Protein AF-A0A4P6FRJ5-F1 (afdb_monomer_lite)

Foldseek 3Di:
DFDDFDDPPPAFDAAQLCLCVVVPPDDDGDDALVVVLVSSLVLLVLQLVVLLVLLQVLLVVLLVLQVLLVVLLPDPDADDLVLLVVLLVQCLPVPPLVPDPDQRDDSVCVRQPPVDLSSNLSSLLNNCCVVVVLFDDPDCPSGHPRSQSSCVVSPHLQSSLSNNFDDLSLLLSLLSQLCQQQLDAPQQSLFFWLPQFDDDQDPQFTWGWGLDDVPPDPDGDTDGRPSDDDHPDDDPVDDGAHSVSSLVSNSVRCVSVLVVLVVVVVVVVVVVVVVVVVPPPDDDDDDDDDDDPVPVVVVVVVSPPDRQSGGSAKAQDDPSSNHDIHRDDPVSSFVSVVVSLVVCLVPPSNHPGPDGSNNSSLSVLSSVCVVLQNDLVVSCVSHVHPDSVVSCVRRVVGSSNVSSVVVVVVLLVLLLLLLQDQPLPCSCVVVVHDNVVSVVSPVLSVQQQSVLNNPQDPPDLDPPCPDPFPDSLGRCDLDLDLSNLLSLLLQQVLCVVCVVVCCVPPSPNCVRHPVSVNVVSVVSLVVCCPDPNNVSSVVSNVVSVVCCVVVVHDHDDPD

Sequence (559 aa):
MKFKLGRIERGTTPSLGELSLPAGRTDRHSESGEGVFARTVARNRDRLDRLRSICEDELLASYERFRRGQRLLSRSHGPTAAELMQAERDMADATVLEGRRSPLPGLAGHCFPLEDREFSLASLLQHVVVNHAGRIGASKSWATQGVRNLVTWLGGPQFVTELIEASDRALVAAYGLVSIDSAFNVQACDDLAADPFVGVPDRGRIELRVLQSTKNRPVPRAVRSIFGDGFVYLSAKNQRISGKGAIDIWLEMSAPIRERAVEESHQRIMTRCDATFVADDDVESQSPAEGVSGRHAARSERLGGARVQDWLWILPTGQSNCGEIRKASSGNFRDWWKDMLAQHVEDPVIGGLEIRRKHIRPTILQLRAAGRNGDAELAAQIANHETSATTFQNYLNRPYMRLQLTEQIRSFQSLLQVAVVRDAAAGPAKLGLSEPVFSLLREQALAAGLAFYSELDLDSPSELEVASCGVDSGPIAYSDTVPAMRSAALLRCSMDAAAHEFAVKAPERWAKVWLPLHALSIAVWDALMSGSRRRTFQEVVGATKAELEAGVILPFKPW

pLDDT: mean 76.37, std 19.53, range [25.62, 97.5]

Radius of gyration: 34.04 Å; chains: 1; bounding box: 103×46×100 Å

Secondary structure (DSSP, 8-state):
---------TTPPPPTGGGGTTTT----SS--HHHHHHHHHHHHHHHHHHHHHHHHHHHHHHHHHHHHHHHHHT-SSS--HHHHHHHHHHTTS-GGGTT--PPPPTTHHHHS-TT-HHHHHHHHHHHHHHHHTT---SSTTSS-HHHHHHHHHHT-HHHHHHHHS--HHHHHHHHHHHHHHH---HHHHHTEEEEEEEEEEETTEEEEEES--TTT-SS--EE-----SS-----TTS----HHHHHHHHHHHHHHHHHHHHHHHHHHHHHHHHHHHSTTS-----PPPP-STHHHHHHHHTTTT--GGGBSSEEE-SGGG-S-EEEPPHHHHHHHHHHHHHTTTT-TTTTT----GGGHHHHHHHHHHHTTTT-HHHHHHHTT-S-HHHHIIIII--HHHHHHHHHHHHHHHHHHHHHH---TTTHHHHHT--HHHHHHHHHHHIIIIIHHHHT--SS-------TT-----------SSHHHHHHHHHHHHHHHHHHHHHHHH-HHHIIIIIHHHHHHHHHHHHHHHHSTTHHHHHHHHHHHHHHHHTTSSPPP---

Structure (mmCIF, N/CA/C/O backbone):
data_AF-A0A4P6FRJ5-F1
#
_entry.id   AF-A0A4P6FRJ5-F1
#
loop_
_atom_site.group_PDB
_atom_site.id
_atom_site.type_symbol
_atom_site.label_atom_id
_atom_site.label_alt_id
_atom_site.label_comp_id
_atom_site.label_asym_id
_atom_site.label_entity_id
_atom_site.label_seq_id
_atom_site.pdbx_PDB_ins_code
_atom_site.Cartn_x
_atom_site.Cartn_y
_atom_site.Cartn_z
_atom_site.occupancy
_atom_site.B_iso_or_equiv
_atom_site.auth_seq_id
_atom_site.auth_comp_id
_atom_site.auth_asym_id
_atom_site.auth_atom_id
_atom_site.pdbx_PDB_model_num
ATOM 1 N N . MET A 1 1 ? 25.350 22.122 -1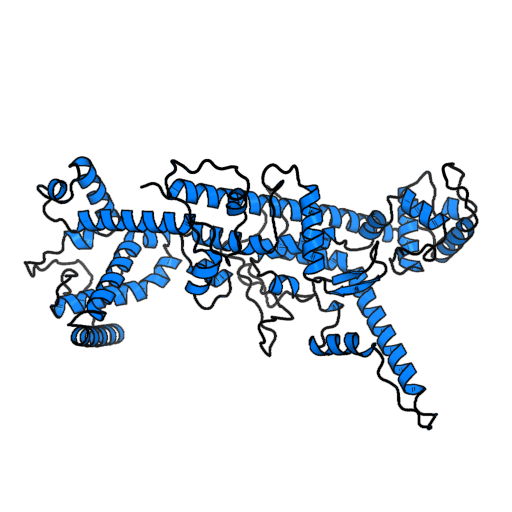8.442 1.00 29.45 1 MET A N 1
ATOM 2 C CA . MET A 1 1 ? 23.958 22.558 -18.718 1.00 29.45 1 MET A CA 1
ATOM 3 C C . MET A 1 1 ? 23.201 22.581 -17.388 1.00 29.45 1 MET A C 1
ATOM 5 O O . MET A 1 1 ? 23.109 21.537 -16.758 1.00 29.45 1 MET A O 1
ATOM 9 N N . LYS A 1 2 ? 22.753 23.746 -16.889 1.00 25.62 2 LYS A N 1
ATOM 10 C CA . LYS A 1 2 ? 22.021 23.840 -15.607 1.00 25.62 2 LYS A CA 1
ATOM 11 C C . LYS A 1 2 ? 20.583 23.345 -15.813 1.00 25.62 2 LYS A C 1
ATOM 13 O O . LYS A 1 2 ? 19.771 24.066 -16.387 1.00 25.62 2 LYS A O 1
ATOM 18 N N . PHE A 1 3 ? 20.264 22.129 -15.374 1.00 32.34 3 PHE A N 1
ATOM 19 C CA . PHE A 1 3 ? 18.897 21.608 -15.437 1.00 32.34 3 PHE A CA 1
ATOM 20 C C . PHE A 1 3 ? 18.065 22.191 -14.290 1.00 32.34 3 PHE A C 1
ATOM 22 O O . PHE A 1 3 ? 18.197 21.790 -13.136 1.00 32.34 3 PHE A O 1
ATOM 29 N N . LYS A 1 4 ? 17.177 23.143 -14.597 1.00 32.78 4 LYS A N 1
ATOM 30 C CA . LYS A 1 4 ? 16.058 23.453 -13.702 1.00 32.78 4 LYS A CA 1
ATOM 31 C C . LYS A 1 4 ? 15.063 22.301 -13.817 1.00 32.78 4 LYS A C 1
ATOM 33 O O . LYS A 1 4 ? 14.445 22.132 -14.865 1.00 32.78 4 LYS A O 1
ATOM 38 N N . LEU A 1 5 ? 14.919 21.507 -12.756 1.00 42.03 5 LEU A N 1
ATOM 39 C CA . LEU A 1 5 ? 13.808 20.565 -12.631 1.00 42.03 5 LEU A CA 1
ATOM 40 C C . LEU A 1 5 ? 12.504 21.353 -12.788 1.00 42.03 5 LEU A C 1
ATOM 42 O O . LEU A 1 5 ? 12.182 22.197 -11.951 1.00 42.03 5 LEU A O 1
ATOM 46 N N . GLY A 1 6 ? 11.800 21.119 -13.896 1.00 38.44 6 GLY A N 1
ATOM 47 C CA . GLY A 1 6 ? 10.508 21.739 -14.159 1.00 38.44 6 GLY A CA 1
ATOM 48 C C . GLY A 1 6 ? 9.545 21.504 -12.996 1.00 38.44 6 GLY A C 1
ATOM 49 O O . GLY A 1 6 ? 9.621 20.483 -12.305 1.00 38.44 6 GLY A O 1
ATOM 50 N N . ARG A 1 7 ? 8.643 22.468 -12.775 1.00 41.44 7 ARG A N 1
ATOM 51 C CA . ARG A 1 7 ? 7.473 22.300 -11.901 1.00 41.44 7 ARG A CA 1
ATOM 52 C C . ARG A 1 7 ? 6.829 20.947 -12.217 1.00 41.44 7 ARG A C 1
ATOM 54 O O . ARG A 1 7 ? 6.630 20.649 -13.391 1.00 41.44 7 ARG A O 1
ATOM 61 N N . ILE A 1 8 ? 6.498 20.163 -11.186 1.00 48.03 8 ILE A N 1
ATOM 62 C CA . ILE A 1 8 ? 5.652 18.970 -11.333 1.00 48.03 8 ILE A CA 1
ATOM 63 C C . ILE A 1 8 ? 4.428 19.401 -12.149 1.00 48.03 8 ILE A C 1
ATOM 65 O O . ILE A 1 8 ? 3.696 20.301 -11.727 1.00 48.03 8 ILE A O 1
ATOM 69 N N . GLU A 1 9 ? 4.268 18.837 -13.348 1.00 44.88 9 GLU A N 1
ATOM 70 C CA . GLU A 1 9 ? 3.158 19.168 -14.239 1.00 44.88 9 GLU A CA 1
ATOM 71 C C . GLU A 1 9 ? 1.839 18.938 -13.488 1.00 44.88 9 GLU A C 1
ATOM 73 O O . GLU A 1 9 ? 1.649 17.910 -12.827 1.00 44.88 9 GLU A O 1
ATOM 78 N N . ARG A 1 10 ? 0.942 19.934 -13.531 1.00 37.81 10 ARG A N 1
ATOM 79 C CA . ARG A 1 10 ? -0.370 19.872 -12.875 1.00 37.81 10 ARG A CA 1
ATOM 80 C C . ARG A 1 10 ? -1.112 18.632 -13.389 1.00 37.81 10 ARG A C 1
ATOM 82 O O . ARG A 1 10 ? -1.540 18.619 -14.533 1.00 37.81 10 ARG A O 1
ATOM 89 N N . GLY A 1 11 ? -1.260 17.608 -12.547 1.00 52.50 11 GLY A N 1
ATOM 90 C CA . GLY A 1 11 ? -2.046 16.408 -12.863 1.00 52.50 11 GLY A CA 1
ATOM 91 C C . GLY A 1 11 ? -1.458 15.081 -12.376 1.00 52.50 11 GLY A C 1
ATOM 92 O O . GLY A 1 11 ? -2.213 14.137 -12.158 1.00 52.50 11 GLY A O 1
ATOM 93 N N . THR A 1 12 ? -0.147 14.989 -12.123 1.00 71.75 12 THR A N 1
ATOM 94 C CA . THR A 1 12 ? 0.485 13.712 -11.736 1.00 71.75 12 THR A CA 1
ATOM 95 C C . THR A 1 12 ? 0.715 13.623 -10.224 1.00 71.75 12 THR A C 1
ATOM 97 O O . THR A 1 12 ? 1.398 14.442 -9.614 1.00 71.75 12 THR A O 1
ATOM 100 N N . THR A 1 13 ? 0.135 12.608 -9.581 1.00 84.75 13 THR A N 1
ATOM 101 C CA . THR A 1 13 ? 0.244 12.399 -8.124 1.00 84.75 13 THR A CA 1
ATOM 102 C C . THR A 1 13 ? 1.659 11.935 -7.756 1.00 84.75 13 THR A C 1
ATOM 104 O O . THR A 1 13 ? 2.024 10.863 -8.227 1.00 84.75 13 THR A O 1
ATOM 107 N N . PRO A 1 14 ? 2.459 12.679 -6.969 1.00 89.75 14 PRO A N 1
ATOM 108 C CA . PRO A 1 14 ? 3.863 12.337 -6.700 1.00 89.75 14 PRO A CA 1
ATOM 109 C C . PRO A 1 14 ? 4.012 11.012 -5.936 1.00 89.75 14 PRO A C 1
ATOM 111 O O . PRO A 1 14 ? 3.092 10.591 -5.228 1.00 89.75 14 PRO A O 1
ATOM 114 N N . SER A 1 15 ? 5.168 10.362 -6.060 1.00 92.12 15 SER A N 1
ATOM 115 C CA . SER A 1 15 ? 5.563 9.271 -5.163 1.00 92.12 15 SER A CA 1
ATOM 116 C C . SER A 1 15 ? 6.081 9.786 -3.821 1.00 92.12 15 SER A C 1
ATOM 118 O O . SER A 1 15 ? 6.327 10.979 -3.642 1.00 92.12 15 SER A O 1
ATOM 120 N N . LEU A 1 16 ? 6.264 8.878 -2.862 1.00 93.56 16 LEU A N 1
ATOM 121 C CA . LEU A 1 16 ? 6.745 9.193 -1.518 1.00 93.56 16 LEU A CA 1
ATOM 122 C C . LEU A 1 16 ? 8.134 9.844 -1.542 1.00 93.56 16 LEU A C 1
ATOM 124 O O . LEU A 1 16 ? 8.378 10.797 -0.806 1.00 93.56 16 LEU A O 1
ATOM 128 N N . GLY A 1 17 ? 9.037 9.384 -2.404 1.00 90.38 17 GLY A N 1
ATOM 129 C CA . GLY A 1 17 ? 10.387 9.923 -2.583 1.00 90.38 17 GLY A CA 1
ATOM 130 C C . GLY A 1 17 ? 10.393 11.351 -3.134 1.00 90.38 17 GLY A C 1
ATOM 131 O O . GLY A 1 17 ? 11.275 12.145 -2.795 1.00 90.38 17 GLY A O 1
ATOM 132 N N . GLU A 1 18 ? 9.359 11.718 -3.896 1.00 88.75 18 GLU A N 1
ATOM 133 C CA . GLU A 1 18 ? 9.161 13.057 -4.462 1.00 88.75 18 GLU A CA 1
ATOM 134 C C . GLU A 1 18 ? 8.572 14.064 -3.452 1.00 88.75 18 GLU A C 1
ATOM 136 O O . GLU A 1 18 ? 8.675 15.274 -3.658 1.00 88.75 18 GLU A O 1
ATOM 141 N N . LEU A 1 19 ? 8.019 13.612 -2.318 1.00 87.44 19 LEU A N 1
ATOM 142 C CA . LEU A 1 19 ? 7.428 14.496 -1.296 1.00 87.44 19 LEU A CA 1
ATOM 143 C C . LEU A 1 19 ? 8.452 15.352 -0.537 1.00 87.44 19 LEU A C 1
ATOM 145 O O . LEU A 1 19 ? 8.072 16.264 0.187 1.00 87.44 19 LEU A O 1
ATOM 149 N N . SER A 1 20 ? 9.752 15.108 -0.709 1.00 70.75 20 SER A N 1
ATOM 150 C CA . SER A 1 20 ? 10.796 15.976 -0.139 1.00 70.75 20 SER A CA 1
ATOM 151 C C . SER A 1 20 ? 11.021 17.264 -0.916 1.00 70.75 20 SER A C 1
ATOM 153 O O . SER A 1 20 ? 11.689 18.163 -0.416 1.00 70.75 20 SER A O 1
ATOM 155 N N . LEU A 1 21 ? 10.512 17.341 -2.144 1.00 56.69 21 LEU A N 1
ATOM 156 C CA . LEU A 1 21 ? 10.807 18.432 -3.070 1.00 56.69 21 LEU A CA 1
ATOM 157 C C . LEU A 1 21 ? 10.071 19.740 -2.751 1.00 56.69 21 LEU A C 1
ATOM 159 O O . LEU A 1 21 ? 10.659 20.795 -2.977 1.00 56.69 21 LEU A O 1
ATOM 163 N N . PRO A 1 22 ? 8.855 19.717 -2.177 1.00 48.12 22 PRO A N 1
ATOM 164 C CA . PRO A 1 22 ? 8.215 20.913 -1.629 1.00 48.12 22 PRO A CA 1
ATOM 165 C C . PRO A 1 22 ? 8.774 21.363 -0.267 1.00 48.12 22 PRO A C 1
ATOM 167 O O . PRO A 1 22 ? 8.507 22.485 0.142 1.00 48.12 22 PRO A O 1
ATOM 170 N N . ALA A 1 23 ? 9.537 20.519 0.440 1.00 40.53 23 ALA A N 1
ATOM 171 C CA . ALA A 1 23 ? 9.911 20.729 1.847 1.00 40.53 23 ALA A CA 1
ATOM 172 C C . ALA A 1 23 ? 11.289 21.393 2.068 1.00 40.53 23 ALA A C 1
ATOM 174 O O . ALA A 1 23 ? 11.813 21.355 3.176 1.00 40.53 23 ALA A O 1
ATOM 175 N N . GLY A 1 24 ? 11.919 21.959 1.031 1.00 40.03 24 GLY A N 1
ATOM 176 C CA . GLY A 1 24 ? 13.186 22.698 1.173 1.00 40.03 24 GLY A CA 1
ATOM 177 C C . GLY A 1 24 ? 14.419 21.858 1.554 1.00 40.03 24 GLY A C 1
ATOM 178 O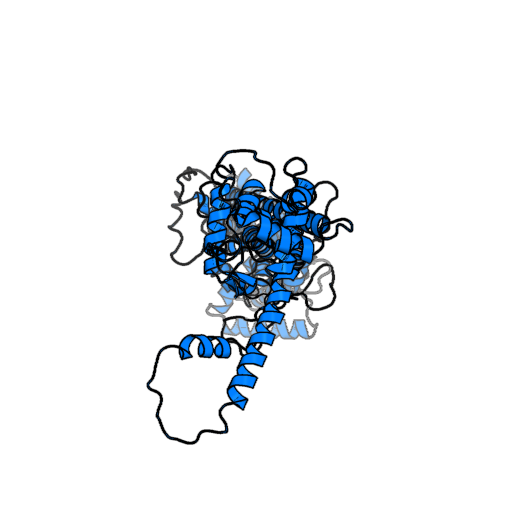 O . GLY A 1 24 ? 15.446 22.425 1.898 1.00 40.03 24 GLY A O 1
ATOM 179 N N . ARG A 1 25 ? 14.355 20.517 1.486 1.00 45.56 25 ARG A N 1
ATOM 180 C CA . ARG A 1 25 ? 15.406 19.607 2.002 1.00 45.56 25 ARG A CA 1
ATOM 181 C C . ARG A 1 25 ? 16.372 19.020 0.958 1.00 45.56 25 ARG A C 1
ATOM 183 O O . ARG A 1 25 ? 16.975 17.982 1.216 1.00 45.56 25 ARG A O 1
ATOM 190 N N . THR A 1 26 ? 16.535 19.610 -0.225 1.00 47.38 26 THR A N 1
ATOM 191 C CA . THR A 1 26 ? 17.591 19.154 -1.157 1.00 47.38 26 THR A CA 1
ATOM 192 C C . THR A 1 26 ? 18.182 20.294 -1.966 1.00 47.38 26 THR A C 1
ATOM 194 O O . THR A 1 26 ? 17.501 20.828 -2.845 1.00 47.38 26 THR A O 1
ATOM 197 N N . ASP A 1 27 ? 19.459 20.584 -1.715 1.00 45.69 27 ASP A N 1
ATOM 198 C CA . ASP A 1 27 ? 20.340 21.310 -2.626 1.00 45.69 27 ASP A CA 1
ATOM 199 C C . ASP A 1 27 ? 20.446 20.533 -3.942 1.00 45.69 27 ASP A C 1
ATOM 201 O O . ASP A 1 27 ? 20.808 19.361 -3.962 1.00 45.69 27 ASP A O 1
ATOM 205 N N . ARG A 1 28 ? 20.044 21.157 -5.051 1.00 51.03 28 ARG A N 1
ATOM 206 C CA . ARG A 1 28 ? 19.858 20.492 -6.358 1.00 51.03 28 ARG A CA 1
ATOM 207 C C . ARG A 1 28 ? 20.775 21.033 -7.452 1.00 51.03 28 ARG A C 1
ATOM 209 O O . ARG A 1 28 ? 20.485 20.869 -8.635 1.00 51.03 28 ARG A O 1
ATOM 216 N N . HIS A 1 29 ? 21.851 21.724 -7.090 1.00 48.22 29 HIS A N 1
ATOM 217 C CA . HIS A 1 29 ? 22.587 22.546 -8.051 1.00 48.22 29 HIS A CA 1
ATOM 218 C C . HIS A 1 29 ? 23.845 21.916 -8.672 1.00 48.22 29 HIS A C 1
ATOM 220 O O . HIS A 1 29 ? 24.441 22.559 -9.534 1.00 48.22 29 HIS A O 1
ATOM 226 N N . SER A 1 30 ? 24.198 20.664 -8.358 1.00 48.69 30 SER A N 1
ATOM 227 C CA . SER A 1 30 ? 25.442 20.051 -8.869 1.00 48.69 30 SER A CA 1
ATOM 228 C C . SER A 1 30 ? 25.406 18.544 -9.169 1.00 48.69 30 SER A C 1
ATOM 230 O O . SER A 1 30 ? 26.426 17.994 -9.571 1.00 48.69 30 SER A O 1
ATOM 232 N N . GLU A 1 31 ? 24.277 17.855 -9.002 1.00 59.22 31 GLU A N 1
ATOM 233 C CA . GLU A 1 31 ? 24.258 16.384 -9.040 1.00 59.22 31 GLU A CA 1
ATOM 234 C C . GLU A 1 31 ? 23.916 15.819 -10.430 1.00 59.22 31 GLU A C 1
ATOM 236 O O . GLU A 1 31 ? 23.048 16.353 -11.127 1.00 59.22 31 GLU A O 1
ATOM 241 N N . SER A 1 32 ? 24.583 14.722 -10.819 1.00 65.94 32 SER A N 1
ATOM 242 C CA . SER A 1 32 ? 24.266 13.949 -12.029 1.00 65.94 32 SER A CA 1
ATOM 243 C C . SER A 1 32 ? 22.860 13.347 -11.957 1.00 65.94 32 SER A C 1
ATOM 245 O O . SER A 1 32 ? 22.292 13.160 -10.873 1.00 65.94 32 SER A O 1
ATOM 247 N N . GLY A 1 33 ? 22.280 13.036 -13.115 1.00 68.31 33 GLY A N 1
ATOM 248 C CA . GLY A 1 33 ? 20.957 12.437 -13.211 1.00 68.31 33 GLY A CA 1
ATOM 249 C C . GLY A 1 33 ? 20.836 11.094 -12.528 1.00 68.31 33 GLY A C 1
ATOM 250 O O . GLY A 1 33 ? 19.887 10.889 -11.770 1.00 68.31 33 GLY A O 1
ATOM 251 N N . GLU A 1 34 ? 21.847 10.254 -12.701 1.00 68.75 34 GLU A N 1
ATOM 252 C CA . GLU A 1 34 ? 22.010 8.984 -12.008 1.00 68.75 34 GLU A CA 1
ATOM 253 C C . GLU A 1 34 ? 21.944 9.141 -10.482 1.00 68.75 34 GLU A C 1
ATOM 255 O O . GLU A 1 34 ? 21.211 8.413 -9.806 1.00 68.75 34 GLU A O 1
ATOM 260 N N . GLY A 1 35 ? 22.599 10.166 -9.923 1.00 79.69 35 GLY A N 1
ATOM 261 C CA . GLY A 1 35 ? 22.524 10.460 -8.491 1.00 79.69 35 GLY A CA 1
ATOM 262 C C . GLY A 1 35 ? 21.111 10.849 -8.044 1.00 79.69 35 GLY A C 1
ATOM 263 O O . GLY A 1 35 ? 20.618 10.375 -7.016 1.00 79.69 35 GLY A O 1
ATOM 264 N N . VAL A 1 36 ? 20.420 11.693 -8.823 1.00 81.88 36 VAL A N 1
ATOM 265 C CA . VAL A 1 36 ? 19.036 12.114 -8.526 1.00 81.88 36 VAL A CA 1
ATOM 266 C C . VAL A 1 36 ? 18.066 10.934 -8.615 1.00 81.88 36 VAL A C 1
ATOM 268 O O . VAL A 1 36 ? 17.173 10.809 -7.768 1.00 81.88 36 VAL A O 1
ATOM 271 N N . PHE A 1 37 ? 18.243 10.059 -9.606 1.00 85.12 37 PHE A N 1
ATOM 272 C CA . PHE A 1 37 ? 17.460 8.841 -9.773 1.00 85.12 37 PHE A CA 1
ATOM 273 C C . PHE A 1 37 ? 17.670 7.885 -8.596 1.00 85.12 37 PHE A C 1
ATOM 275 O O . PHE A 1 37 ? 16.702 7.569 -7.899 1.00 85.12 37 PHE A O 1
ATOM 282 N N . ALA A 1 38 ? 18.920 7.514 -8.304 1.00 86.38 38 ALA A N 1
ATOM 283 C CA . ALA A 1 38 ? 19.264 6.581 -7.234 1.00 86.38 38 ALA A CA 1
ATOM 284 C C . ALA A 1 38 ? 18.746 7.052 -5.867 1.00 86.38 38 ALA A C 1
ATOM 286 O O . ALA A 1 38 ? 18.100 6.286 -5.150 1.00 86.38 38 ALA A O 1
ATOM 287 N N . ARG A 1 39 ? 18.921 8.338 -5.527 1.00 87.81 39 ARG A N 1
ATOM 288 C CA . ARG A 1 39 ? 18.392 8.899 -4.271 1.00 87.81 39 ARG A CA 1
ATOM 289 C C . ARG A 1 39 ? 16.869 8.900 -4.208 1.00 87.81 39 ARG A C 1
ATOM 291 O O . ARG A 1 39 ? 16.307 8.664 -3.141 1.00 87.81 39 ARG A O 1
ATOM 298 N N . THR A 1 40 ? 16.185 9.189 -5.316 1.00 89.62 40 THR A N 1
ATOM 299 C CA . THR A 1 40 ? 14.712 9.192 -5.334 1.00 89.62 40 THR A CA 1
ATOM 300 C C . THR A 1 40 ? 14.167 7.774 -5.168 1.00 89.62 40 THR A C 1
ATOM 302 O O . THR A 1 40 ? 13.227 7.567 -4.403 1.00 89.62 40 THR A O 1
ATOM 305 N N . VAL A 1 41 ? 14.793 6.790 -5.821 1.00 90.19 41 VAL A N 1
ATOM 306 C CA . VAL A 1 41 ? 14.466 5.363 -5.685 1.00 90.19 41 VAL A CA 1
ATOM 307 C C . VAL A 1 41 ? 14.735 4.868 -4.262 1.00 90.19 41 VAL A C 1
ATOM 309 O O . VAL A 1 41 ? 13.863 4.224 -3.683 1.00 90.19 41 VAL A O 1
ATOM 312 N N . ALA A 1 42 ? 15.877 5.223 -3.667 1.00 91.50 42 ALA A N 1
ATOM 313 C CA . ALA A 1 42 ? 16.194 4.892 -2.277 1.00 91.50 42 ALA A CA 1
ATOM 314 C C . ALA A 1 42 ? 15.153 5.474 -1.308 1.00 91.50 42 ALA A C 1
ATOM 316 O O . ALA A 1 42 ? 14.532 4.735 -0.556 1.00 91.50 42 ALA A O 1
ATOM 317 N N . ARG A 1 43 ? 14.830 6.770 -1.425 1.00 93.38 43 ARG A N 1
ATOM 318 C CA . ARG A 1 43 ? 13.786 7.404 -0.598 1.00 93.38 43 ARG A CA 1
ATOM 319 C C . ARG A 1 43 ? 12.410 6.775 -0.781 1.00 93.38 43 ARG A C 1
ATOM 321 O O . ARG A 1 43 ? 11.650 6.700 0.178 1.00 93.38 43 ARG A O 1
ATOM 328 N N . ASN A 1 44 ? 12.061 6.377 -2.005 1.00 94.50 44 ASN A N 1
ATOM 329 C CA . ASN A 1 44 ? 10.822 5.652 -2.275 1.00 94.50 44 ASN A CA 1
ATOM 330 C C . ASN A 1 44 ? 10.781 4.330 -1.503 1.00 94.50 44 ASN A C 1
ATOM 332 O O . ASN A 1 44 ? 9.755 4.029 -0.900 1.00 94.50 44 ASN A O 1
ATOM 336 N N . ARG A 1 45 ? 11.887 3.576 -1.507 1.00 94.62 45 ARG A N 1
ATOM 337 C CA . ARG A 1 45 ? 12.021 2.309 -0.784 1.00 94.62 45 ARG A CA 1
ATOM 338 C C . ARG A 1 45 ? 11.911 2.533 0.721 1.00 94.62 45 ARG A C 1
ATOM 340 O O . ARG A 1 45 ? 10.966 2.037 1.321 1.00 94.62 45 ARG A O 1
ATOM 347 N N . ASP A 1 46 ? 12.765 3.384 1.283 1.00 94.56 46 ASP A N 1
ATOM 348 C CA . ASP A 1 46 ? 12.829 3.636 2.728 1.00 94.56 46 ASP A CA 1
ATOM 349 C C . ASP A 1 46 ? 11.483 4.118 3.287 1.00 94.56 46 ASP A C 1
ATOM 351 O O . ASP A 1 46 ? 11.007 3.640 4.316 1.00 94.56 46 ASP A O 1
ATOM 355 N N . ARG A 1 47 ? 10.821 5.047 2.584 1.00 95.88 47 ARG A N 1
ATOM 356 C CA . ARG A 1 47 ? 9.519 5.579 3.010 1.00 95.88 47 ARG A CA 1
ATOM 357 C C . ARG A 1 47 ? 8.399 4.572 2.890 1.00 95.88 47 ARG A C 1
ATOM 359 O O . ARG A 1 47 ? 7.529 4.556 3.755 1.00 95.88 47 ARG A O 1
ATOM 366 N N . LEU A 1 48 ? 8.378 3.783 1.817 1.00 95.50 48 LEU A N 1
ATOM 367 C CA . LEU A 1 48 ? 7.361 2.753 1.646 1.00 95.50 48 LEU A CA 1
ATOM 368 C C . LEU A 1 48 ? 7.531 1.665 2.711 1.00 95.50 48 LEU A C 1
ATOM 370 O O . LEU A 1 48 ? 6.550 1.290 3.345 1.00 95.50 48 LEU A O 1
ATOM 374 N N . ASP A 1 49 ? 8.768 1.234 2.962 1.00 93.88 49 ASP A N 1
ATOM 375 C CA . ASP A 1 49 ? 9.097 0.230 3.974 1.00 93.88 49 ASP A CA 1
ATOM 376 C C . ASP A 1 49 ? 8.754 0.707 5.386 1.00 93.88 49 ASP A C 1
ATOM 378 O O . ASP A 1 49 ? 8.185 -0.063 6.170 1.00 93.88 49 ASP A O 1
ATOM 382 N N . ARG A 1 50 ? 9.039 1.979 5.701 1.00 95.25 50 ARG A N 1
ATOM 383 C CA . ARG A 1 50 ? 8.695 2.568 6.998 1.00 95.25 50 ARG A CA 1
ATOM 384 C C . ARG A 1 50 ? 7.194 2.762 7.172 1.00 95.25 50 ARG A C 1
ATOM 386 O O . ARG A 1 50 ? 6.657 2.392 8.211 1.00 95.25 50 ARG A O 1
ATOM 393 N N . LEU A 1 51 ? 6.507 3.284 6.155 1.00 96.06 51 LEU A N 1
ATOM 394 C CA . LEU A 1 51 ? 5.049 3.417 6.168 1.00 96.06 51 LEU A CA 1
ATOM 395 C C . LEU A 1 51 ? 4.374 2.054 6.366 1.00 96.06 51 LEU A C 1
ATOM 397 O O . LEU A 1 51 ? 3.417 1.944 7.129 1.00 96.06 51 LEU A O 1
ATOM 401 N N . ARG A 1 52 ? 4.899 1.013 5.710 1.00 94.50 52 ARG A N 1
ATOM 402 C CA . ARG A 1 52 ? 4.432 -0.362 5.882 1.00 94.50 52 ARG A CA 1
ATOM 403 C C . ARG A 1 52 ? 4.635 -0.854 7.314 1.00 94.50 52 ARG A C 1
ATOM 405 O O . ARG A 1 52 ? 3.699 -1.407 7.871 1.00 94.50 52 ARG A O 1
ATOM 412 N N . SER A 1 53 ? 5.818 -0.631 7.897 1.00 93.50 53 SER A N 1
ATOM 413 C CA . SER A 1 53 ? 6.119 -0.982 9.298 1.00 93.50 53 SER A CA 1
ATOM 414 C C . SER A 1 53 ? 5.129 -0.342 10.264 1.00 93.50 53 SER A C 1
ATOM 416 O O . SER A 1 53 ? 4.603 -1.025 11.120 1.00 93.50 53 SER A O 1
ATOM 418 N N . ILE A 1 54 ? 4.812 0.941 10.084 1.00 95.44 54 ILE A N 1
ATOM 419 C CA . ILE A 1 54 ? 3.842 1.638 10.938 1.00 95.44 54 ILE A CA 1
ATOM 420 C C . ILE A 1 54 ? 2.450 1.008 10.834 1.00 95.44 54 ILE A C 1
ATOM 422 O O . ILE A 1 54 ? 1.808 0.760 11.848 1.00 95.44 54 ILE A O 1
ATOM 426 N N . CYS A 1 55 ? 1.990 0.702 9.617 1.00 96.12 55 CYS A N 1
ATOM 427 C CA . CYS A 1 55 ? 0.704 0.024 9.436 1.00 96.12 55 CYS A CA 1
ATOM 428 C C . CYS A 1 55 ? 0.708 -1.381 10.069 1.00 96.12 55 CYS A C 1
ATOM 430 O O . CYS A 1 55 ? -0.299 -1.845 10.583 1.00 96.12 55 CYS A O 1
ATOM 432 N N . GLU A 1 56 ? 1.836 -2.075 10.018 1.00 93.94 56 GLU A N 1
ATOM 433 C CA . GLU A 1 56 ? 2.023 -3.392 10.623 1.00 93.94 56 GLU A CA 1
ATOM 434 C C . GLU A 1 56 ? 1.991 -3.333 12.155 1.00 93.94 56 GLU A C 1
ATOM 436 O O . GLU A 1 56 ? 1.206 -4.058 12.766 1.00 93.94 56 GLU A O 1
ATOM 441 N N . ASP A 1 57 ? 2.748 -2.414 12.753 1.00 93.69 57 ASP A N 1
ATOM 442 C CA . ASP A 1 57 ? 2.802 -2.197 14.199 1.00 93.69 57 ASP A CA 1
ATOM 443 C C . ASP A 1 57 ? 1.414 -1.817 14.756 1.00 93.69 57 ASP A C 1
ATOM 445 O O . ASP A 1 57 ? 0.956 -2.395 15.743 1.00 93.69 57 ASP A O 1
ATOM 449 N N . GLU A 1 58 ? 0.697 -0.901 14.092 1.00 95.25 58 GLU A N 1
ATOM 450 C CA . GLU A 1 58 ? -0.651 -0.469 14.498 1.00 95.25 58 GLU A CA 1
ATOM 451 C C . GLU A 1 58 ? -1.691 -1.594 14.401 1.00 95.25 58 GLU A C 1
ATOM 453 O O . GLU A 1 58 ? -2.535 -1.752 15.295 1.00 95.25 58 GLU A O 1
ATOM 458 N N . LEU A 1 59 ? -1.639 -2.402 13.334 1.00 96.06 59 LEU A N 1
ATOM 459 C CA . LEU A 1 59 ? -2.568 -3.518 13.168 1.00 96.06 59 LEU A CA 1
ATOM 460 C C . LEU A 1 59 ? -2.314 -4.605 14.214 1.00 96.06 59 LEU A C 1
ATOM 462 O O . LEU A 1 59 ? -3.263 -5.073 14.840 1.00 96.06 59 LEU A O 1
ATOM 466 N N . LEU A 1 60 ? -1.051 -4.984 14.430 1.00 94.62 60 LEU A N 1
ATOM 467 C CA . LEU A 1 60 ? -0.686 -6.004 15.411 1.00 94.62 60 LEU A CA 1
ATOM 468 C C . LEU A 1 60 ? -1.009 -5.555 16.838 1.00 94.62 60 LEU A C 1
ATOM 470 O O . LEU A 1 60 ? -1.626 -6.318 17.578 1.00 94.62 60 LEU A O 1
ATOM 474 N N . ALA A 1 61 ? -0.708 -4.306 17.202 1.00 94.56 61 ALA A N 1
ATOM 475 C CA . ALA A 1 61 ? -1.064 -3.765 18.513 1.00 94.56 61 ALA A CA 1
ATOM 476 C C . ALA A 1 61 ? -2.585 -3.770 18.748 1.00 94.56 61 ALA A C 1
ATOM 478 O O . ALA A 1 61 ? -3.052 -4.094 19.843 1.00 94.56 61 ALA A O 1
ATOM 479 N N . SER A 1 62 ? -3.374 -3.441 17.721 1.00 95.69 62 SER A N 1
ATOM 480 C CA . SER A 1 62 ? -4.838 -3.495 17.800 1.00 95.69 62 SER A CA 1
ATOM 481 C C . SER A 1 62 ? -5.346 -4.939 17.899 1.00 95.69 62 SER A C 1
ATOM 483 O O . SER A 1 62 ? -6.245 -5.232 18.688 1.00 95.69 62 SER A O 1
ATOM 485 N N . TYR A 1 63 ? -4.741 -5.862 17.150 1.00 96.69 63 TYR A N 1
ATOM 486 C CA . TYR A 1 63 ? -5.095 -7.279 17.177 1.00 96.69 63 TYR A CA 1
ATOM 487 C C . TYR A 1 63 ? -4.766 -7.934 18.523 1.00 96.69 63 TYR A C 1
ATOM 489 O O . TYR A 1 63 ? -5.566 -8.706 19.046 1.00 96.69 63 TYR A O 1
ATOM 497 N N . GLU A 1 64 ? -3.640 -7.590 19.147 1.00 96.00 64 GLU A N 1
ATOM 498 C CA . GLU A 1 64 ? -3.287 -8.069 20.486 1.00 96.00 64 GLU A CA 1
ATOM 499 C C . GLU A 1 64 ? -4.307 -7.641 21.548 1.00 96.00 64 GLU A C 1
ATOM 501 O O . GLU A 1 64 ? -4.683 -8.455 22.402 1.00 96.00 64 GLU A O 1
ATOM 506 N N . ARG A 1 65 ? -4.796 -6.393 21.482 1.00 96.44 65 ARG A N 1
ATOM 507 C CA . ARG A 1 65 ? -5.876 -5.900 22.355 1.00 96.44 65 ARG A CA 1
ATOM 508 C C . ARG A 1 65 ? -7.158 -6.688 22.123 1.00 96.44 65 ARG A C 1
ATOM 510 O O . ARG A 1 65 ? -7.694 -7.245 23.080 1.00 96.44 65 ARG A O 1
ATOM 517 N N . PHE A 1 66 ? -7.581 -6.833 20.873 1.00 97.50 66 PHE A N 1
ATOM 518 C CA . PHE A 1 66 ? -8.751 -7.636 20.528 1.00 97.50 66 PHE A CA 1
ATOM 519 C C . PHE A 1 66 ? -8.630 -9.070 21.065 1.00 97.50 66 PHE A C 1
ATOM 521 O O . PHE A 1 66 ? -9.480 -9.531 21.823 1.00 97.50 66 PHE A O 1
ATOM 528 N N . ARG A 1 67 ? -7.516 -9.762 20.791 1.00 97.31 67 ARG A N 1
ATOM 529 C CA . ARG A 1 67 ? -7.256 -11.129 21.277 1.00 97.31 67 ARG A CA 1
ATOM 530 C C . ARG A 1 67 ? -7.257 -11.215 22.801 1.00 97.31 67 ARG A C 1
ATOM 532 O O . ARG A 1 67 ? -7.685 -12.229 23.352 1.00 97.31 67 ARG A O 1
ATOM 539 N N . ARG A 1 68 ? -6.773 -10.184 23.502 1.00 97.12 68 ARG A N 1
ATOM 540 C CA . ARG A 1 68 ? -6.881 -10.095 24.965 1.00 97.12 68 ARG A CA 1
ATOM 541 C C . ARG A 1 68 ? -8.342 -10.029 25.397 1.00 97.12 68 ARG A C 1
ATOM 543 O O . ARG A 1 68 ? -8.714 -10.779 26.292 1.00 97.12 68 ARG A O 1
ATOM 550 N N . GLY A 1 69 ? -9.155 -9.186 24.771 1.00 96.94 69 GLY A N 1
ATOM 551 C CA . GLY A 1 69 ? -10.581 -9.098 25.071 1.00 96.94 69 GLY A CA 1
ATOM 552 C C . GLY A 1 69 ? -11.328 -10.404 24.810 1.00 96.94 69 GLY A C 1
ATOM 553 O O . GLY A 1 69 ? -12.063 -10.854 25.683 1.00 96.94 69 GLY A O 1
ATOM 554 N N . GLN A 1 70 ? -11.034 -11.091 23.702 1.00 96.75 70 GLN A N 1
ATOM 555 C CA . GLN A 1 70 ? -11.599 -12.417 23.417 1.00 96.75 70 GLN A CA 1
ATOM 556 C C . GLN A 1 70 ? -11.243 -13.448 24.500 1.00 96.75 70 GLN A C 1
ATOM 558 O O . GLN A 1 70 ? -12.106 -14.201 24.947 1.00 96.75 70 GLN A O 1
ATOM 563 N N . ARG A 1 71 ? -9.997 -13.447 25.004 1.00 96.62 71 ARG A N 1
ATOM 564 C CA . ARG A 1 71 ? -9.612 -14.303 26.143 1.00 96.62 71 ARG A CA 1
ATOM 565 C C . ARG A 1 71 ? -10.410 -13.975 27.404 1.00 96.62 71 ARG A C 1
ATOM 567 O O . ARG A 1 71 ? -10.837 -14.894 28.097 1.00 96.62 71 ARG A O 1
ATOM 574 N N . LEU A 1 72 ? -10.627 -12.692 27.693 1.00 96.00 72 LEU A N 1
ATOM 575 C CA . LEU A 1 72 ? -11.415 -12.259 28.851 1.00 96.00 72 LEU A CA 1
ATOM 576 C C . LEU A 1 72 ? -12.890 -12.667 28.730 1.00 96.00 72 LEU A C 1
ATOM 578 O O . LEU A 1 72 ? -13.448 -13.156 29.706 1.00 96.00 72 LEU A O 1
ATOM 582 N N . LEU A 1 73 ? -13.483 -12.535 27.541 1.00 93.94 73 LEU A N 1
ATOM 583 C CA . LEU A 1 73 ? -14.861 -12.952 27.253 1.00 93.94 73 LEU A CA 1
ATOM 584 C C . LEU A 1 73 ? -15.050 -14.474 27.322 1.00 93.94 73 LEU A C 1
ATOM 586 O O . LEU A 1 73 ? -16.130 -14.942 27.659 1.00 93.94 73 LEU A O 1
ATOM 590 N N . SER A 1 74 ? -14.002 -15.252 27.037 1.00 92.81 74 SER A N 1
ATOM 591 C CA . SER A 1 74 ? -14.044 -16.721 27.082 1.00 92.81 74 SER A CA 1
ATOM 592 C C . SER A 1 74 ? -13.898 -17.336 28.484 1.00 92.81 74 SER A C 1
ATOM 594 O O . SER A 1 74 ? -13.863 -18.560 28.613 1.00 92.81 74 SER A O 1
ATOM 596 N N . ARG A 1 75 ? -13.768 -16.525 29.546 1.00 89.56 75 ARG A N 1
ATOM 597 C CA . ARG A 1 75 ? -13.595 -17.034 30.917 1.00 89.56 75 ARG A CA 1
ATOM 598 C C . ARG A 1 75 ? -14.849 -17.795 31.369 1.00 89.56 75 ARG A C 1
ATOM 600 O O . ARG A 1 75 ? -15.954 -17.274 31.315 1.00 89.56 75 ARG A O 1
ATOM 607 N N . SER A 1 76 ? -14.658 -19.013 31.878 1.00 77.56 76 SER A N 1
ATOM 608 C CA . SER A 1 76 ? -15.733 -19.883 32.386 1.00 77.56 76 SER A CA 1
ATOM 609 C C . SER A 1 76 ? -16.287 -19.461 33.749 1.00 77.56 76 SER A C 1
ATOM 611 O O . SER A 1 76 ? -17.382 -19.873 34.124 1.00 77.56 76 SER A O 1
ATOM 613 N N . HIS A 1 77 ? -15.522 -18.676 34.508 1.00 81.88 77 HIS A N 1
ATOM 614 C CA . HIS A 1 77 ? -15.874 -18.222 35.849 1.00 81.88 77 HIS A CA 1
ATOM 615 C C . HIS A 1 77 ? -16.018 -16.702 35.827 1.00 81.88 77 HIS A C 1
ATOM 617 O O . HIS A 1 77 ? -15.023 -15.978 35.858 1.00 81.88 77 HIS A O 1
ATOM 623 N N . GLY A 1 78 ? -17.259 -16.240 35.730 1.00 86.19 78 GLY A N 1
ATOM 624 C CA . GLY A 1 78 ? -17.622 -14.830 35.735 1.00 86.19 78 GLY A CA 1
ATOM 625 C C . GLY A 1 78 ? -19.079 -14.652 36.159 1.00 86.19 78 GLY A C 1
ATOM 626 O O . GLY A 1 78 ? -19.812 -15.646 36.229 1.00 86.19 78 GLY A O 1
ATOM 627 N N . PRO A 1 79 ? -19.500 -13.415 36.461 1.00 91.88 79 PRO A N 1
ATOM 628 C CA . PRO A 1 79 ? -20.875 -13.137 36.840 1.00 91.88 79 PRO A CA 1
ATOM 629 C C . PRO A 1 79 ? -21.847 -13.497 35.710 1.00 91.88 79 PRO A C 1
ATOM 631 O O . PRO A 1 79 ? -21.572 -13.314 34.522 1.00 91.88 79 PRO A O 1
ATOM 634 N N . THR A 1 80 ? -23.015 -14.003 36.076 1.00 92.25 80 THR A N 1
ATOM 635 C CA . THR A 1 80 ? -24.112 -14.274 35.149 1.00 92.25 80 THR A CA 1
ATOM 636 C C . THR A 1 80 ? -24.700 -12.974 34.595 1.00 92.25 80 THR A C 1
ATOM 638 O O . THR A 1 80 ? -24.586 -11.903 35.191 1.00 92.25 80 THR A O 1
ATOM 641 N N . ALA A 1 81 ? -25.409 -13.054 33.465 1.00 89.50 81 ALA A N 1
ATOM 642 C CA . ALA A 1 81 ? -26.085 -11.892 32.879 1.00 89.50 81 ALA A CA 1
ATOM 643 C C . ALA A 1 81 ? -27.054 -11.208 33.867 1.00 89.50 81 ALA A C 1
ATOM 645 O O . ALA A 1 81 ? -27.132 -9.981 33.914 1.00 89.50 81 ALA A O 1
ATOM 646 N N . ALA A 1 82 ? -27.754 -12.000 34.687 1.00 92.19 82 ALA A N 1
ATOM 647 C CA . ALA A 1 82 ? -28.656 -11.495 35.718 1.00 92.19 82 ALA A CA 1
ATOM 648 C C . ALA A 1 82 ? -27.906 -10.736 36.823 1.00 92.19 82 ALA A C 1
ATOM 650 O O . ALA A 1 82 ? -28.342 -9.657 37.226 1.00 92.19 82 ALA A O 1
ATOM 651 N N . GLU A 1 83 ? -26.759 -11.256 37.267 1.00 93.69 83 GLU A N 1
ATOM 652 C CA . GLU A 1 83 ? -25.907 -10.586 38.253 1.00 93.69 83 GLU A CA 1
ATOM 653 C C . GLU A 1 83 ? -25.334 -9.277 37.702 1.00 93.69 83 GLU A C 1
ATOM 655 O O . GLU A 1 83 ? -25.353 -8.266 38.394 1.00 93.69 83 GLU A O 1
ATOM 660 N N . LEU A 1 84 ? -24.913 -9.247 36.433 1.00 92.19 84 LEU A N 1
ATOM 661 C CA . LEU A 1 84 ? -24.417 -8.027 35.787 1.00 92.19 84 LEU A CA 1
ATOM 662 C C . LEU A 1 84 ? -25.507 -6.956 35.642 1.00 92.19 84 LEU A C 1
ATOM 664 O O . LEU A 1 84 ? -25.229 -5.776 35.852 1.00 92.19 84 LEU A O 1
ATOM 668 N N . MET A 1 85 ? -26.743 -7.344 35.307 1.00 89.88 85 MET A N 1
ATOM 669 C CA . MET A 1 85 ? -27.878 -6.412 35.270 1.00 89.88 85 MET A CA 1
ATOM 670 C C . MET A 1 85 ? -28.205 -5.868 36.661 1.00 89.88 85 MET A C 1
ATOM 672 O O . MET A 1 85 ? -28.485 -4.679 36.813 1.00 89.88 85 MET A O 1
ATOM 676 N N . GLN A 1 86 ? -28.168 -6.720 37.688 1.00 90.75 86 GLN A N 1
ATOM 677 C CA . GLN A 1 86 ? -28.412 -6.272 39.054 1.00 90.75 86 GLN A CA 1
ATOM 678 C C . GLN A 1 86 ? -27.278 -5.369 39.560 1.00 90.75 86 GLN A C 1
ATOM 680 O O . GLN A 1 86 ? -27.554 -4.327 40.144 1.00 90.75 86 GLN A O 1
ATOM 685 N N . ALA A 1 87 ? -26.021 -5.689 39.253 1.00 89.88 87 ALA A N 1
ATOM 686 C CA . ALA A 1 87 ? -24.873 -4.846 39.566 1.00 89.88 87 ALA A CA 1
ATOM 687 C C . ALA A 1 87 ? -24.956 -3.462 38.895 1.00 89.88 87 ALA A C 1
ATOM 689 O O . ALA A 1 87 ? -24.613 -2.460 39.518 1.00 89.88 87 ALA A O 1
ATOM 690 N N . GLU A 1 88 ? -25.439 -3.366 37.650 1.00 89.19 88 GLU A N 1
ATOM 691 C CA . GLU A 1 88 ? -25.692 -2.067 37.014 1.00 89.19 88 GLU A CA 1
ATOM 692 C C . GLU A 1 88 ? -26.744 -1.248 37.777 1.00 89.19 88 GLU A C 1
ATOM 694 O O . GLU A 1 88 ? -26.551 -0.044 37.968 1.00 89.19 88 GLU A O 1
ATOM 699 N N . ARG A 1 89 ? -27.828 -1.886 38.238 1.00 87.94 89 ARG A N 1
ATOM 700 C CA . ARG A 1 89 ? -28.863 -1.225 39.051 1.00 87.94 89 ARG A CA 1
ATOM 701 C C . ARG A 1 89 ? -28.311 -0.760 40.393 1.00 87.94 89 ARG A C 1
ATOM 703 O O . ARG A 1 89 ? -28.548 0.384 40.760 1.00 87.94 89 ARG A O 1
ATOM 710 N N . ASP A 1 90 ? -27.520 -1.590 41.069 1.00 86.44 90 ASP A N 1
ATOM 711 C CA . ASP A 1 90 ? -26.852 -1.229 42.328 1.00 86.44 90 ASP A CA 1
ATOM 712 C C . ASP A 1 90 ? -25.924 -0.011 42.138 1.00 86.44 90 ASP A C 1
ATOM 714 O O . ASP A 1 90 ? -25.755 0.814 43.036 1.00 86.44 90 ASP A O 1
ATOM 718 N N . MET A 1 91 ? -25.345 0.141 40.942 1.00 83.44 91 MET A N 1
ATOM 719 C CA . MET A 1 91 ? -24.526 1.294 40.562 1.00 83.44 91 MET A CA 1
ATOM 720 C C . MET A 1 91 ? -25.324 2.518 40.082 1.00 83.44 91 MET A C 1
ATOM 722 O O . MET A 1 91 ? -24.732 3.591 39.937 1.00 83.44 91 MET A O 1
ATOM 726 N N . ALA A 1 92 ? -26.633 2.404 39.828 1.00 78.00 92 ALA A N 1
ATOM 727 C CA . ALA A 1 92 ? -27.462 3.518 39.356 1.00 78.00 92 ALA A CA 1
ATOM 728 C C . ALA A 1 92 ? -27.536 4.654 40.389 1.00 78.00 92 ALA A C 1
ATOM 730 O O . ALA A 1 92 ? -27.449 5.827 40.021 1.00 78.00 92 ALA A O 1
ATOM 731 N N . ASP A 1 93 ? -27.583 4.291 41.672 1.00 64.38 93 ASP A N 1
ATOM 732 C CA . ASP A 1 93 ? -27.641 5.223 42.804 1.00 64.38 93 ASP A CA 1
ATOM 733 C C . ASP A 1 93 ? -26.243 5.662 43.288 1.00 64.38 93 ASP A C 1
ATOM 735 O O . ASP A 1 93 ? -26.103 6.567 44.114 1.00 64.38 93 ASP A O 1
ATOM 739 N N . ALA A 1 94 ? -25.175 5.069 42.744 1.00 60.44 94 ALA A N 1
ATOM 740 C CA . ALA A 1 94 ? -23.789 5.281 43.160 1.00 60.44 94 ALA A CA 1
ATOM 741 C C . ALA A 1 94 ? -23.140 6.507 42.484 1.00 60.44 94 ALA A C 1
ATOM 743 O O . ALA A 1 94 ? -22.049 6.432 41.911 1.00 60.44 94 ALA A O 1
ATOM 744 N N . THR A 1 95 ? -23.776 7.678 42.593 1.00 51.91 95 THR A N 1
ATOM 745 C CA . THR A 1 95 ? -23.244 8.983 42.134 1.00 51.91 95 THR A CA 1
ATOM 746 C C . THR A 1 95 ? -21.901 9.385 42.782 1.00 51.91 95 THR A C 1
ATOM 748 O O . THR A 1 95 ? -21.275 10.350 42.359 1.00 51.91 95 THR A O 1
ATOM 751 N N . VAL A 1 96 ? -21.403 8.619 43.758 1.00 49.59 96 VAL A N 1
ATOM 752 C CA . VAL A 1 96 ? -20.254 8.932 44.634 1.00 49.59 96 VAL A CA 1
ATOM 753 C C . VAL A 1 96 ? -18.872 8.592 44.032 1.00 49.59 96 VAL A C 1
ATOM 755 O O . VAL A 1 96 ? -17.844 8.911 44.624 1.00 49.59 96 VAL A O 1
ATOM 758 N N . LEU A 1 97 ? -18.796 7.992 42.838 1.00 53.22 97 LEU A N 1
ATOM 759 C CA . LEU A 1 97 ? -17.513 7.619 42.209 1.00 53.22 97 LEU A CA 1
ATOM 760 C C . LEU A 1 97 ? -16.674 8.809 41.684 1.00 53.22 97 LEU A C 1
ATOM 762 O O . LEU A 1 97 ? -15.571 8.597 41.175 1.00 53.22 97 LEU A O 1
ATOM 766 N N . GLU A 1 98 ? -17.134 10.056 41.836 1.00 48.16 98 GLU A N 1
ATOM 767 C CA . GLU A 1 98 ? -16.318 11.259 41.614 1.00 48.16 98 GLU A CA 1
ATOM 768 C C . GLU A 1 98 ? -15.253 11.411 42.721 1.00 48.16 98 GLU A C 1
ATOM 770 O O . GLU A 1 98 ? -15.368 12.195 43.660 1.00 48.16 98 GLU A O 1
ATOM 775 N N . GLY A 1 99 ? -14.177 10.627 42.616 1.00 50.31 99 GLY A N 1
ATOM 776 C CA . GLY A 1 99 ? -12.914 10.897 43.309 1.00 50.31 99 GLY A CA 1
ATOM 777 C C . GLY A 1 99 ? -12.701 10.229 44.671 1.00 50.31 99 GLY A C 1
ATOM 778 O O . GLY A 1 99 ? -11.638 10.426 45.260 1.00 50.31 99 GLY A O 1
ATOM 779 N N . ARG A 1 100 ? -13.626 9.396 45.172 1.00 49.31 100 ARG A N 1
ATOM 780 C CA . ARG A 1 100 ? -13.389 8.551 46.361 1.00 49.31 100 ARG A CA 1
ATOM 781 C C . ARG A 1 100 ? -13.454 7.063 46.018 1.00 49.31 100 ARG A C 1
ATOM 783 O O . ARG A 1 100 ? -14.400 6.604 45.390 1.00 49.31 100 ARG A O 1
ATOM 790 N N . ARG A 1 101 ? -12.450 6.305 46.486 1.00 53.00 101 ARG A N 1
ATOM 791 C CA . ARG A 1 101 ? -12.410 4.829 46.499 1.00 53.00 101 ARG A CA 1
ATOM 792 C C . ARG A 1 101 ? -13.423 4.273 47.512 1.00 53.00 101 ARG A C 1
ATOM 794 O O . ARG A 1 101 ? -13.035 3.600 48.462 1.00 53.00 101 ARG A O 1
ATOM 801 N N . SER A 1 102 ? -14.701 4.610 47.380 1.00 58.66 102 SER A N 1
ATOM 802 C CA . SER A 1 102 ? -15.729 3.891 48.128 1.00 58.66 102 SER A CA 1
ATOM 803 C C . SER A 1 102 ? -15.937 2.524 47.468 1.00 58.66 102 SER A C 1
ATOM 805 O O . SER A 1 102 ? -15.969 2.461 46.236 1.00 58.66 102 SER A O 1
ATOM 807 N N . PRO A 1 103 ? -16.038 1.433 48.248 1.00 67.81 103 PRO A N 1
ATOM 808 C CA . PRO A 1 103 ? -16.352 0.121 47.696 1.00 67.81 103 PRO A CA 1
ATOM 809 C C . PRO A 1 103 ? -17.682 0.189 46.939 1.00 67.81 103 PRO A C 1
ATOM 811 O O . PRO A 1 103 ? -18.607 0.886 47.366 1.00 67.81 103 PRO A O 1
ATOM 814 N N . LEU A 1 104 ? -17.761 -0.499 45.796 1.00 75.75 104 LEU A N 1
ATOM 815 C CA . LEU A 1 104 ? -18.997 -0.550 45.020 1.00 75.75 104 LEU A CA 1
ATOM 816 C C . LEU A 1 104 ? -20.093 -1.244 45.848 1.00 75.75 104 LEU A C 1
ATOM 818 O O . LEU A 1 104 ? -19.808 -2.251 46.504 1.00 75.75 104 LEU A O 1
ATOM 822 N N . PRO A 1 105 ? -21.326 -0.712 45.849 1.00 77.06 105 PRO A N 1
ATOM 823 C CA . PRO A 1 105 ? -22.403 -1.241 46.673 1.00 77.06 105 PRO A CA 1
ATOM 824 C C . PRO A 1 105 ? -22.888 -2.604 46.170 1.00 77.06 105 PRO A C 1
ATOM 826 O O . PRO A 1 105 ? -22.801 -2.913 44.982 1.00 77.06 105 PRO A O 1
ATOM 829 N N . GLY A 1 106 ? -23.442 -3.399 47.088 1.00 84.69 106 GLY A N 1
ATOM 830 C CA . GLY A 1 106 ? -24.176 -4.620 46.759 1.00 84.69 106 GLY A CA 1
ATOM 831 C C . GLY A 1 106 ? -23.388 -5.598 45.889 1.00 84.69 106 GLY A C 1
ATOM 832 O O . GLY A 1 106 ? -22.224 -5.909 46.151 1.00 84.69 106 GLY A O 1
ATOM 833 N N . LEU A 1 107 ? -24.043 -6.082 44.838 1.00 88.31 107 LEU A N 1
ATOM 834 C CA . LEU A 1 107 ? -23.487 -7.057 43.911 1.00 88.31 107 LEU A CA 1
ATOM 835 C C . LEU A 1 107 ? -22.434 -6.440 42.979 1.00 88.31 107 LEU A C 1
ATOM 837 O O . LEU A 1 107 ? -21.593 -7.160 42.437 1.00 88.31 107 LEU A O 1
ATOM 841 N N . ALA A 1 108 ? -22.417 -5.110 42.833 1.00 86.25 108 ALA A N 1
ATOM 842 C CA . ALA A 1 108 ? -21.431 -4.418 42.010 1.00 86.25 108 ALA A CA 1
ATOM 843 C C . ALA A 1 108 ? -20.003 -4.565 42.550 1.00 86.25 108 ALA A C 1
ATOM 845 O O . ALA A 1 108 ? -19.076 -4.692 41.756 1.00 86.25 108 ALA A O 1
ATOM 846 N N . GLY A 1 109 ? -19.814 -4.638 43.873 1.00 86.38 109 GLY A N 1
ATOM 847 C CA . GLY A 1 109 ? -18.505 -4.929 44.473 1.00 86.38 109 GLY A CA 1
ATOM 848 C C . GLY A 1 109 ? -17.977 -6.325 44.146 1.00 86.38 109 GLY A C 1
ATOM 849 O O . GLY A 1 109 ? -16.767 -6.504 44.027 1.00 86.38 109 GLY A O 1
ATOM 850 N N . HIS A 1 110 ? -18.874 -7.295 43.949 1.00 90.12 110 HIS A N 1
ATOM 851 C CA . HIS A 1 110 ? -18.512 -8.656 43.557 1.00 90.12 110 HIS A CA 1
ATOM 852 C C . HIS A 1 110 ? -18.298 -8.790 42.044 1.00 90.12 110 HIS A C 1
ATOM 854 O O . HIS A 1 110 ? -17.369 -9.462 41.609 1.00 90.12 110 HIS A O 1
ATOM 860 N N . CYS A 1 111 ? -19.129 -8.124 41.237 1.00 90.69 111 CYS A N 1
ATOM 861 C CA . CYS A 1 111 ? -19.020 -8.166 39.778 1.00 90.69 111 CYS A CA 1
ATOM 862 C C . CYS A 1 111 ? -17.848 -7.327 39.251 1.00 90.69 111 CYS A C 1
ATOM 864 O O . CYS A 1 111 ? -17.227 -7.700 38.256 1.00 90.69 111 CYS A O 1
ATOM 866 N N . PHE A 1 112 ? -17.535 -6.211 39.915 1.00 91.81 112 PHE A N 1
ATOM 867 C CA . PHE A 1 112 ? -16.512 -5.246 39.504 1.00 91.81 112 PHE A CA 1
ATOM 868 C C . PHE A 1 112 ? -15.553 -4.894 40.665 1.00 91.81 112 PHE A C 1
ATOM 870 O O . PHE A 1 112 ? -15.446 -3.732 41.066 1.00 91.81 112 PHE A O 1
ATOM 877 N N . PRO A 1 113 ? -14.847 -5.884 41.240 1.00 90.81 113 PRO A N 1
ATOM 878 C CA . PRO A 1 113 ? -13.923 -5.672 42.348 1.00 90.81 113 PRO A CA 1
ATOM 879 C C . PRO A 1 113 ? -12.804 -4.692 41.967 1.00 90.81 113 PRO A C 1
ATOM 881 O O . PRO A 1 113 ? -11.976 -4.964 41.099 1.00 90.81 113 PRO A O 1
ATOM 884 N N . LEU A 1 114 ? -12.725 -3.559 42.672 1.00 85.50 114 LEU A N 1
ATOM 885 C CA . LEU A 1 114 ? -11.735 -2.505 42.396 1.00 85.50 114 LEU A CA 1
ATOM 886 C C . LEU A 1 114 ? -10.277 -2.961 42.605 1.00 85.50 114 LEU A C 1
ATOM 888 O O . LEU A 1 114 ? -9.358 -2.348 42.061 1.00 85.50 114 LEU A O 1
ATOM 892 N N . GLU A 1 115 ? -10.071 -4.016 43.395 1.00 88.88 115 GLU A N 1
ATOM 893 C CA . GLU A 1 115 ? -8.765 -4.628 43.674 1.00 88.88 115 GLU A CA 1
ATOM 894 C C . GLU A 1 115 ? -8.309 -5.569 42.549 1.00 88.88 115 GLU A C 1
ATOM 896 O O . GLU A 1 115 ? -7.111 -5.682 42.293 1.00 88.88 115 GLU A O 1
ATOM 901 N N . ASP A 1 116 ? -9.256 -6.178 41.824 1.00 92.00 116 ASP A N 1
ATOM 902 C CA . ASP A 1 116 ? -8.993 -7.021 40.658 1.00 92.00 116 ASP A CA 1
ATOM 903 C C . ASP A 1 116 ? -9.519 -6.343 39.390 1.00 92.00 116 ASP A C 1
ATOM 905 O O . ASP A 1 116 ? -10.643 -6.541 38.907 1.00 92.00 116 ASP A O 1
ATOM 909 N N . ARG A 1 117 ? -8.647 -5.504 38.830 1.00 92.44 117 ARG A N 1
ATOM 910 C CA . ARG A 1 117 ? -8.928 -4.758 37.605 1.00 92.44 117 ARG A CA 1
ATOM 911 C C . ARG A 1 117 ? -9.172 -5.675 36.405 1.00 92.44 117 ARG A C 1
ATOM 913 O O . ARG A 1 117 ? -9.913 -5.289 35.505 1.00 92.44 117 ARG A O 1
ATOM 920 N N . GLU A 1 118 ? -8.542 -6.848 36.349 1.00 94.25 118 GLU A N 1
ATOM 921 C CA . GLU A 1 118 ? -8.676 -7.748 35.203 1.00 94.25 118 GLU A CA 1
ATOM 922 C C . GLU A 1 118 ? -10.008 -8.497 35.237 1.00 94.25 118 GLU A C 1
ATOM 924 O O . GLU A 1 118 ? -10.681 -8.581 34.208 1.00 94.25 118 GLU A O 1
ATOM 929 N N . PHE A 1 119 ? -10.421 -8.966 36.416 1.00 94.75 119 PHE A N 1
ATOM 930 C CA . PHE A 1 119 ? -11.750 -9.534 36.615 1.00 94.75 119 PHE A CA 1
ATOM 931 C C . PHE A 1 119 ? -12.837 -8.494 36.332 1.00 94.75 119 PHE A C 1
ATOM 933 O O . PHE A 1 119 ? -13.736 -8.752 35.537 1.00 94.75 119 PHE A O 1
ATOM 940 N N . SER A 1 120 ? -12.700 -7.277 36.873 1.00 94.00 120 SER A N 1
ATOM 941 C CA . SER A 1 120 ? -13.624 -6.171 36.583 1.00 94.00 120 SER A CA 1
ATOM 942 C C . SER A 1 120 ? -13.728 -5.863 35.090 1.00 94.00 120 SER A C 1
ATOM 944 O O . SER A 1 120 ? -14.817 -5.590 34.585 1.00 94.00 120 SER A O 1
ATOM 946 N N . LEU A 1 121 ? -12.604 -5.913 34.368 1.00 95.62 121 LEU A N 1
ATOM 947 C CA . LEU A 1 121 ? -12.590 -5.730 32.922 1.00 95.62 121 LEU A CA 1
ATOM 948 C C . LEU A 1 121 ? -13.322 -6.864 32.201 1.00 95.62 121 LEU A C 1
ATOM 950 O O . LEU A 1 121 ? -14.114 -6.579 31.310 1.00 95.62 121 LEU A O 1
ATOM 954 N N . ALA A 1 122 ? -13.099 -8.124 32.584 1.00 96.38 122 ALA A N 1
ATOM 955 C CA . ALA A 1 122 ? -13.813 -9.263 32.008 1.00 96.38 122 ALA A CA 1
ATOM 956 C C . ALA A 1 122 ? -15.332 -9.149 32.221 1.00 96.38 122 ALA A C 1
ATOM 958 O O . ALA A 1 122 ? -16.090 -9.238 31.255 1.00 96.38 122 ALA A O 1
ATOM 959 N N . SER A 1 123 ? -15.762 -8.848 33.450 1.00 95.56 123 SER A N 1
ATOM 960 C CA . SER A 1 123 ? -17.171 -8.622 33.790 1.00 95.56 123 SER A CA 1
ATOM 961 C C . SER A 1 123 ? -17.774 -7.458 33.005 1.00 95.56 123 SER A C 1
ATOM 963 O O . SER A 1 123 ? -18.899 -7.561 32.518 1.00 95.56 123 SER A O 1
ATOM 965 N N . LEU A 1 124 ? -17.036 -6.350 32.838 1.00 94.81 124 LEU A N 1
ATOM 966 C CA . LEU A 1 124 ? -17.508 -5.209 32.049 1.00 94.81 124 LEU A CA 1
ATOM 967 C C . LEU A 1 124 ? -17.674 -5.592 30.576 1.00 94.81 124 LEU A C 1
ATOM 969 O O . LEU A 1 124 ? -18.687 -5.249 29.974 1.00 94.81 124 LEU A O 1
ATOM 973 N N . LEU A 1 125 ? -16.705 -6.299 29.991 1.00 95.50 125 LEU A N 1
ATOM 974 C CA . LEU A 1 125 ? -16.795 -6.747 28.600 1.00 95.50 125 LEU A CA 1
ATOM 975 C C . LEU A 1 125 ? -18.012 -7.652 28.397 1.00 95.50 125 LEU A C 1
ATOM 977 O O . LEU A 1 125 ? -18.773 -7.442 27.455 1.00 95.50 125 LEU A O 1
ATOM 981 N N . GLN A 1 126 ? -18.239 -8.602 29.306 1.00 94.44 126 GLN A N 1
ATOM 982 C CA . GLN A 1 126 ? -19.407 -9.479 29.263 1.00 94.44 126 GLN A CA 1
ATOM 983 C C . GLN A 1 126 ? -20.711 -8.683 29.389 1.00 94.44 126 GLN A C 1
ATOM 985 O O . GLN A 1 126 ? -21.640 -8.907 28.618 1.00 94.44 126 GLN A O 1
ATOM 990 N N . HIS A 1 127 ? -20.764 -7.704 30.295 1.00 92.75 127 HIS A N 1
ATOM 991 C CA . HIS A 1 127 ? -21.914 -6.817 30.454 1.00 92.75 127 HIS A CA 1
ATOM 992 C C . HIS A 1 127 ? -22.210 -6.028 29.169 1.00 92.75 127 HIS A C 1
ATOM 994 O O . HIS A 1 127 ? -23.356 -5.988 28.728 1.00 92.75 127 HIS A O 1
ATOM 1000 N N . VAL A 1 128 ? -21.185 -5.456 28.528 1.00 92.06 128 VAL A N 1
ATOM 1001 C CA . VAL A 1 128 ? -21.331 -4.693 27.278 1.00 92.06 128 VAL A CA 1
ATOM 1002 C C . VAL A 1 128 ? -21.762 -5.592 26.115 1.00 92.06 128 VAL A C 1
ATOM 1004 O O . VAL A 1 128 ? -22.653 -5.220 25.353 1.00 92.06 128 VAL A O 1
ATOM 1007 N N . VAL A 1 129 ? -21.180 -6.785 25.974 1.00 91.38 129 VAL A N 1
ATOM 1008 C CA . VAL A 1 129 ? -21.550 -7.732 24.909 1.00 91.38 129 VAL A CA 1
ATOM 1009 C C . VAL A 1 129 ? -22.983 -8.237 25.089 1.00 91.38 129 VAL A C 1
ATOM 1011 O O . VAL A 1 129 ? -23.754 -8.191 24.136 1.00 91.38 129 VAL A O 1
ATOM 1014 N N . VAL A 1 130 ? -23.358 -8.662 26.298 1.00 88.44 130 VAL A N 1
ATOM 1015 C CA . VAL A 1 130 ? -24.665 -9.283 26.565 1.00 88.44 130 VAL A CA 1
ATOM 1016 C C . VAL A 1 130 ? -25.801 -8.260 26.592 1.00 88.44 130 VAL A C 1
ATOM 1018 O O . VAL A 1 130 ? -26.832 -8.488 25.970 1.00 88.44 130 VAL A O 1
ATOM 1021 N N . ASN A 1 131 ? -25.630 -7.133 27.290 1.00 85.75 131 ASN A N 1
ATOM 1022 C CA . ASN A 1 131 ? -26.731 -6.186 27.518 1.00 85.75 131 ASN A CA 1
ATOM 1023 C C . ASN A 1 131 ? -26.794 -5.067 26.474 1.00 85.75 131 ASN A C 1
ATOM 1025 O O . ASN A 1 131 ? -27.845 -4.457 26.286 1.00 85.75 131 ASN A O 1
ATOM 1029 N N . HIS A 1 132 ? -25.685 -4.798 25.782 1.00 85.25 132 HIS A N 1
ATOM 1030 C CA . HIS A 1 132 ? -25.589 -3.693 24.828 1.00 85.25 132 HIS A CA 1
ATOM 1031 C C . HIS A 1 132 ? -25.118 -4.135 23.439 1.00 85.25 132 HIS A C 1
ATOM 1033 O O . HIS A 1 132 ? -24.741 -3.289 22.628 1.00 85.25 132 HIS A O 1
ATOM 1039 N N . ALA A 1 133 ? -25.124 -5.442 23.148 1.00 84.88 133 ALA A N 1
ATOM 1040 C CA . ALA A 1 133 ? -24.655 -6.002 21.880 1.00 84.88 133 ALA A CA 1
ATOM 1041 C C . ALA A 1 133 ? -23.256 -5.480 21.490 1.00 84.88 133 ALA A C 1
ATOM 1043 O O . ALA A 1 133 ? -22.999 -5.140 20.337 1.00 84.88 133 ALA A O 1
ATOM 1044 N N . GLY A 1 134 ? -22.358 -5.314 22.463 1.00 85.00 134 GLY A N 1
ATOM 1045 C CA . GLY A 1 134 ? -20.999 -4.820 22.227 1.00 85.00 134 GLY A CA 1
ATOM 1046 C C . GLY A 1 134 ? -20.883 -3.301 22.041 1.00 85.00 134 GLY A C 1
ATOM 1047 O O . GLY A 1 134 ? -19.794 -2.821 21.739 1.00 85.00 134 GLY A O 1
ATOM 1048 N N . ARG A 1 135 ? -21.968 -2.530 22.203 1.00 83.94 135 ARG A N 1
ATOM 1049 C CA . ARG A 1 135 ? -21.985 -1.079 21.952 1.00 83.94 135 ARG A CA 1
ATOM 1050 C C . ARG A 1 135 ? -21.740 -0.281 23.220 1.00 83.94 135 ARG A C 1
ATOM 1052 O O . ARG A 1 135 ? -22.411 -0.467 24.229 1.00 83.94 135 ARG A O 1
ATOM 1059 N N . ILE A 1 136 ? -20.859 0.708 23.114 1.00 85.38 136 ILE A N 1
ATOM 1060 C CA . ILE A 1 136 ? -20.662 1.725 24.147 1.00 85.38 136 ILE A CA 1
ATOM 1061 C C . ILE A 1 136 ? -21.199 3.039 23.593 1.00 85.38 136 ILE A C 1
ATOM 1063 O O . ILE A 1 136 ? -20.582 3.668 22.739 1.00 85.38 136 ILE A O 1
ATOM 1067 N N . GLY A 1 137 ? -22.396 3.430 24.030 1.00 74.94 137 GLY A N 1
ATOM 1068 C CA . GLY A 1 137 ? -23.071 4.609 23.495 1.00 74.94 137 GLY A CA 1
ATOM 1069 C C . GLY A 1 137 ? -22.355 5.928 23.811 1.00 74.94 137 GLY A C 1
ATOM 1070 O O . GLY A 1 137 ? -21.682 6.083 24.826 1.00 74.94 137 GLY A O 1
ATOM 1071 N N . ALA A 1 138 ? -22.569 6.938 22.969 1.00 70.44 138 ALA A N 1
ATOM 1072 C CA . ALA A 1 138 ? -22.166 8.314 23.283 1.00 70.44 138 ALA A CA 1
ATOM 1073 C C . ALA A 1 138 ? -23.177 9.031 24.208 1.00 70.44 138 ALA A C 1
ATOM 1075 O O . ALA A 1 138 ? -22.833 9.981 24.910 1.00 70.44 138 ALA A O 1
ATOM 1076 N N . SER A 1 139 ? -24.441 8.588 24.212 1.00 71.44 139 SER A N 1
ATOM 1077 C CA . SER A 1 139 ? -25.516 9.191 25.013 1.00 71.44 139 SER A CA 1
ATOM 1078 C C . SER A 1 139 ? -25.386 8.844 26.493 1.00 71.44 139 SER A C 1
ATOM 1080 O O . SER A 1 139 ? -25.183 7.691 26.840 1.00 71.44 139 SER A O 1
ATOM 1082 N N . LYS A 1 140 ? -25.661 9.782 27.404 1.00 70.50 140 LYS A N 1
ATOM 1083 C CA . LYS A 1 140 ? -25.724 9.473 28.847 1.00 70.50 140 LYS A CA 1
ATOM 1084 C C . LYS A 1 140 ? -26.752 8.386 29.212 1.00 70.50 140 LYS A C 1
ATOM 1086 O O . LYS A 1 140 ? -26.703 7.886 30.329 1.00 70.50 140 LYS A O 1
ATOM 1091 N N . SER A 1 141 ? -27.658 8.040 28.294 1.00 76.50 141 SER A N 1
ATOM 1092 C CA . SER A 1 141 ? -28.706 7.034 28.473 1.00 76.50 141 SER A CA 1
ATOM 1093 C C . SER A 1 141 ? -28.302 5.601 28.118 1.00 76.50 141 SER A C 1
ATOM 1095 O O . SER A 1 141 ? -29.114 4.711 28.329 1.00 76.50 141 SER A O 1
ATOM 1097 N N . TRP A 1 142 ? -27.120 5.357 27.532 1.00 79.62 142 TRP A N 1
ATOM 1098 C CA . TRP A 1 142 ? -26.772 3.995 27.092 1.00 79.62 142 TRP A CA 1
ATOM 1099 C C . TRP A 1 142 ? -26.521 3.039 28.263 1.00 79.62 142 TRP A C 1
ATOM 1101 O O . TRP A 1 142 ? -26.777 1.852 28.121 1.00 79.62 142 TRP A O 1
ATOM 1111 N N . ALA A 1 143 ? -26.044 3.571 29.391 1.00 83.31 143 ALA A N 1
ATOM 1112 C CA . ALA A 1 143 ? -25.845 2.860 30.647 1.00 83.31 143 ALA A CA 1
ATOM 1113 C C . ALA A 1 143 ? -25.898 3.836 31.830 1.00 83.31 143 ALA A C 1
ATOM 1115 O O . ALA A 1 143 ? -25.798 5.066 31.664 1.00 83.31 143 ALA A O 1
ATOM 1116 N N . THR A 1 144 ? -26.009 3.291 33.041 1.00 85.38 144 THR A N 1
ATOM 1117 C CA . THR A 1 144 ? -25.985 4.091 34.275 1.00 85.38 144 THR A CA 1
ATOM 1118 C C . THR A 1 144 ? -24.691 4.905 34.416 1.00 85.38 144 THR A C 1
ATOM 1120 O O . THR A 1 144 ? -23.652 4.615 33.812 1.00 85.38 144 THR A O 1
ATOM 1123 N N . GLN A 1 145 ? -24.729 5.975 35.222 1.00 83.50 145 GLN A N 1
ATOM 1124 C CA . GLN A 1 145 ? -23.537 6.796 35.473 1.00 83.50 145 GLN A CA 1
ATOM 1125 C C . GLN A 1 145 ? -22.394 5.964 36.081 1.00 83.50 145 GLN A C 1
ATOM 1127 O O . GLN A 1 145 ? -21.237 6.191 35.731 1.00 83.50 145 GLN A O 1
ATOM 1132 N N . GLY A 1 146 ? -22.708 4.974 36.923 1.00 84.25 146 GLY A N 1
ATOM 1133 C CA . GLY A 1 146 ? -21.717 4.070 37.503 1.00 84.25 146 GLY A CA 1
ATOM 1134 C C . GLY A 1 146 ? -20.999 3.208 36.461 1.00 84.25 146 GLY A C 1
ATOM 1135 O O . GLY A 1 146 ? -19.769 3.185 36.452 1.00 84.25 146 GLY A O 1
ATOM 1136 N N . VAL A 1 147 ? -21.723 2.605 35.509 1.00 87.31 147 VAL A N 1
ATOM 1137 C CA . VAL A 1 147 ? -21.103 1.859 34.393 1.00 87.31 147 VAL A CA 1
ATOM 1138 C C . VAL A 1 147 ? -20.226 2.777 33.538 1.00 87.31 147 VAL A C 1
ATOM 1140 O O . VAL A 1 147 ? -19.102 2.420 33.188 1.00 87.31 147 VAL A O 1
ATOM 1143 N N . ARG A 1 148 ? -20.675 4.005 33.249 1.00 87.12 148 ARG A N 1
ATOM 1144 C CA . ARG A 1 148 ? -19.872 4.988 32.494 1.00 87.12 148 ARG A CA 1
ATOM 1145 C C . ARG A 1 148 ? -18.585 5.385 33.231 1.00 87.12 148 ARG A C 1
ATOM 1147 O O . ARG A 1 148 ? -17.525 5.517 32.607 1.00 87.12 148 ARG A O 1
ATOM 1154 N N . ASN A 1 149 ? -18.648 5.522 34.552 1.00 85.75 149 ASN A N 1
ATOM 1155 C CA . ASN A 1 149 ? -17.472 5.759 35.388 1.00 85.75 149 ASN A CA 1
ATOM 1156 C C . ASN A 1 149 ? -16.535 4.540 35.392 1.00 85.75 149 ASN A C 1
ATOM 1158 O O . ASN A 1 149 ? -15.321 4.711 35.289 1.00 85.75 149 ASN A O 1
ATOM 1162 N N . LEU A 1 150 ? -17.083 3.321 35.425 1.00 88.44 150 LEU A N 1
ATOM 1163 C CA . LEU A 1 150 ? -16.313 2.079 35.359 1.00 88.44 150 LEU A CA 1
ATOM 1164 C C . LEU A 1 150 ? -15.571 1.934 34.021 1.00 88.44 150 LEU A C 1
ATOM 1166 O O . LEU A 1 150 ? -14.375 1.645 34.012 1.00 88.44 150 LEU A O 1
ATOM 1170 N N . VAL A 1 151 ? -16.240 2.217 32.896 1.00 90.94 151 VAL A N 1
ATOM 1171 C CA . VAL A 1 151 ? -15.614 2.270 31.561 1.00 90.94 151 VAL A CA 1
ATOM 1172 C C . VAL A 1 151 ? -14.440 3.249 31.564 1.00 90.94 151 VAL A C 1
ATOM 1174 O O . VAL A 1 151 ? -13.354 2.918 31.091 1.00 90.94 151 VAL A O 1
ATOM 1177 N N . THR A 1 152 ? -14.629 4.439 32.138 1.00 89.38 152 THR A N 1
ATOM 1178 C CA . THR A 1 152 ? -13.580 5.466 32.235 1.00 89.38 152 THR A CA 1
ATOM 1179 C C . THR A 1 152 ? -12.403 4.990 33.091 1.00 89.38 152 THR A C 1
ATOM 1181 O O . THR A 1 152 ? -11.255 5.098 32.662 1.00 89.38 152 THR A O 1
ATOM 1184 N N . TRP A 1 153 ? -12.672 4.396 34.257 1.00 88.50 153 TRP A N 1
ATOM 1185 C CA . TRP A 1 153 ? -11.651 3.845 35.155 1.00 88.50 153 TRP A CA 1
ATOM 1186 C C . TRP A 1 153 ? -10.826 2.728 34.497 1.00 88.50 153 TRP A C 1
ATOM 1188 O O . TRP A 1 153 ? -9.603 2.665 34.665 1.00 88.50 153 TRP A O 1
ATOM 1198 N N . LEU A 1 154 ? -11.469 1.874 33.695 1.00 90.88 154 LEU A N 1
ATOM 1199 C CA . LEU A 1 154 ? -10.817 0.734 33.051 1.00 90.88 154 LEU A CA 1
ATOM 1200 C C . LEU A 1 154 ? -9.966 1.092 31.831 1.00 90.88 154 LEU A C 1
ATOM 1202 O O . LEU A 1 154 ? -9.113 0.284 31.460 1.00 90.88 154 LEU A O 1
ATOM 1206 N N . GLY A 1 155 ? -10.092 2.301 31.284 1.00 90.94 155 GLY A N 1
ATOM 1207 C CA . GLY A 1 155 ? -9.278 2.776 30.157 1.00 90.94 155 GLY A CA 1
ATOM 1208 C C . GLY A 1 155 ? -10.041 3.624 29.140 1.00 90.94 155 GLY A C 1
ATOM 1209 O O . GLY A 1 155 ? -9.449 4.116 28.184 1.00 90.94 155 GLY A O 1
ATOM 1210 N N . GLY A 1 156 ? -11.342 3.814 29.348 1.00 92.00 156 GLY A N 1
ATOM 1211 C CA . GLY A 1 156 ? -12.208 4.628 28.511 1.00 92.00 156 GLY A CA 1
ATOM 1212 C C . GLY A 1 156 ? -12.925 3.846 27.403 1.00 92.00 156 GLY A C 1
ATOM 1213 O O . GLY A 1 156 ? -12.578 2.699 27.107 1.00 92.00 156 GLY A O 1
ATOM 1214 N N . PRO A 1 157 ? -13.928 4.474 26.762 1.00 91.12 157 PRO A N 1
ATOM 1215 C CA . PRO A 1 157 ? -14.790 3.828 25.769 1.00 91.12 157 PRO A CA 1
ATOM 1216 C C . PRO A 1 157 ? -14.032 3.194 24.597 1.00 91.12 157 PRO A C 1
ATOM 1218 O O . PRO A 1 157 ? -14.309 2.058 24.217 1.00 91.12 157 PRO A O 1
ATOM 1221 N N . GLN A 1 158 ? -13.035 3.899 24.053 1.00 89.88 158 GLN A N 1
ATOM 1222 C CA . GLN A 1 158 ? -12.238 3.417 22.922 1.00 89.88 158 GLN A CA 1
ATOM 1223 C C . GLN A 1 158 ? -11.432 2.162 23.280 1.00 89.88 158 GLN A C 1
ATOM 1225 O O . GLN A 1 158 ? -11.438 1.194 22.526 1.00 89.88 158 GLN A O 1
ATOM 1230 N N . PHE A 1 159 ? -10.790 2.158 24.452 1.00 93.19 159 PHE A N 1
ATOM 1231 C CA . PHE A 1 159 ? -10.014 1.014 24.927 1.00 93.19 159 PHE A CA 1
ATOM 1232 C C . PHE A 1 159 ? -10.892 -0.228 25.087 1.00 93.19 159 PHE A C 1
ATOM 1234 O O . PHE A 1 159 ? -10.518 -1.298 24.622 1.00 93.19 159 PHE A O 1
ATOM 1241 N N . VAL A 1 160 ? -12.070 -0.089 25.705 1.00 94.56 160 VAL A N 1
ATOM 1242 C CA . VAL A 1 160 ? -12.995 -1.218 25.890 1.00 94.56 160 VAL A CA 1
ATOM 1243 C C . VAL A 1 160 ? -13.536 -1.711 24.543 1.00 94.56 160 VAL A C 1
ATOM 1245 O O . VAL A 1 160 ? -13.600 -2.916 24.324 1.00 94.56 160 VAL A O 1
ATOM 1248 N N . THR A 1 161 ? -13.849 -0.802 23.614 1.00 93.25 161 THR A N 1
ATOM 1249 C CA . THR A 1 161 ? -14.311 -1.162 22.260 1.00 93.25 161 THR A CA 1
ATOM 1250 C C . THR A 1 161 ? -13.265 -1.998 21.512 1.00 93.25 161 THR A C 1
ATOM 1252 O O . THR A 1 161 ? -13.607 -3.030 20.946 1.00 93.25 161 THR A O 1
ATOM 1255 N N . GLU A 1 162 ? -11.983 -1.620 21.582 1.00 94.50 162 GLU A N 1
ATOM 1256 C CA . GLU A 1 162 ? -10.865 -2.346 20.948 1.00 94.50 162 GLU A CA 1
ATOM 1257 C C . GLU A 1 162 ? -10.635 -3.763 21.497 1.00 94.50 162 GLU A C 1
ATOM 1259 O O . GLU A 1 162 ? -9.984 -4.583 20.849 1.00 94.50 162 GLU A O 1
ATOM 1264 N N . LEU A 1 163 ? -11.145 -4.069 22.692 1.00 96.88 163 LEU A N 1
ATOM 1265 C CA . LEU A 1 163 ? -11.121 -5.423 23.248 1.00 96.88 163 LEU A CA 1
ATOM 1266 C C . LEU A 1 163 ? -12.260 -6.288 22.683 1.00 96.88 163 LEU A C 1
ATOM 1268 O O . LEU A 1 163 ? -12.133 -7.509 22.628 1.00 96.88 163 LEU A O 1
ATOM 1272 N N . ILE A 1 164 ? -13.367 -5.671 22.270 1.00 95.56 164 ILE A N 1
ATOM 1273 C CA . ILE A 1 164 ? -14.554 -6.372 21.769 1.00 95.56 164 ILE A CA 1
ATOM 1274 C C . ILE A 1 164 ? -14.451 -6.586 20.260 1.00 95.56 164 ILE A C 1
ATOM 1276 O O . ILE A 1 164 ? -14.776 -7.667 19.779 1.00 95.56 164 ILE A O 1
ATOM 1280 N N . GLU A 1 165 ? -13.997 -5.578 19.513 1.00 94.94 165 GLU A N 1
ATOM 1281 C CA . GLU A 1 165 ? -14.059 -5.568 18.051 1.00 94.94 165 GLU A CA 1
ATOM 1282 C C . GLU A 1 165 ? -13.059 -4.609 17.393 1.00 94.94 165 GLU A C 1
ATOM 1284 O O . GLU A 1 165 ? -12.289 -3.907 18.049 1.00 94.94 165 GLU A O 1
ATOM 1289 N N . ALA A 1 166 ? -13.070 -4.586 16.060 1.00 94.50 166 ALA A N 1
ATOM 1290 C CA . ALA A 1 166 ? -12.176 -3.767 15.261 1.00 94.50 166 ALA A CA 1
ATOM 1291 C C . ALA A 1 166 ? -12.346 -2.248 15.464 1.00 94.50 166 ALA A C 1
ATOM 1293 O O . ALA A 1 166 ? -13.459 -1.716 15.489 1.00 94.50 166 ALA A O 1
ATOM 1294 N N . SER A 1 167 ? -11.214 -1.538 15.506 1.00 92.25 167 SER A N 1
ATOM 1295 C CA . SER A 1 167 ? -11.145 -0.073 15.532 1.00 92.25 167 SER A CA 1
ATOM 1296 C C . SER A 1 167 ? -10.886 0.539 14.155 1.00 92.25 167 SER A C 1
ATOM 1298 O O . SER A 1 167 ? -10.459 -0.124 13.207 1.00 92.25 167 SER A O 1
ATOM 1300 N N . ASP A 1 168 ? -11.092 1.851 14.061 1.00 92.06 168 ASP A N 1
ATOM 1301 C CA . ASP A 1 168 ? -10.692 2.676 12.921 1.00 92.06 168 ASP A CA 1
ATOM 1302 C C . ASP A 1 168 ? -9.176 2.633 12.654 1.00 92.06 168 ASP A C 1
ATOM 1304 O O . ASP A 1 168 ? -8.752 2.604 11.495 1.00 92.06 168 ASP A O 1
ATOM 1308 N N . ARG A 1 169 ? -8.360 2.548 13.713 1.00 92.50 169 ARG A N 1
ATOM 1309 C CA . ARG A 1 169 ? -6.906 2.341 13.617 1.00 92.50 169 ARG A CA 1
ATOM 1310 C C . ARG A 1 169 ? -6.559 1.008 12.964 1.00 92.50 169 ARG A C 1
ATOM 1312 O O . ARG A 1 169 ? -5.797 0.988 12.000 1.00 92.50 169 ARG A O 1
ATOM 1319 N N . ALA A 1 170 ? -7.167 -0.089 13.422 1.00 95.44 170 ALA A N 1
ATOM 1320 C CA . ALA A 1 170 ? -6.972 -1.403 12.809 1.00 95.44 170 ALA A CA 1
ATOM 1321 C C . ALA A 1 170 ? -7.406 -1.396 11.333 1.00 95.44 170 ALA A C 1
ATOM 1323 O O . ALA A 1 170 ? -6.708 -1.933 10.472 1.00 95.44 170 ALA A O 1
ATOM 1324 N N . LEU A 1 171 ? -8.519 -0.722 11.026 1.00 95.94 171 LEU A N 1
ATOM 1325 C CA . LEU A 1 171 ? -9.050 -0.591 9.670 1.00 95.94 171 LEU A CA 1
ATOM 1326 C C . LEU A 1 171 ? -8.053 0.113 8.744 1.00 95.94 171 LEU A C 1
ATOM 1328 O O . LEU A 1 171 ? -7.733 -0.400 7.669 1.00 95.94 171 LEU A O 1
ATOM 1332 N N . VAL A 1 172 ? -7.567 1.298 9.129 1.00 95.88 172 VAL A N 1
ATOM 1333 C CA . VAL A 1 172 ? -6.679 2.097 8.271 1.00 95.88 172 VAL A CA 1
ATOM 1334 C C . VAL A 1 172 ? -5.301 1.450 8.111 1.00 95.88 172 VAL A C 1
ATOM 1336 O O . VAL A 1 172 ? -4.725 1.506 7.022 1.00 95.88 172 VAL A O 1
ATOM 1339 N N . ALA A 1 173 ? -4.818 0.776 9.154 1.00 96.56 173 ALA A N 1
ATOM 1340 C CA . ALA A 1 173 ? -3.589 -0.002 9.151 1.00 96.56 173 ALA A CA 1
ATOM 1341 C C . ALA A 1 173 ? -3.676 -1.209 8.196 1.00 96.56 173 ALA A C 1
ATOM 1343 O O . ALA A 1 173 ? -2.854 -1.341 7.283 1.00 96.56 173 ALA A O 1
ATOM 1344 N N . ALA A 1 174 ? -4.730 -2.027 8.313 1.00 96.12 174 ALA A N 1
ATOM 1345 C CA . ALA A 1 174 ? -4.984 -3.146 7.404 1.00 96.12 174 ALA A CA 1
ATOM 1346 C C . ALA A 1 174 ? -5.136 -2.675 5.949 1.00 96.12 174 ALA A C 1
ATOM 1348 O O . ALA A 1 174 ? -4.500 -3.217 5.042 1.00 96.12 174 ALA A O 1
ATOM 1349 N N . TYR A 1 175 ? -5.903 -1.605 5.723 1.00 95.81 175 TYR A N 1
ATOM 1350 C CA . TYR A 1 175 ? -6.044 -0.985 4.406 1.00 95.81 175 TYR A CA 1
ATOM 1351 C C . TYR A 1 175 ? -4.695 -0.513 3.838 1.00 95.81 175 TYR A C 1
ATOM 1353 O O . TYR A 1 175 ? -4.431 -0.665 2.640 1.00 95.81 175 TYR A O 1
ATOM 1361 N N . GLY A 1 176 ? -3.835 0.073 4.676 1.00 94.88 176 GLY A N 1
ATOM 1362 C CA . GLY A 1 176 ? -2.496 0.522 4.304 1.00 94.88 176 GLY A CA 1
ATOM 1363 C C . GLY A 1 176 ? -1.625 -0.626 3.806 1.00 94.88 176 GLY A C 1
ATOM 1364 O O . GLY A 1 176 ? -1.070 -0.535 2.710 1.00 94.88 176 GLY A O 1
ATOM 1365 N N . LEU A 1 177 ? -1.583 -1.732 4.552 1.00 93.38 177 LEU A N 1
ATOM 1366 C CA . LEU A 1 177 ? -0.847 -2.944 4.179 1.00 93.38 177 LEU A CA 1
ATOM 1367 C C . LEU A 1 177 ? -1.355 -3.539 2.869 1.00 93.38 177 LEU A C 1
ATOM 1369 O O . LEU A 1 177 ? -0.563 -3.789 1.963 1.00 93.38 177 LEU A O 1
ATOM 1373 N N . VAL A 1 178 ? -2.675 -3.686 2.721 1.00 91.56 178 VAL A N 1
ATOM 1374 C CA . VAL A 1 178 ? -3.279 -4.187 1.478 1.00 91.56 178 VAL A CA 1
ATOM 1375 C C . VAL A 1 178 ? -2.954 -3.262 0.306 1.00 91.56 178 VAL A C 1
ATOM 1377 O O . VAL A 1 178 ? -2.595 -3.737 -0.769 1.00 91.56 178 VAL A O 1
ATOM 1380 N N . SER A 1 179 ? -3.012 -1.943 0.494 1.00 91.19 179 SER A N 1
ATOM 1381 C CA . SER A 1 179 ? -2.681 -0.967 -0.554 1.00 91.19 179 SER A CA 1
ATOM 1382 C C . SER A 1 179 ? -1.212 -1.031 -0.979 1.00 91.19 179 SER A C 1
ATOM 1384 O O . SER A 1 179 ? -0.910 -0.879 -2.165 1.00 91.19 179 SER A O 1
ATOM 1386 N N . ILE A 1 180 ? -0.302 -1.239 -0.023 1.00 91.44 180 ILE A N 1
ATOM 1387 C CA . ILE A 1 180 ? 1.139 -1.351 -0.269 1.00 91.44 180 ILE A CA 1
ATOM 1388 C C . ILE A 1 180 ? 1.462 -2.666 -0.982 1.00 91.44 180 ILE A C 1
ATOM 1390 O O . ILE A 1 180 ? 2.146 -2.654 -2.004 1.00 91.44 180 ILE A O 1
ATOM 1394 N N . ASP A 1 181 ? 0.931 -3.783 -0.494 1.00 86.81 181 ASP A N 1
ATOM 1395 C CA . ASP A 1 181 ? 1.269 -5.108 -1.013 1.00 86.81 181 ASP A CA 1
ATOM 1396 C C . ASP A 1 181 ? 0.600 -5.387 -2.377 1.00 86.81 181 ASP A C 1
ATOM 1398 O O . ASP A 1 181 ? 1.177 -6.081 -3.213 1.00 86.81 181 ASP A O 1
ATOM 1402 N N . SER A 1 182 ? -0.581 -4.811 -2.647 1.00 81.81 182 SER A N 1
ATOM 1403 C CA . SER A 1 182 ? -1.326 -5.014 -3.909 1.00 81.81 182 SER A CA 1
ATOM 1404 C C . SER A 1 182 ? -1.038 -3.980 -5.001 1.00 81.81 182 SER A C 1
ATOM 1406 O O . SER A 1 182 ? -1.415 -4.181 -6.159 1.00 81.81 182 SER A O 1
ATOM 1408 N N . ALA A 1 183 ? -0.455 -2.832 -4.639 1.00 84.31 183 ALA A N 1
ATOM 1409 C CA . ALA A 1 183 ? -0.343 -1.649 -5.494 1.00 84.31 183 ALA A CA 1
ATOM 1410 C C . ALA A 1 183 ? -1.677 -1.166 -6.101 1.00 84.31 183 ALA A C 1
ATOM 1412 O O . ALA A 1 183 ? -1.676 -0.476 -7.130 1.00 84.31 183 ALA A O 1
ATOM 1413 N N . PHE A 1 184 ? -2.822 -1.514 -5.505 1.00 82.62 184 PHE A N 1
ATOM 1414 C CA . PHE A 1 184 ? -4.135 -1.124 -6.010 1.00 82.62 184 PHE A CA 1
ATOM 1415 C C . PHE A 1 184 ? -4.293 0.393 -6.106 1.00 82.62 184 PHE A C 1
ATOM 1417 O O . PHE A 1 184 ? -3.674 1.182 -5.387 1.00 82.62 184 PHE A O 1
ATOM 1424 N N . ASN A 1 185 ? -5.129 0.826 -7.052 1.00 84.25 185 ASN A N 1
ATOM 1425 C CA . ASN A 1 185 ? -5.620 2.193 -6.978 1.00 84.25 185 ASN A CA 1
ATOM 1426 C C . ASN A 1 185 ? -6.545 2.313 -5.753 1.00 84.25 185 ASN A C 1
ATOM 1428 O O . ASN A 1 185 ? -7.095 1.323 -5.274 1.00 84.25 185 ASN A O 1
ATOM 1432 N N . VAL A 1 186 ? -6.704 3.537 -5.247 1.00 86.56 186 VAL A N 1
ATOM 1433 C CA . VAL A 1 186 ? -7.482 3.789 -4.023 1.00 86.56 186 VAL A CA 1
ATOM 1434 C C . VAL A 1 186 ? -8.891 3.202 -4.129 1.00 86.56 186 VAL A C 1
ATOM 1436 O O . VAL A 1 186 ? -9.335 2.523 -3.219 1.00 86.56 186 VAL A O 1
ATOM 1439 N N . GLN A 1 187 ? -9.548 3.380 -5.276 1.00 83.81 187 GLN A N 1
ATOM 1440 C CA . GLN A 1 187 ? -10.918 2.915 -5.472 1.00 83.81 187 GLN A CA 1
ATOM 1441 C C . GLN A 1 187 ? -11.055 1.385 -5.421 1.00 83.81 187 GLN A C 1
ATOM 1443 O O . GLN A 1 187 ? -11.917 0.881 -4.719 1.00 83.81 187 GLN A O 1
ATOM 1448 N N . ALA A 1 188 ? -10.204 0.633 -6.127 1.00 83.44 188 ALA A N 1
ATOM 1449 C CA . ALA A 1 188 ? -10.272 -0.829 -6.119 1.00 83.44 188 ALA A CA 1
ATOM 1450 C C . ALA A 1 188 ? -9.963 -1.405 -4.733 1.00 83.44 188 ALA A C 1
ATOM 1452 O O . ALA A 1 188 ? -10.514 -2.438 -4.371 1.00 83.44 188 ALA A O 1
ATOM 1453 N N . CYS A 1 189 ? -9.106 -0.731 -3.960 1.00 85.81 189 CYS A N 1
ATOM 1454 C CA . CYS A 1 189 ? -8.855 -1.095 -2.571 1.00 85.81 189 CYS A CA 1
ATOM 1455 C C . CYS A 1 189 ? -10.069 -0.779 -1.681 1.00 85.81 189 CYS A C 1
ATOM 1457 O O . CYS A 1 189 ? -10.491 -1.646 -0.924 1.00 85.81 189 CYS A O 1
ATOM 1459 N N . ASP A 1 190 ? -10.678 0.408 -1.821 1.00 89.06 190 ASP A N 1
ATOM 1460 C CA . ASP A 1 190 ? -11.904 0.814 -1.107 1.00 89.06 190 ASP A CA 1
ATOM 1461 C C . ASP A 1 190 ? -13.088 -0.151 -1.397 1.00 89.06 190 ASP A C 1
ATOM 1463 O O . ASP A 1 190 ? -13.988 -0.297 -0.567 1.00 89.06 190 ASP A O 1
ATOM 1467 N N . ASP A 1 191 ? -13.087 -0.824 -2.558 1.00 86.25 191 ASP A N 1
ATOM 1468 C CA . ASP A 1 191 ? -14.205 -1.625 -3.080 1.00 86.25 191 ASP A CA 1
ATOM 1469 C C . ASP A 1 191 ? -14.041 -3.160 -2.952 1.00 86.25 191 ASP A C 1
ATOM 1471 O O . ASP A 1 191 ? -14.740 -3.919 -3.629 1.00 86.25 191 ASP A O 1
ATOM 1475 N N . LEU A 1 192 ? -13.130 -3.642 -2.103 1.00 87.06 192 LEU A N 1
ATOM 1476 C CA . LEU A 1 192 ? -12.919 -5.079 -1.873 1.00 87.06 192 LEU A CA 1
ATOM 1477 C C . LEU A 1 192 ? -14.151 -5.780 -1.262 1.00 87.06 192 LEU A C 1
ATOM 1479 O O . LEU A 1 192 ? -14.827 -5.233 -0.386 1.00 87.06 192 LEU A O 1
ATOM 1483 N N . ALA A 1 193 ? -14.413 -7.013 -1.711 1.00 85.69 193 ALA A N 1
ATOM 1484 C CA . ALA A 1 193 ? -15.441 -7.893 -1.140 1.00 85.69 193 ALA A CA 1
ATOM 1485 C C . ALA A 1 193 ? -15.012 -8.463 0.225 1.00 85.69 193 ALA A C 1
ATOM 1487 O O . ALA A 1 193 ? -13.820 -8.616 0.468 1.00 85.69 193 ALA A O 1
ATOM 1488 N N . ALA A 1 194 ? -15.969 -8.815 1.087 1.00 85.81 194 ALA A N 1
ATOM 1489 C CA . ALA A 1 194 ? -15.730 -9.351 2.430 1.00 85.81 194 ALA A CA 1
ATOM 1490 C C . ALA A 1 194 ? -14.919 -10.646 2.423 1.00 85.81 194 ALA A C 1
ATOM 1492 O O . ALA A 1 194 ? -13.975 -10.770 3.191 1.00 85.81 194 ALA A O 1
ATOM 1493 N N . ASP A 1 195 ? -15.238 -11.559 1.508 1.00 84.19 195 ASP A N 1
ATOM 1494 C CA . ASP A 1 195 ? -14.315 -12.608 1.090 1.00 84.19 195 ASP A CA 1
ATOM 1495 C C . ASP A 1 195 ? -13.741 -12.207 -0.274 1.00 84.19 195 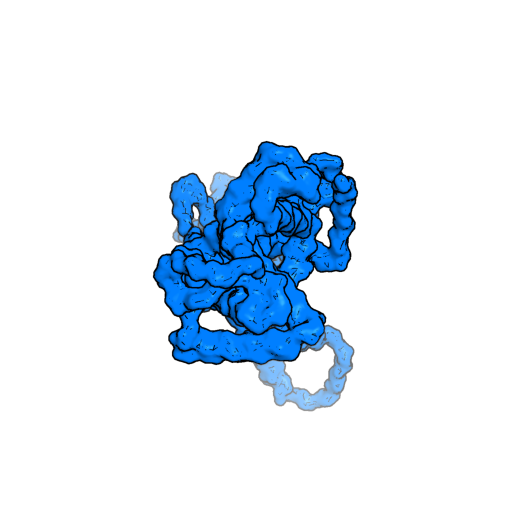ASP A C 1
ATOM 1497 O O . ASP A 1 195 ? -14.391 -12.409 -1.317 1.00 84.19 195 ASP A O 1
ATOM 1501 N N . PRO A 1 196 ? -12.589 -11.513 -0.290 1.00 81.25 196 PRO A N 1
ATOM 1502 C CA . PRO A 1 196 ? -12.023 -11.020 -1.524 1.00 81.25 196 PRO A CA 1
ATOM 1503 C C . PRO A 1 196 ? -11.264 -12.118 -2.263 1.00 81.25 196 PRO A C 1
ATOM 1505 O O . PRO A 1 196 ? -10.912 -11.889 -3.407 1.00 81.25 196 PRO A O 1
ATOM 1508 N N . PHE A 1 197 ? -10.983 -13.280 -1.680 1.00 83.06 197 PHE A N 1
ATOM 1509 C CA . PHE A 1 197 ? -10.094 -14.252 -2.306 1.00 83.06 197 PHE A CA 1
ATOM 1510 C C . PHE A 1 197 ? -10.810 -15.044 -3.409 1.00 83.06 197 PHE A C 1
ATOM 1512 O O . PHE A 1 197 ? -11.916 -15.544 -3.221 1.00 83.06 197 PHE A O 1
ATOM 1519 N N . VAL A 1 198 ? -10.189 -15.150 -4.587 1.00 72.75 198 VAL A N 1
ATOM 1520 C CA . VAL A 1 198 ? -10.729 -15.890 -5.737 1.00 72.75 198 VAL A CA 1
ATOM 1521 C C . VAL A 1 198 ? -9.739 -16.950 -6.197 1.00 72.75 198 VAL A C 1
ATOM 1523 O O . VAL A 1 198 ? -8.556 -16.669 -6.396 1.00 72.75 198 VAL A O 1
ATOM 1526 N N . GLY A 1 199 ? -10.260 -18.158 -6.429 1.00 66.00 199 GLY A N 1
ATOM 1527 C CA . GLY A 1 199 ? -9.507 -19.282 -6.978 1.00 66.00 199 GLY A CA 1
ATOM 1528 C C . GLY A 1 199 ? -8.614 -19.990 -5.959 1.00 66.00 199 GLY A C 1
ATOM 1529 O O . GLY A 1 199 ? -8.589 -19.665 -4.773 1.00 66.00 199 GLY A O 1
ATOM 1530 N N . VAL A 1 200 ? -7.887 -20.998 -6.440 1.00 65.00 200 VAL A N 1
ATOM 1531 C CA . VAL A 1 200 ? -6.854 -21.687 -5.659 1.00 65.00 200 VAL A CA 1
ATOM 1532 C C . VAL A 1 200 ? -5.557 -20.883 -5.770 1.00 65.00 200 VAL A C 1
ATOM 1534 O O . VAL A 1 200 ? -5.245 -20.424 -6.872 1.00 65.00 200 VAL A O 1
ATOM 1537 N N . PRO A 1 201 ? -4.789 -20.703 -4.678 1.00 66.25 201 PRO A N 1
ATOM 1538 C CA . PRO A 1 201 ? -3.478 -20.074 -4.756 1.00 66.25 201 PRO A CA 1
ATOM 1539 C C . PRO A 1 201 ? -2.596 -20.779 -5.797 1.00 66.25 201 PRO A C 1
ATOM 1541 O O . PRO A 1 201 ? -2.292 -21.961 -5.647 1.00 66.25 201 PRO A O 1
ATOM 1544 N N . ASP A 1 202 ? -2.169 -20.062 -6.838 1.00 48.94 202 ASP A N 1
ATOM 1545 C CA . ASP A 1 202 ? -1.274 -20.590 -7.876 1.00 48.94 202 ASP A CA 1
ATOM 1546 C C . ASP A 1 202 ? 0.077 -19.883 -7.793 1.00 48.94 202 ASP A C 1
ATOM 1548 O O . ASP A 1 202 ? 0.158 -18.654 -7.851 1.00 48.94 202 ASP A O 1
ATOM 1552 N N . ARG A 1 203 ? 1.153 -20.659 -7.608 1.00 56.78 203 ARG A N 1
ATOM 1553 C CA . ARG A 1 203 ? 2.537 -20.158 -7.473 1.00 56.78 203 ARG A CA 1
ATOM 1554 C C . ARG A 1 203 ? 2.676 -18.993 -6.475 1.00 56.78 203 ARG A C 1
ATOM 1556 O O . ARG A 1 203 ? 3.437 -18.057 -6.705 1.00 56.78 203 ARG A O 1
ATOM 1563 N N . GLY A 1 204 ? 1.926 -19.037 -5.371 1.00 54.12 204 GLY A N 1
ATOM 1564 C CA . GLY A 1 204 ? 1.950 -17.998 -4.333 1.00 54.12 204 GLY A CA 1
ATOM 1565 C C . GLY A 1 204 ? 1.193 -16.710 -4.685 1.00 54.12 204 GLY A C 1
ATOM 1566 O O . GLY A 1 204 ? 1.334 -15.716 -3.977 1.00 54.12 204 GLY A O 1
ATOM 1567 N N . ARG A 1 205 ? 0.388 -16.712 -5.754 1.00 62.00 205 ARG A N 1
ATOM 1568 C CA . ARG A 1 205 ? -0.514 -15.618 -6.133 1.00 62.00 205 ARG A CA 1
ATOM 1569 C C . ARG A 1 205 ? -1.940 -15.957 -5.709 1.00 62.00 205 ARG A C 1
ATOM 1571 O O . ARG A 1 205 ? -2.368 -17.101 -5.837 1.00 62.00 205 ARG A O 1
ATOM 1578 N N . ILE A 1 206 ? -2.678 -14.954 -5.238 1.00 66.31 206 ILE A N 1
ATOM 1579 C CA . ILE A 1 206 ? -4.110 -15.062 -4.947 1.00 66.31 206 ILE A CA 1
ATOM 1580 C C . ILE A 1 206 ? -4.846 -13.924 -5.650 1.00 66.31 206 ILE A C 1
ATOM 1582 O O . ILE A 1 206 ? -4.420 -12.768 -5.589 1.00 66.31 206 ILE A O 1
ATOM 1586 N N . GLU A 1 207 ? -5.911 -14.244 -6.380 1.00 70.12 207 GLU A N 1
ATOM 1587 C CA . GLU A 1 207 ? -6.712 -13.224 -7.052 1.00 70.12 207 GLU A CA 1
ATOM 1588 C C . GLU A 1 207 ? -7.667 -12.565 -6.048 1.00 70.12 207 GLU A C 1
ATOM 1590 O O . GLU A 1 207 ? -8.154 -13.221 -5.126 1.00 70.12 207 GLU A O 1
ATOM 1595 N N . LEU A 1 208 ? -7.917 -11.258 -6.217 1.00 75.00 208 LEU A N 1
ATOM 1596 C CA . LEU A 1 208 ? -8.824 -10.499 -5.356 1.00 75.00 208 LEU A CA 1
ATOM 1597 C C . LEU A 1 208 ? -10.077 -10.036 -6.120 1.00 75.00 208 LEU A C 1
ATOM 1599 O O . LEU A 1 208 ? -10.007 -9.504 -7.234 1.00 75.00 208 LEU A O 1
ATOM 1603 N N . ARG A 1 209 ? -11.243 -10.199 -5.495 1.00 73.88 209 ARG A N 1
ATOM 1604 C CA . ARG A 1 209 ? -12.555 -9.765 -5.971 1.00 73.88 209 ARG A CA 1
ATOM 1605 C C . ARG A 1 209 ? -12.861 -8.354 -5.483 1.00 73.88 209 ARG A C 1
ATOM 1607 O O . ARG A 1 209 ? -12.845 -8.071 -4.286 1.00 73.88 209 ARG A O 1
ATOM 1614 N N . VAL A 1 210 ? -13.213 -7.492 -6.432 1.00 74.00 210 VAL A N 1
ATOM 1615 C CA . VAL A 1 210 ? -13.658 -6.115 -6.196 1.00 74.00 210 VAL A CA 1
ATOM 1616 C C . VAL A 1 210 ? -15.144 -6.032 -6.547 1.00 74.00 210 VAL A C 1
ATOM 1618 O O . VAL A 1 210 ? -15.538 -6.452 -7.636 1.00 74.00 210 VAL A O 1
ATOM 1621 N N . LEU A 1 211 ? -15.973 -5.517 -5.636 1.00 63.28 211 LEU A N 1
ATOM 1622 C CA . LEU A 1 211 ? -17.433 -5.474 -5.797 1.00 63.28 211 LEU A CA 1
ATOM 1623 C C . LEU A 1 211 ? -17.891 -4.401 -6.782 1.00 63.28 211 LEU A C 1
ATOM 1625 O O . LEU A 1 211 ? -18.837 -4.609 -7.538 1.00 63.28 211 LEU A O 1
ATOM 1629 N N . GLN A 1 212 ? -17.219 -3.252 -6.791 1.00 61.78 212 GLN A N 1
ATOM 1630 C CA . GLN A 1 212 ? -17.524 -2.154 -7.698 1.00 61.78 212 GLN A CA 1
ATOM 1631 C C . GLN A 1 212 ? -16.238 -1.643 -8.338 1.00 61.78 212 GLN A C 1
ATOM 1633 O O . GLN A 1 212 ? -15.266 -1.329 -7.669 1.00 61.78 212 GLN A O 1
ATOM 1638 N N . SER A 1 213 ? -16.223 -1.534 -9.663 1.00 50.16 213 SER A N 1
ATOM 1639 C CA . SER A 1 213 ? -15.284 -0.646 -10.338 1.00 50.16 213 SER A CA 1
ATOM 1640 C C . SER A 1 213 ? -16.117 0.482 -10.918 1.00 50.16 213 SER A C 1
ATOM 1642 O O . SER A 1 213 ? -16.818 0.293 -11.904 1.00 50.16 213 SER A O 1
ATOM 1644 N N . THR A 1 214 ? -16.059 1.668 -10.315 1.00 41.25 214 THR A N 1
ATOM 1645 C CA . THR A 1 214 ? -16.770 2.876 -10.785 1.00 41.25 214 THR A CA 1
ATOM 1646 C C . THR A 1 214 ? -16.340 3.358 -12.176 1.00 41.25 214 THR A C 1
ATOM 1648 O O . THR A 1 214 ? -16.874 4.341 -12.685 1.00 41.25 214 THR A O 1
ATOM 1651 N N . LYS A 1 215 ? -15.441 2.649 -12.869 1.00 42.84 215 LYS A N 1
ATOM 1652 C CA . LYS A 1 215 ? -15.403 2.716 -14.331 1.00 42.84 215 LYS A CA 1
ATOM 1653 C C . LYS A 1 215 ? -16.649 2.002 -14.854 1.00 42.84 215 LYS A C 1
ATOM 1655 O O . LYS A 1 215 ? -16.532 0.813 -15.100 1.00 42.84 215 LYS A O 1
ATOM 1660 N N . ASN A 1 216 ? -17.782 2.708 -14.990 1.00 36.53 216 ASN A N 1
ATOM 1661 C CA . ASN A 1 216 ? -19.048 2.293 -15.631 1.00 36.53 216 ASN A CA 1
ATOM 1662 C C . ASN A 1 216 ? -18.916 1.036 -16.513 1.00 36.53 216 ASN A C 1
ATOM 1664 O O . ASN A 1 216 ? -18.783 1.125 -17.734 1.00 36.53 216 ASN A O 1
ATOM 1668 N N . ARG A 1 217 ? -18.909 -0.142 -15.896 1.00 38.94 217 ARG A N 1
ATOM 1669 C CA . ARG A 1 217 ? -18.797 -1.428 -16.576 1.00 38.94 217 ARG A CA 1
ATOM 1670 C C . ARG A 1 217 ? -19.892 -2.300 -15.973 1.00 38.94 217 ARG A C 1
ATOM 1672 O O . ARG A 1 217 ? -19.937 -2.419 -14.752 1.00 38.94 217 ARG A O 1
ATOM 1679 N N . PRO A 1 218 ? -20.777 -2.879 -16.794 1.00 34.97 218 PRO A N 1
ATOM 1680 C CA . PRO A 1 218 ? -21.987 -3.558 -16.327 1.00 34.97 218 PRO A CA 1
ATOM 1681 C C . PRO A 1 218 ? -21.734 -4.865 -15.553 1.00 34.97 218 PRO A C 1
ATOM 1683 O O . PRO A 1 218 ? -22.691 -5.494 -15.120 1.00 34.97 218 PRO A O 1
ATOM 1686 N N . VAL A 1 219 ? -20.476 -5.286 -15.363 1.00 48.72 219 VAL A N 1
ATOM 1687 C CA . VAL A 1 219 ? -20.121 -6.567 -14.735 1.00 48.72 219 VAL A CA 1
ATOM 1688 C C . VAL A 1 219 ? -18.978 -6.369 -13.725 1.00 48.72 219 VAL A C 1
ATOM 1690 O O . VAL A 1 219 ? -17.960 -5.764 -14.090 1.00 48.72 219 VAL A O 1
ATOM 1693 N N . PRO A 1 220 ? -19.097 -6.884 -12.482 1.00 49.59 220 PRO A N 1
ATOM 1694 C CA . PRO A 1 220 ? -17.985 -6.966 -11.537 1.00 49.59 220 PRO A CA 1
ATOM 1695 C C . PRO A 1 220 ? -16.809 -7.708 -12.180 1.00 49.59 220 PRO A C 1
ATOM 1697 O O . PRO A 1 220 ? -16.966 -8.813 -12.696 1.00 49.59 220 PRO A O 1
ATOM 1700 N N . ARG A 1 221 ? -15.619 -7.102 -12.181 1.00 53.81 221 ARG A N 1
ATOM 1701 C CA . ARG A 1 221 ? -14.417 -7.695 -12.783 1.00 53.81 221 ARG A CA 1
ATOM 1702 C C . ARG A 1 221 ? -13.476 -8.141 -11.672 1.00 53.81 221 ARG A C 1
ATOM 1704 O O . ARG A 1 221 ? -13.107 -7.322 -10.835 1.00 53.81 221 ARG A O 1
ATOM 1711 N N . ALA A 1 222 ? -13.035 -9.399 -11.702 1.00 53.84 222 ALA A N 1
ATOM 1712 C CA . ALA A 1 222 ? -11.890 -9.825 -10.903 1.00 53.84 222 ALA A CA 1
ATOM 1713 C C . ALA A 1 222 ? -10.678 -8.959 -11.283 1.00 53.84 222 ALA A C 1
ATOM 1715 O O . ALA A 1 222 ? -10.321 -8.847 -12.462 1.00 53.84 222 ALA A O 1
ATOM 1716 N N . VAL A 1 223 ? -10.082 -8.288 -10.300 1.00 54.47 223 VAL A N 1
ATOM 1717 C CA . VAL A 1 223 ? -8.861 -7.516 -10.521 1.00 54.47 223 VAL A CA 1
ATOM 1718 C C . VAL A 1 223 ? -7.711 -8.424 -10.136 1.00 54.47 223 VAL A C 1
ATOM 1720 O O . VAL A 1 223 ? -7.513 -8.732 -8.964 1.00 54.47 223 VAL A O 1
ATOM 1723 N N . ARG A 1 224 ? -6.933 -8.845 -11.135 1.00 52.22 224 ARG A N 1
ATOM 1724 C CA . ARG A 1 224 ? -5.690 -9.569 -10.881 1.00 52.22 224 ARG A CA 1
ATOM 1725 C C . ARG A 1 224 ? -4.742 -8.664 -10.104 1.00 52.22 224 ARG A C 1
ATOM 1727 O O . ARG A 1 224 ? -4.224 -7.690 -10.646 1.00 52.22 224 ARG A O 1
ATOM 1734 N N . SER A 1 225 ? -4.544 -8.976 -8.828 1.00 51.38 225 SER A N 1
ATOM 1735 C CA . SER A 1 225 ? -3.450 -8.416 -8.048 1.00 51.38 225 SER A CA 1
ATOM 1736 C C . SER A 1 225 ? -2.187 -9.194 -8.399 1.00 51.38 225 SER A C 1
ATOM 1738 O O . SER A 1 225 ? -2.124 -10.408 -8.212 1.00 51.38 225 SER A O 1
ATOM 1740 N N . ILE A 1 226 ? -1.196 -8.510 -8.973 1.00 47.28 226 ILE A N 1
ATOM 1741 C CA . ILE A 1 226 ? 0.107 -9.111 -9.255 1.00 47.28 226 ILE A CA 1
ATOM 1742 C C . ILE A 1 226 ? 0.932 -9.017 -7.973 1.00 47.28 226 ILE A C 1
ATOM 1744 O O . ILE A 1 226 ? 1.713 -8.084 -7.786 1.00 47.28 226 ILE A O 1
ATOM 1748 N N . PHE A 1 227 ? 0.764 -9.997 -7.089 1.00 47.94 227 PHE A N 1
ATOM 1749 C CA . PHE A 1 227 ? 1.809 -10.340 -6.130 1.00 47.94 227 PHE A CA 1
ATOM 1750 C C . PHE A 1 227 ? 2.999 -10.852 -6.967 1.00 47.94 227 PHE A C 1
ATOM 1752 O O . PHE A 1 227 ? 2.960 -11.949 -7.526 1.00 47.94 227 PHE A O 1
ATOM 1759 N N . GLY A 1 228 ? 3.957 -9.955 -7.229 1.00 35.88 228 GLY A N 1
ATOM 1760 C CA . GLY A 1 228 ? 5.036 -10.128 -8.208 1.00 35.88 228 GLY A CA 1
ATOM 1761 C C . GLY A 1 228 ? 6.016 -11.261 -7.895 1.00 35.88 228 GLY A C 1
ATOM 1762 O O . GLY A 1 228 ? 5.986 -11.843 -6.819 1.00 35.88 228 GLY A O 1
ATOM 1763 N N . ASP A 1 229 ? 6.879 -11.553 -8.872 1.00 30.05 229 ASP A N 1
ATOM 1764 C CA . ASP A 1 229 ? 7.916 -12.590 -8.822 1.00 30.05 229 ASP A CA 1
ATOM 1765 C C . ASP A 1 229 ? 8.728 -12.540 -7.515 1.00 30.05 229 ASP A C 1
ATOM 1767 O O . ASP A 1 229 ? 9.392 -11.544 -7.217 1.00 30.05 229 ASP A O 1
ATOM 1771 N N . GLY A 1 230 ? 8.658 -13.632 -6.750 1.00 29.48 230 GLY A N 1
ATOM 1772 C CA . GLY A 1 230 ? 9.286 -13.788 -5.440 1.00 29.48 230 GLY A CA 1
ATOM 1773 C C . GLY A 1 230 ? 8.249 -13.868 -4.323 1.00 29.48 230 GLY A C 1
ATOM 1774 O O . GLY A 1 230 ? 7.602 -12.883 -3.987 1.00 29.48 230 GLY A O 1
ATOM 1775 N N . PHE A 1 231 ? 8.103 -15.062 -3.753 1.00 31.00 231 PHE A N 1
ATOM 1776 C CA . PHE A 1 231 ? 7.313 -15.359 -2.560 1.00 31.00 231 PHE A CA 1
ATOM 1777 C C . PHE A 1 231 ? 7.333 -14.241 -1.500 1.00 31.00 231 PHE A C 1
ATOM 1779 O O . PHE A 1 231 ? 8.377 -13.651 -1.229 1.00 31.00 231 PHE A O 1
ATOM 1786 N N . VAL A 1 232 ? 6.220 -14.078 -0.781 1.00 32.69 232 VAL A N 1
ATOM 1787 C CA . VAL A 1 232 ? 6.251 -13.619 0.615 1.00 32.69 232 VAL A CA 1
ATOM 1788 C C . VAL A 1 232 ? 5.859 -14.806 1.490 1.00 32.69 232 VAL A C 1
ATOM 1790 O O . VAL A 1 232 ? 4.698 -14.990 1.836 1.00 32.69 232 VAL A O 1
ATOM 1793 N N . TYR A 1 233 ? 6.853 -15.627 1.826 1.00 31.77 233 TYR A N 1
ATOM 1794 C CA . TYR A 1 233 ? 6.880 -16.339 3.098 1.00 31.77 233 TYR A CA 1
ATOM 1795 C C . TYR A 1 233 ? 8.021 -15.762 3.918 1.00 31.77 233 TYR A C 1
ATOM 1797 O O . TYR A 1 233 ? 9.072 -15.392 3.392 1.00 31.77 233 TYR A O 1
ATOM 1805 N N . LEU A 1 234 ? 7.761 -15.638 5.210 1.00 36.78 234 LEU A N 1
ATOM 1806 C CA . LEU A 1 234 ? 8.633 -14.976 6.153 1.00 36.78 234 LEU A CA 1
ATOM 1807 C C . LEU A 1 234 ? 10.028 -15.590 6.208 1.00 36.78 234 LEU A C 1
ATOM 1809 O O . LEU A 1 234 ? 10.187 -16.783 6.450 1.00 36.78 234 LEU A O 1
ATOM 1813 N N . SER A 1 235 ? 11.043 -14.731 6.115 1.00 30.20 235 SER A N 1
ATOM 1814 C CA . SER A 1 235 ? 12.317 -15.024 6.757 1.00 30.20 235 SER A CA 1
ATOM 1815 C C . SER A 1 235 ? 12.075 -15.012 8.265 1.00 30.20 235 SER A C 1
ATOM 1817 O O . SER A 1 235 ? 11.753 -13.969 8.836 1.00 30.20 235 SER A O 1
ATOM 1819 N N . ALA A 1 236 ? 12.275 -16.157 8.918 1.00 36.47 236 ALA A N 1
ATOM 1820 C CA . ALA A 1 236 ? 12.232 -16.319 10.375 1.00 36.47 236 ALA A CA 1
ATOM 1821 C C . ALA A 1 236 ? 13.283 -15.471 11.126 1.00 36.47 236 ALA A C 1
ATOM 1823 O O . ALA A 1 236 ? 13.425 -15.592 12.339 1.00 36.47 236 ALA A O 1
ATOM 1824 N N . LYS A 1 237 ? 14.017 -14.603 10.416 1.00 37.59 237 LYS A N 1
ATOM 1825 C CA . LYS A 1 237 ? 14.885 -13.593 11.009 1.00 37.59 237 LYS A CA 1
ATOM 1826 C C . LYS A 1 237 ? 14.192 -12.246 11.267 1.00 37.59 237 LYS A C 1
ATOM 1828 O O . LYS A 1 237 ? 14.732 -11.539 12.097 1.00 37.59 237 LYS A O 1
ATOM 1833 N N . ASN A 1 238 ? 13.043 -11.904 10.643 1.00 47.75 238 ASN A N 1
ATOM 1834 C CA . ASN A 1 238 ? 12.305 -10.631 10.863 1.00 47.75 238 ASN A CA 1
ATOM 1835 C C . ASN A 1 238 ? 10.782 -10.728 10.540 1.00 47.75 238 ASN A C 1
ATOM 1837 O O . ASN A 1 238 ? 10.366 -10.536 9.400 1.00 47.75 238 ASN A O 1
ATOM 1841 N N . GLN A 1 239 ? 9.947 -11.000 11.546 1.00 55.12 239 GLN A N 1
ATOM 1842 C CA . GLN A 1 239 ? 8.494 -11.274 11.498 1.00 55.12 239 GLN A CA 1
ATOM 1843 C C . GLN A 1 239 ? 7.614 -10.142 10.887 1.00 55.12 239 GLN A C 1
ATOM 1845 O O . GLN A 1 239 ? 7.268 -9.202 11.588 1.00 55.12 239 GLN A O 1
ATOM 1850 N N . ARG A 1 240 ? 7.198 -10.237 9.613 1.00 75.12 240 ARG A N 1
ATOM 1851 C CA . ARG A 1 240 ? 6.243 -9.324 8.940 1.00 75.12 240 ARG A CA 1
ATOM 1852 C C . ARG A 1 240 ? 4.934 -9.995 8.467 1.00 75.12 240 ARG A C 1
ATOM 1854 O O . ARG A 1 240 ? 4.960 -11.052 7.840 1.00 75.12 240 ARG A O 1
ATOM 1861 N N . ILE A 1 241 ? 3.781 -9.370 8.683 1.00 81.50 241 ILE A N 1
ATOM 1862 C CA . ILE A 1 241 ? 2.465 -9.813 8.194 1.00 81.50 241 ILE A CA 1
ATOM 1863 C C . ILE A 1 241 ? 2.286 -9.511 6.703 1.00 81.50 241 ILE A C 1
ATOM 1865 O O . ILE A 1 241 ? 2.753 -8.485 6.218 1.00 81.50 241 ILE A O 1
ATOM 1869 N N . SER A 1 242 ? 1.608 -10.384 5.954 1.00 82.56 242 SER A N 1
ATOM 1870 C CA . SER A 1 242 ? 1.282 -10.161 4.534 1.00 82.56 242 SER A CA 1
ATOM 1871 C C . SER A 1 242 ? -0.032 -9.393 4.365 1.00 82.56 242 SER A C 1
ATOM 1873 O O . SER A 1 242 ? -0.860 -9.381 5.272 1.00 82.56 242 SER A O 1
ATOM 1875 N N . GLY A 1 243 ? -0.287 -8.825 3.181 1.00 84.88 243 GLY A N 1
ATOM 1876 C CA . GLY A 1 243 ? -1.591 -8.244 2.842 1.00 84.88 243 GLY A CA 1
ATOM 1877 C C . GLY A 1 243 ? -2.766 -9.219 3.019 1.00 84.88 243 GLY A C 1
ATOM 1878 O O . GLY A 1 243 ? -3.823 -8.808 3.487 1.00 84.88 243 GLY A O 1
ATOM 1879 N N . LYS A 1 244 ? -2.577 -10.521 2.740 1.00 85.38 244 LYS A N 1
ATOM 1880 C CA . LYS A 1 244 ? -3.571 -11.557 3.081 1.00 85.38 244 LYS A CA 1
ATOM 1881 C C . LYS A 1 244 ? -3.751 -11.665 4.596 1.00 85.38 244 LYS A C 1
ATOM 1883 O O . LYS A 1 244 ? -4.880 -11.630 5.062 1.00 85.38 244 LYS A O 1
ATOM 1888 N N . GLY A 1 245 ? -2.657 -11.762 5.352 1.00 86.44 245 GLY A N 1
ATOM 1889 C CA . GLY A 1 245 ? -2.714 -11.829 6.814 1.00 86.44 245 GLY A CA 1
ATOM 1890 C C . GLY A 1 245 ? -3.389 -10.601 7.429 1.00 86.44 245 GLY A C 1
ATOM 1891 O O . GLY A 1 245 ? -4.156 -10.737 8.371 1.00 86.44 245 GLY A O 1
ATOM 1892 N N . ALA A 1 246 ? -3.186 -9.415 6.850 1.00 91.69 246 ALA A N 1
ATOM 1893 C CA . ALA A 1 246 ? -3.879 -8.198 7.258 1.00 91.69 246 ALA A CA 1
ATOM 1894 C C . ALA A 1 246 ? -5.397 -8.277 7.010 1.00 91.69 246 ALA A C 1
ATOM 1896 O O . ALA A 1 246 ? -6.172 -7.839 7.856 1.00 91.69 246 ALA A O 1
ATOM 1897 N N . ILE A 1 247 ? -5.823 -8.858 5.879 1.00 92.06 247 ILE A N 1
ATOM 1898 C CA . ILE A 1 247 ? -7.241 -9.133 5.590 1.00 92.06 247 ILE A CA 1
ATOM 1899 C C . ILE A 1 247 ? -7.803 -10.150 6.588 1.00 92.06 247 ILE A C 1
ATOM 1901 O O . ILE A 1 247 ? -8.866 -9.905 7.144 1.00 92.06 247 ILE A O 1
ATOM 1905 N N . ASP A 1 248 ? -7.092 -11.250 6.845 1.00 91.31 248 ASP A N 1
ATOM 1906 C CA . ASP A 1 248 ? -7.530 -12.292 7.780 1.00 91.31 248 ASP A CA 1
ATOM 1907 C C . ASP A 1 248 ? -7.700 -11.722 9.205 1.00 91.31 248 ASP A C 1
ATOM 1909 O O . ASP A 1 248 ? -8.750 -11.905 9.819 1.00 91.31 248 ASP A O 1
ATOM 1913 N N . ILE A 1 249 ? -6.713 -10.957 9.698 1.00 94.69 249 ILE A N 1
ATOM 1914 C CA . ILE A 1 249 ? -6.774 -10.261 10.997 1.00 94.69 249 ILE A CA 1
ATOM 1915 C C . ILE A 1 249 ? -7.974 -9.312 11.041 1.00 94.69 249 ILE A C 1
ATOM 1917 O O . ILE A 1 249 ? -8.745 -9.319 11.999 1.00 94.69 249 ILE A O 1
ATOM 1921 N N . TRP A 1 250 ? -8.156 -8.499 9.997 1.00 96.81 250 TRP A N 1
ATOM 1922 C CA . TRP A 1 250 ? -9.285 -7.578 9.917 1.00 96.81 250 TRP A CA 1
ATOM 1923 C C . TRP A 1 250 ? -10.632 -8.312 9.930 1.00 96.81 250 TRP A C 1
ATOM 1925 O O . TRP A 1 250 ? -11.569 -7.872 10.596 1.00 96.81 250 TRP A O 1
ATOM 1935 N N . LEU A 1 251 ? -10.754 -9.429 9.210 1.00 95.56 251 LEU A N 1
ATOM 1936 C CA . LEU A 1 251 ? -11.971 -10.237 9.184 1.00 95.56 251 LEU A CA 1
ATOM 1937 C C . LEU A 1 251 ? -12.284 -10.843 10.553 1.00 95.56 251 LEU A C 1
ATOM 1939 O O . LEU A 1 251 ? -13.437 -10.772 10.968 1.00 95.56 251 LEU A O 1
ATOM 1943 N N . GLU A 1 252 ? -11.278 -11.340 11.278 1.00 96.06 252 GLU A N 1
ATOM 1944 C CA . GLU A 1 252 ? -11.450 -11.832 12.653 1.00 96.06 252 GLU A CA 1
ATOM 1945 C C . GLU A 1 252 ? -11.922 -10.706 13.586 1.00 96.06 252 GLU A C 1
ATOM 1947 O O . GLU A 1 252 ? -12.943 -10.841 14.257 1.00 96.06 252 GLU A O 1
ATOM 1952 N N . MET A 1 253 ? -11.238 -9.557 13.581 1.00 97.00 253 MET A N 1
ATOM 1953 C CA . MET A 1 253 ? -11.582 -8.425 14.451 1.00 97.00 253 MET A CA 1
ATOM 1954 C C . MET A 1 253 ? -12.940 -7.794 14.108 1.00 97.00 253 MET A C 1
ATOM 1956 O O . MET A 1 253 ? -13.604 -7.230 14.978 1.00 97.00 253 MET A O 1
ATOM 1960 N N . SER A 1 254 ? -13.349 -7.843 12.836 1.00 96.12 254 SER A N 1
ATOM 1961 C CA . SER A 1 254 ? -14.621 -7.280 12.364 1.00 96.12 254 SER A CA 1
ATOM 1962 C C . SER A 1 254 ? -15.792 -8.261 12.427 1.00 96.12 254 SER A C 1
ATOM 1964 O O . SER A 1 254 ? -16.915 -7.851 12.133 1.00 96.12 254 SER A O 1
ATOM 1966 N N . ALA A 1 255 ? -15.582 -9.521 12.827 1.00 95.06 255 ALA A N 1
ATOM 1967 C CA . ALA A 1 255 ? -16.650 -10.516 12.925 1.00 95.06 255 ALA A CA 1
ATOM 1968 C C . ALA A 1 255 ? -17.828 -10.061 13.817 1.00 95.06 255 ALA A C 1
ATOM 1970 O O . ALA A 1 255 ? -18.956 -10.094 13.318 1.00 95.06 255 ALA A O 1
ATOM 1971 N N . PRO A 1 256 ? -17.616 -9.493 15.027 1.00 93.38 256 PRO A N 1
ATOM 1972 C CA . PRO A 1 256 ? -18.723 -8.999 15.854 1.00 93.38 256 PRO A CA 1
ATOM 1973 C C . PRO A 1 256 ? -19.532 -7.885 15.172 1.00 93.38 256 PRO A C 1
ATOM 1975 O O . PRO A 1 256 ? -20.757 -7.830 15.270 1.00 93.38 256 PRO A O 1
ATOM 1978 N N . ILE A 1 257 ? -18.861 -7.009 14.416 1.00 93.31 257 ILE A N 1
ATOM 1979 C CA . ILE A 1 257 ? -19.514 -5.945 13.641 1.00 93.31 257 ILE A CA 1
ATOM 1980 C C . ILE A 1 257 ? -20.362 -6.569 12.520 1.00 93.31 257 ILE A C 1
ATOM 1982 O O . ILE A 1 257 ? -21.493 -6.148 12.285 1.00 93.31 257 ILE A O 1
ATOM 1986 N N . ARG A 1 258 ? -19.845 -7.586 11.822 1.00 92.62 258 ARG A N 1
ATOM 1987 C CA . ARG A 1 258 ? -20.564 -8.267 10.731 1.00 92.62 258 ARG A CA 1
ATOM 1988 C C . ARG A 1 258 ? -21.807 -8.989 11.224 1.00 92.62 258 ARG A C 1
ATOM 1990 O O . ARG A 1 258 ? -22.850 -8.866 10.588 1.00 92.62 258 ARG A O 1
ATOM 1997 N N . GLU A 1 259 ? -21.707 -9.699 12.342 1.00 91.44 259 GLU A N 1
ATOM 1998 C CA . GLU A 1 259 ? -22.834 -10.396 12.968 1.00 91.44 259 GLU A CA 1
ATOM 1999 C C . GLU A 1 259 ? -23.972 -9.418 13.279 1.00 91.44 259 GLU A C 1
ATOM 2001 O O . GLU A 1 259 ? -25.110 -9.632 12.856 1.00 91.44 259 GLU A O 1
ATOM 2006 N N . ARG A 1 260 ? -23.647 -8.266 13.880 1.00 89.12 260 ARG A N 1
ATOM 2007 C CA . ARG A 1 260 ? -24.634 -7.205 14.126 1.00 89.12 260 ARG A CA 1
ATOM 2008 C C . ARG A 1 260 ? -25.232 -6.631 12.853 1.00 89.12 260 ARG A C 1
ATOM 2010 O O . ARG A 1 260 ? -26.426 -6.362 12.816 1.00 89.12 260 ARG A O 1
ATOM 2017 N N . ALA A 1 261 ? -24.438 -6.442 11.801 1.00 88.00 261 ALA A N 1
ATOM 2018 C CA . ALA A 1 261 ? -24.952 -5.931 10.531 1.00 88.00 261 ALA A CA 1
ATOM 2019 C C . ALA A 1 261 ? -25.987 -6.883 9.902 1.00 88.00 261 ALA A C 1
ATOM 2021 O O . ALA A 1 261 ? -26.959 -6.430 9.290 1.00 88.00 261 ALA A O 1
ATOM 2022 N N . VAL A 1 262 ? -25.801 -8.198 10.064 1.00 87.56 262 VAL A N 1
ATOM 2023 C CA . VAL A 1 262 ? -26.773 -9.215 9.633 1.00 87.56 262 VAL A CA 1
ATOM 2024 C C . VAL A 1 262 ? -28.052 -9.118 10.462 1.00 87.56 262 VAL A C 1
ATOM 2026 O O . VAL A 1 262 ? -29.141 -9.077 9.889 1.00 87.56 262 VAL A O 1
ATOM 2029 N N . GLU A 1 263 ? -27.929 -9.017 11.785 1.00 85.06 263 GLU A N 1
ATOM 2030 C CA . GLU A 1 263 ? -29.072 -8.898 12.695 1.00 85.06 263 GLU A CA 1
ATOM 2031 C C . GLU A 1 263 ? -29.895 -7.623 12.443 1.00 85.06 263 GLU A C 1
ATOM 2033 O O . GLU A 1 263 ? -31.110 -7.701 12.254 1.00 85.06 263 GLU A O 1
ATOM 2038 N N . GLU A 1 264 ? -29.244 -6.460 12.331 1.00 82.50 264 GLU A N 1
ATOM 2039 C CA . GLU A 1 264 ? -29.902 -5.186 12.003 1.00 82.50 264 GLU A CA 1
ATOM 2040 C C . GLU A 1 264 ? -30.616 -5.245 10.646 1.00 82.50 264 GLU A C 1
ATOM 2042 O O . GLU A 1 264 ? -31.704 -4.688 10.476 1.00 82.50 264 GLU A O 1
ATOM 2047 N N . SER A 1 265 ? -30.022 -5.940 9.671 1.00 80.56 265 SER A N 1
ATOM 2048 C CA . SER A 1 265 ? -30.641 -6.140 8.359 1.00 80.56 265 SER A CA 1
ATOM 2049 C C . SER A 1 265 ? -31.899 -7.005 8.458 1.00 80.56 265 SER A C 1
ATOM 2051 O O . SER A 1 265 ? -32.906 -6.679 7.830 1.00 80.56 265 SER A O 1
ATOM 2053 N N . HIS A 1 266 ? -31.873 -8.080 9.253 1.00 80.00 266 HIS A N 1
ATOM 2054 C CA . HIS A 1 266 ? -33.041 -8.935 9.478 1.00 80.00 266 HIS A CA 1
ATOM 2055 C C . HIS A 1 266 ? -34.164 -8.191 10.206 1.00 80.00 266 HIS A C 1
ATOM 2057 O O . HIS A 1 266 ? -35.311 -8.257 9.765 1.00 80.00 266 HIS A O 1
ATOM 2063 N N . GLN A 1 267 ? -33.843 -7.425 11.254 1.00 77.12 267 GLN A N 1
ATOM 2064 C CA . GLN A 1 267 ? -34.828 -6.619 11.982 1.00 77.12 267 GLN A CA 1
ATOM 2065 C C . GLN A 1 267 ? -35.515 -5.603 11.060 1.00 77.12 267 GLN A C 1
ATOM 2067 O O . GLN A 1 267 ? -36.740 -5.541 11.029 1.00 77.12 267 GLN A O 1
ATOM 2072 N N . ARG A 1 268 ? -34.753 -4.873 10.229 1.00 76.31 268 ARG A N 1
ATOM 2073 C CA . ARG A 1 268 ? -35.321 -3.914 9.259 1.00 76.31 268 ARG A CA 1
ATOM 2074 C C . ARG A 1 268 ? -36.259 -4.568 8.244 1.00 76.31 268 ARG A C 1
ATOM 2076 O O . ARG A 1 268 ? -37.241 -3.943 7.848 1.00 76.31 268 ARG A O 1
ATOM 2083 N N . ILE A 1 269 ? -35.952 -5.788 7.799 1.00 74.56 269 ILE A N 1
ATOM 2084 C CA . ILE A 1 269 ? -36.818 -6.537 6.876 1.00 74.56 269 ILE A CA 1
ATOM 2085 C C . ILE A 1 269 ? -38.127 -6.909 7.578 1.00 74.56 269 ILE A C 1
ATOM 2087 O O . ILE A 1 269 ? -39.189 -6.629 7.031 1.00 74.56 269 ILE A O 1
ATOM 2091 N N . MET A 1 270 ? -38.058 -7.448 8.800 1.00 67.94 270 MET A N 1
ATOM 2092 C CA . MET A 1 270 ? -39.243 -7.831 9.577 1.00 67.94 270 MET A CA 1
ATOM 2093 C C . MET A 1 270 ? -40.153 -6.631 9.868 1.00 67.94 270 MET A C 1
ATOM 2095 O O . MET A 1 270 ? -41.330 -6.670 9.530 1.00 67.94 270 MET A O 1
ATOM 2099 N N . THR A 1 271 ? -39.606 -5.508 10.355 1.00 70.94 271 THR A N 1
ATOM 2100 C CA . THR A 1 271 ? -40.403 -4.293 10.620 1.00 70.94 271 THR A CA 1
ATOM 2101 C C . THR A 1 271 ? -41.071 -3.742 9.355 1.00 70.94 271 THR A C 1
ATOM 2103 O O . THR A 1 271 ? -42.155 -3.167 9.420 1.00 70.94 271 THR A O 1
ATOM 2106 N N . ARG A 1 272 ? -40.446 -3.911 8.180 1.00 64.62 272 ARG A N 1
ATOM 2107 C CA . ARG A 1 272 ? -41.023 -3.479 6.899 1.00 64.62 272 ARG A CA 1
ATOM 2108 C C . ARG A 1 272 ? -42.138 -4.413 6.419 1.00 64.62 272 ARG A C 1
ATOM 2110 O O . ARG A 1 272 ? -43.106 -3.917 5.847 1.00 64.62 272 ARG A O 1
ATOM 2117 N N . CYS A 1 273 ? -42.011 -5.721 6.648 1.00 55.94 273 CYS A N 1
ATOM 2118 C CA . CYS A 1 273 ? -43.056 -6.709 6.365 1.00 55.94 273 CYS A CA 1
ATOM 2119 C C . CYS A 1 273 ? -44.280 -6.519 7.274 1.00 55.94 273 CYS A C 1
ATOM 2121 O O . CYS A 1 273 ? -45.402 -6.531 6.779 1.00 55.94 273 CYS A O 1
ATOM 2123 N N . ASP A 1 274 ? -44.077 -6.221 8.558 1.00 52.66 274 ASP A N 1
ATOM 2124 C CA . ASP A 1 274 ? -45.179 -5.934 9.486 1.00 52.66 274 ASP A CA 1
ATOM 2125 C C . ASP A 1 274 ? -45.909 -4.631 9.117 1.00 52.66 274 ASP A C 1
ATOM 2127 O O . ASP A 1 274 ? -47.136 -4.573 9.120 1.00 52.66 274 ASP A O 1
ATOM 2131 N N . ALA A 1 275 ? -45.175 -3.596 8.696 1.00 52.12 275 ALA A N 1
ATOM 2132 C CA . ALA A 1 275 ? -45.771 -2.337 8.241 1.00 52.12 275 ALA A CA 1
ATOM 2133 C C . ALA A 1 275 ? -46.533 -2.455 6.906 1.00 52.12 275 ALA A C 1
ATOM 2135 O O . ALA A 1 275 ? -47.395 -1.626 6.628 1.00 52.12 275 ALA A O 1
ATOM 2136 N N . THR A 1 276 ? -46.229 -3.461 6.075 1.00 49.88 276 THR A N 1
ATOM 2137 C CA . THR A 1 276 ? -46.988 -3.731 4.839 1.00 49.88 276 THR A CA 1
ATOM 2138 C C . THR A 1 276 ? -48.222 -4.597 5.083 1.00 49.88 276 THR A C 1
ATOM 2140 O O . THR A 1 276 ? -49.154 -4.515 4.297 1.00 49.88 276 THR A O 1
ATOM 2143 N N . PHE A 1 277 ? -48.275 -5.355 6.183 1.00 43.50 277 PHE A N 1
ATOM 2144 C CA . PHE A 1 277 ? -49.441 -6.168 6.550 1.00 43.50 277 PHE A CA 1
ATOM 2145 C C . PHE A 1 277 ? -50.540 -5.376 7.281 1.00 43.50 277 PHE A C 1
ATOM 2147 O O . PHE A 1 277 ? -51.692 -5.787 7.288 1.00 43.50 277 PHE A O 1
ATOM 2154 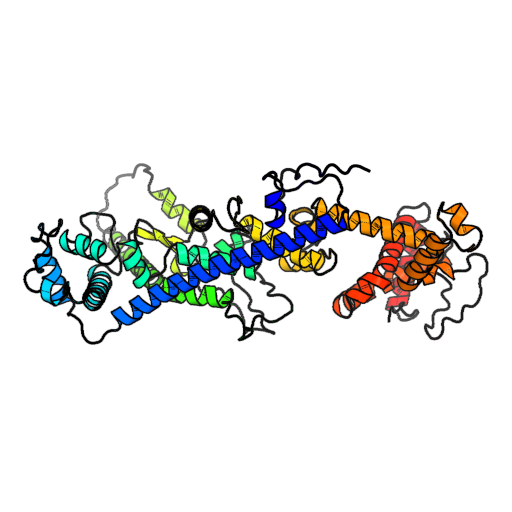N N . VAL A 1 278 ? -50.204 -4.225 7.876 1.00 47.03 278 VAL A N 1
ATOM 2155 C CA . VAL A 1 278 ? -51.171 -3.329 8.549 1.00 47.03 278 VAL A CA 1
ATOM 2156 C C . VAL A 1 278 ? -51.796 -2.310 7.576 1.00 47.03 278 VAL A C 1
ATOM 2158 O O . VAL A 1 278 ? -52.731 -1.604 7.933 1.00 47.03 278 VAL A O 1
ATOM 2161 N N . ALA A 1 279 ? -51.317 -2.233 6.331 1.00 44.06 279 ALA A N 1
ATOM 2162 C CA . ALA A 1 279 ? -51.764 -1.244 5.347 1.00 44.06 279 ALA A CA 1
ATOM 2163 C C . ALA A 1 279 ? -52.869 -1.737 4.387 1.00 44.06 279 ALA A C 1
ATOM 2165 O O . ALA A 1 279 ? -53.144 -1.044 3.410 1.00 44.06 279 ALA A O 1
ATOM 2166 N N . ASP A 1 280 ? -53.490 -2.894 4.648 1.00 38.72 280 ASP A N 1
ATOM 2167 C CA . ASP A 1 280 ? -54.553 -3.464 3.795 1.00 38.72 280 ASP A CA 1
ATOM 2168 C C . ASP A 1 280 ? -55.984 -3.297 4.353 1.00 38.72 280 ASP A C 1
ATOM 2170 O O . ASP A 1 280 ? -56.925 -3.752 3.709 1.00 38.72 280 ASP A O 1
ATOM 2174 N N . ASP A 1 281 ? -56.182 -2.594 5.480 1.00 39.88 281 ASP A N 1
ATOM 2175 C CA . ASP A 1 281 ? -57.517 -2.435 6.097 1.00 39.88 281 ASP A CA 1
ATOM 2176 C C . ASP A 1 281 ? -58.058 -0.994 6.209 1.00 39.88 281 ASP A C 1
ATOM 2178 O O . ASP A 1 281 ? -59.144 -0.813 6.745 1.00 39.88 281 ASP A O 1
ATOM 2182 N N . ASP A 1 282 ? -57.407 0.027 5.637 1.00 37.94 282 ASP A N 1
ATOM 2183 C CA . ASP A 1 282 ? -58.002 1.376 5.567 1.00 37.94 282 ASP A CA 1
ATOM 2184 C C . ASP A 1 282 ? -57.858 2.012 4.177 1.00 37.94 282 ASP A C 1
ATOM 2186 O O . ASP A 1 282 ? -56.880 2.677 3.821 1.00 37.94 282 ASP A O 1
ATOM 2190 N N . VAL A 1 283 ? -58.913 1.824 3.383 1.00 48.25 283 VAL A N 1
ATOM 2191 C CA . VAL A 1 283 ? -59.249 2.670 2.240 1.00 48.25 283 VAL A CA 1
ATOM 2192 C C . VAL A 1 283 ? -59.794 3.993 2.781 1.00 48.25 283 VAL A C 1
ATOM 2194 O O . VAL A 1 283 ? -60.954 4.046 3.159 1.00 48.25 283 VAL A O 1
ATOM 2197 N N . GLU A 1 284 ? -59.005 5.070 2.746 1.00 38.19 284 GLU A N 1
ATOM 2198 C CA . GLU A 1 284 ? -59.511 6.396 2.350 1.00 38.19 284 GLU A CA 1
ATOM 2199 C C . GLU A 1 284 ? -58.384 7.405 2.047 1.00 38.19 284 GLU A C 1
ATOM 2201 O O . GLU A 1 284 ? -57.659 7.901 2.904 1.00 38.19 284 GLU A O 1
ATOM 2206 N N . SER A 1 285 ? -58.261 7.694 0.751 1.00 45.28 285 SER A N 1
ATOM 2207 C CA . SER A 1 285 ? -57.774 8.924 0.116 1.00 45.28 285 SER A CA 1
ATOM 2208 C C . SER A 1 285 ? -57.138 10.018 0.993 1.00 45.28 285 SER A C 1
ATOM 2210 O O . SER A 1 285 ? -57.839 10.941 1.398 1.00 45.28 285 SER A O 1
ATOM 2212 N N . GLN A 1 286 ? -55.803 10.057 1.097 1.00 33.84 286 GLN A N 1
ATOM 2213 C CA . GLN A 1 286 ? -55.047 11.321 1.153 1.00 33.84 286 GLN A CA 1
ATOM 2214 C C . GLN A 1 286 ? -53.687 11.185 0.446 1.00 33.84 286 GLN A C 1
ATOM 2216 O O . GLN A 1 286 ? -52.854 10.353 0.796 1.00 33.84 286 GLN A O 1
ATOM 2221 N N . SER A 1 287 ? -53.466 12.023 -0.572 1.00 39.66 287 SER A N 1
ATOM 2222 C CA . SER A 1 287 ? -52.186 12.184 -1.275 1.00 39.66 287 SER A CA 1
ATOM 2223 C C . SER A 1 287 ? -51.054 12.558 -0.309 1.00 39.66 287 SER A C 1
ATOM 2225 O O . SER A 1 287 ? -51.218 13.529 0.433 1.00 39.66 287 SER A O 1
ATOM 2227 N N . PRO A 1 288 ? -49.872 11.914 -0.353 1.00 36.12 288 PRO A N 1
ATOM 2228 C CA . PRO A 1 288 ? -48.746 12.380 0.432 1.00 36.12 288 PRO A CA 1
ATOM 2229 C C . PRO A 1 288 ? -47.949 13.428 -0.346 1.00 36.12 288 PRO A C 1
ATOM 2231 O O . PRO A 1 288 ? -47.457 13.200 -1.453 1.00 36.12 288 PRO A O 1
ATOM 2234 N N . ALA A 1 289 ? -47.821 14.591 0.286 1.00 34.97 289 ALA A N 1
ATOM 2235 C CA . ALA A 1 289 ? -46.886 15.635 -0.077 1.00 34.97 289 ALA A CA 1
ATOM 2236 C C . ALA A 1 289 ? -45.438 15.118 -0.039 1.00 34.97 289 ALA A C 1
ATOM 2238 O O . ALA A 1 289 ? -45.023 14.381 0.857 1.00 34.97 289 ALA A O 1
ATOM 2239 N N . GLU A 1 290 ? -44.667 15.548 -1.034 1.00 40.94 290 GLU A N 1
ATOM 2240 C CA . GLU A 1 290 ? -43.236 15.317 -1.173 1.00 40.94 290 GLU A CA 1
ATOM 2241 C C . GLU A 1 290 ? -42.465 15.796 0.070 1.00 40.94 290 GLU A C 1
ATOM 2243 O O . GLU A 1 290 ? -42.532 16.962 0.454 1.00 40.94 290 GLU A O 1
ATOM 2248 N N . GLY A 1 291 ? -41.678 14.907 0.686 1.00 35.06 291 GLY A N 1
ATOM 2249 C CA . GLY A 1 291 ? -40.934 15.240 1.901 1.00 35.06 291 GLY A CA 1
ATOM 2250 C C . GLY A 1 291 ? -39.722 14.347 2.165 1.00 35.06 291 GLY A C 1
ATOM 2251 O O . GLY A 1 291 ? -39.783 13.434 2.975 1.00 35.06 291 GLY A O 1
ATOM 2252 N N . VAL A 1 292 ? -38.607 14.643 1.485 1.00 36.19 292 VAL A N 1
ATOM 2253 C CA . VAL A 1 292 ? -37.184 14.503 1.907 1.00 36.19 292 VAL A CA 1
ATOM 2254 C C . VAL A 1 292 ? -36.616 13.115 2.312 1.00 36.19 292 VAL A C 1
ATOM 2256 O O . VAL A 1 292 ? -35.407 12.917 2.193 1.00 36.19 292 VAL A O 1
ATOM 2259 N N . SER A 1 293 ? -37.411 12.103 2.658 1.00 34.97 293 SER A N 1
ATOM 2260 C CA . SER A 1 293 ? -36.925 10.783 3.119 1.00 34.97 293 SER A CA 1
ATOM 2261 C C . SER A 1 293 ? -36.429 9.851 1.987 1.00 34.97 293 SER A C 1
ATOM 2263 O O . SER A 1 293 ? -35.517 9.041 2.166 1.00 34.97 293 SER A O 1
ATOM 2265 N N . GLY A 1 294 ? -36.934 10.020 0.758 1.00 27.00 294 GLY A N 1
ATOM 2266 C CA . GLY A 1 294 ? -36.656 9.111 -0.368 1.00 27.00 294 GLY A CA 1
ATOM 2267 C C . GLY A 1 294 ? -35.236 9.159 -0.958 1.00 27.00 294 GLY A C 1
ATOM 2268 O O . GLY A 1 294 ? -34.855 8.267 -1.717 1.00 27.00 294 GLY A O 1
ATOM 2269 N N . ARG A 1 295 ? -34.410 10.164 -0.625 1.00 32.22 295 ARG A N 1
ATOM 2270 C CA . ARG A 1 295 ? -33.078 10.327 -1.252 1.00 32.22 295 ARG A CA 1
ATOM 2271 C C . ARG A 1 295 ? -32.005 9.387 -0.695 1.00 32.22 295 ARG A C 1
ATOM 2273 O O . ARG A 1 295 ? -31.042 9.102 -1.408 1.00 32.22 295 ARG A O 1
ATOM 2280 N N . HIS A 1 296 ? -32.158 8.882 0.530 1.00 34.38 296 HIS A N 1
ATOM 2281 C CA . HIS A 1 296 ? -31.217 7.913 1.105 1.00 34.38 296 HIS A CA 1
ATOM 2282 C C . HIS A 1 296 ? -31.523 6.474 0.668 1.00 34.38 296 HIS A C 1
ATOM 2284 O O . HIS A 1 296 ? -30.598 5.751 0.294 1.00 34.38 296 HIS A O 1
ATOM 2290 N N . ALA A 1 297 ? -32.803 6.095 0.596 1.00 30.91 297 ALA A N 1
ATOM 2291 C CA . ALA A 1 297 ? -33.226 4.782 0.106 1.00 30.91 297 ALA A CA 1
ATOM 2292 C C . ALA A 1 297 ? -32.903 4.590 -1.390 1.00 30.91 297 ALA A C 1
ATOM 2294 O O . ALA A 1 297 ? -32.271 3.603 -1.766 1.00 30.91 297 ALA A O 1
ATOM 2295 N N . ALA A 1 298 ? -33.191 5.593 -2.231 1.00 29.30 298 ALA A N 1
ATOM 2296 C CA . ALA A 1 298 ? -32.933 5.525 -3.674 1.00 29.30 298 ALA A CA 1
ATOM 2297 C C . ALA A 1 298 ? -31.435 5.504 -4.052 1.00 29.30 298 ALA A C 1
ATOM 2299 O O . ALA A 1 298 ? -31.075 5.144 -5.175 1.00 29.30 298 ALA A O 1
ATOM 2300 N N . ARG A 1 299 ? -30.529 5.886 -3.137 1.00 32.75 299 ARG A N 1
ATOM 2301 C CA . ARG A 1 299 ? -29.075 5.799 -3.361 1.00 32.75 299 ARG A CA 1
ATOM 2302 C C . ARG A 1 299 ? -28.518 4.409 -3.038 1.00 32.75 299 ARG A C 1
ATOM 2304 O O . ARG A 1 299 ? -27.529 4.019 -3.652 1.00 32.75 299 ARG A O 1
ATOM 2311 N N . SER A 1 300 ? -29.165 3.671 -2.134 1.00 34.97 300 SER A N 1
ATOM 2312 C CA . SER A 1 300 ? -28.835 2.277 -1.807 1.00 34.97 300 SER A CA 1
ATOM 2313 C C . SER A 1 300 ? -29.161 1.337 -2.976 1.00 34.97 300 SER A C 1
ATOM 2315 O O . SER A 1 300 ? -28.327 0.533 -3.383 1.00 34.97 300 SER A O 1
ATOM 2317 N N . GLU A 1 301 ? -30.315 1.528 -3.626 1.00 33.41 301 GLU A N 1
ATOM 2318 C CA . GLU A 1 301 ? -30.729 0.712 -4.782 1.00 33.41 301 GLU A CA 1
ATOM 2319 C C . GLU A 1 301 ? -29.880 0.952 -6.043 1.00 33.41 301 GLU A C 1
ATOM 2321 O O . GLU A 1 301 ? -29.681 0.037 -6.840 1.00 33.41 301 GLU A O 1
ATOM 2326 N N . ARG A 1 302 ? -29.278 2.140 -6.206 1.00 37.31 302 ARG A N 1
ATOM 2327 C CA . ARG A 1 302 ? -28.356 2.431 -7.327 1.00 37.31 302 ARG A CA 1
ATOM 2328 C C . ARG A 1 302 ? -26.946 1.846 -7.152 1.00 37.31 302 ARG A C 1
ATOM 2330 O O . ARG A 1 302 ? -26.149 1.934 -8.081 1.00 37.31 302 ARG A O 1
ATOM 2337 N N . LEU A 1 303 ? -26.629 1.256 -5.994 1.00 41.97 303 LEU A N 1
ATOM 2338 C CA . LEU A 1 303 ? -25.319 0.667 -5.672 1.00 41.97 303 LEU A CA 1
ATOM 2339 C C . LEU A 1 303 ? -25.288 -0.872 -5.779 1.00 41.97 303 LEU A C 1
ATOM 2341 O O . LEU A 1 303 ? -24.348 -1.497 -5.296 1.00 41.97 303 LEU A O 1
ATOM 2345 N N . GLY A 1 304 ? -26.256 -1.485 -6.464 1.00 39.03 304 GLY A N 1
ATOM 2346 C CA . GLY A 1 304 ? -26.170 -2.891 -6.867 1.00 39.03 304 GLY A CA 1
ATOM 2347 C C . GLY A 1 304 ? -26.262 -3.885 -5.711 1.00 39.03 304 GLY A C 1
ATOM 2348 O O . GLY A 1 304 ? -25.369 -4.707 -5.563 1.00 39.03 304 GLY A O 1
ATOM 2349 N N . GLY A 1 305 ? -27.321 -3.809 -4.898 1.00 53.78 305 GLY A N 1
ATOM 2350 C CA . GLY A 1 305 ? -27.831 -4.919 -4.070 1.00 53.78 305 GLY A CA 1
ATOM 2351 C C . GLY A 1 305 ? -26.922 -5.524 -2.987 1.00 53.78 305 GLY A C 1
ATOM 2352 O O . GLY A 1 305 ? -27.397 -6.370 -2.234 1.00 53.78 305 GLY A O 1
ATOM 2353 N N . ALA A 1 306 ? -25.654 -5.120 -2.883 1.00 62.72 306 ALA A N 1
ATOM 2354 C CA . ALA A 1 306 ? -24.708 -5.654 -1.911 1.00 62.72 306 ALA A CA 1
ATOM 2355 C C . ALA A 1 306 ? -25.063 -5.166 -0.503 1.00 62.72 306 ALA A C 1
ATOM 2357 O O . ALA A 1 306 ? -25.163 -3.959 -0.251 1.00 62.72 306 ALA A O 1
ATOM 2358 N N . ARG A 1 307 ? -25.239 -6.110 0.421 1.00 81.31 307 ARG A N 1
ATOM 2359 C CA . ARG A 1 307 ? -25.492 -5.825 1.832 1.00 81.31 307 ARG A CA 1
ATOM 2360 C C . ARG A 1 307 ? -24.204 -5.306 2.483 1.00 81.31 307 ARG A C 1
ATOM 2362 O O . ARG A 1 307 ? -23.105 -5.506 1.969 1.00 81.31 307 ARG A O 1
ATOM 2369 N N . VAL A 1 308 ? -24.306 -4.613 3.618 1.00 82.25 308 VAL A N 1
ATOM 2370 C CA . VAL A 1 308 ? -23.131 -3.995 4.270 1.00 82.25 308 VAL A CA 1
ATOM 2371 C C . VAL A 1 308 ? -22.060 -5.037 4.610 1.00 82.25 308 VAL A C 1
ATOM 2373 O O . VAL A 1 308 ? -20.877 -4.777 4.403 1.00 82.25 308 VAL A O 1
ATOM 2376 N N . GLN A 1 309 ? -22.469 -6.231 5.039 1.00 83.25 309 GLN A N 1
ATOM 2377 C CA . GLN A 1 309 ? -21.583 -7.353 5.347 1.00 83.25 309 GLN A CA 1
ATOM 2378 C C . GLN A 1 309 ? -20.796 -7.887 4.145 1.00 83.25 309 GLN A C 1
ATOM 2380 O O . GLN A 1 309 ? -19.785 -8.550 4.361 1.00 83.25 309 GLN A O 1
ATOM 2385 N N . ASP A 1 310 ? -21.221 -7.586 2.913 1.00 86.31 310 ASP A N 1
ATOM 2386 C CA . ASP A 1 310 ? -20.554 -8.052 1.696 1.00 86.31 310 ASP A CA 1
ATOM 2387 C C . ASP A 1 310 ? -19.270 -7.263 1.417 1.00 86.31 310 ASP A C 1
ATOM 2389 O O . ASP A 1 310 ? -18.434 -7.706 0.633 1.00 86.31 310 ASP A O 1
ATOM 2393 N N . TRP A 1 311 ? -19.078 -6.107 2.059 1.00 89.12 311 TRP A N 1
ATOM 2394 C CA . TRP A 1 311 ? -17.883 -5.279 1.909 1.00 89.12 311 TRP A CA 1
ATOM 2395 C C . TRP A 1 311 ? -16.777 -5.702 2.875 1.00 89.12 311 TRP A C 1
ATOM 2397 O O . TRP A 1 311 ? -17.030 -6.022 4.039 1.00 89.12 311 TRP A O 1
ATOM 2407 N N . LEU A 1 312 ? -15.521 -5.641 2.425 1.00 93.38 312 LEU A N 1
ATOM 2408 C CA . LEU A 1 312 ? -14.379 -5.886 3.306 1.00 93.38 312 LEU A CA 1
ATOM 2409 C C . LEU A 1 312 ? -14.277 -4.804 4.376 1.00 93.38 312 LEU A C 1
ATOM 2411 O O . LEU A 1 312 ? -14.236 -5.099 5.568 1.00 93.38 312 LEU A O 1
ATOM 2415 N N . TRP A 1 313 ? -14.272 -3.545 3.952 1.00 95.25 313 TRP A N 1
ATOM 2416 C CA . TRP A 1 313 ? -14.078 -2.411 4.842 1.00 95.25 313 TRP A CA 1
ATOM 2417 C C . TRP A 1 313 ? -15.423 -1.892 5.335 1.00 95.25 313 TRP A C 1
ATOM 2419 O O . TRP A 1 313 ? -16.085 -1.095 4.666 1.00 95.25 313 TRP A O 1
ATOM 2429 N N . ILE A 1 314 ? -15.822 -2.349 6.515 1.00 94.00 314 ILE A N 1
ATOM 2430 C CA . ILE A 1 314 ? -17.015 -1.875 7.215 1.00 94.00 314 ILE A CA 1
ATOM 2431 C C . ILE A 1 314 ? -16.612 -1.122 8.474 1.00 94.00 314 ILE A C 1
ATOM 2433 O O . ILE A 1 314 ? -15.569 -1.394 9.059 1.00 94.00 314 ILE A O 1
ATOM 2437 N N . LEU A 1 315 ? -17.451 -0.187 8.898 1.00 92.00 315 LEU A N 1
ATOM 2438 C CA . LEU A 1 315 ? -17.345 0.411 10.216 1.00 92.00 315 LEU A CA 1
ATOM 2439 C C . LEU A 1 315 ? -18.730 0.715 10.793 1.00 92.00 315 LEU A C 1
ATOM 2441 O O . LEU A 1 315 ? -19.636 1.110 10.053 1.00 92.00 315 LEU A O 1
ATOM 2445 N N . PRO A 1 316 ? -18.887 0.604 12.110 1.00 88.69 316 PRO A N 1
ATOM 2446 C CA . PRO A 1 316 ? -19.947 1.284 12.837 1.00 88.69 316 PRO A CA 1
ATOM 2447 C C . PRO A 1 316 ? -19.661 2.792 12.897 1.00 88.69 316 PRO A C 1
ATOM 2449 O O . PRO A 1 316 ? -18.517 3.235 12.991 1.00 88.69 316 PRO A O 1
ATOM 2452 N N . THR A 1 317 ? -20.706 3.606 12.791 1.00 82.88 317 THR A N 1
ATOM 2453 C CA . THR A 1 317 ? -20.607 5.068 12.938 1.00 82.88 317 THR A CA 1
ATOM 2454 C C . THR A 1 317 ? -20.656 5.496 14.408 1.00 82.88 317 THR A C 1
ATOM 2456 O O . THR A 1 317 ? -20.870 4.679 15.296 1.00 82.88 317 THR A O 1
ATOM 2459 N N . GLY A 1 318 ? -20.459 6.788 14.689 1.00 77.12 318 GLY A N 1
ATOM 2460 C CA . GLY A 1 318 ? -20.509 7.321 16.056 1.00 77.12 318 GLY A CA 1
ATOM 2461 C C . GLY A 1 318 ? -19.245 7.044 16.878 1.00 77.12 318 GLY A C 1
ATOM 2462 O O . GLY A 1 318 ? -18.317 6.379 16.428 1.00 77.12 318 GLY A O 1
ATOM 2463 N N . GLN A 1 319 ? -19.186 7.615 18.083 1.00 74.38 319 GLN A N 1
ATOM 2464 C CA . GLN A 1 319 ? -18.084 7.355 19.014 1.00 74.38 319 GLN A CA 1
ATOM 2465 C C . GLN A 1 319 ? -18.188 5.927 19.552 1.00 74.38 319 GLN A C 1
ATOM 2467 O O . GLN A 1 319 ? -19.296 5.473 19.833 1.00 74.38 319 GLN A O 1
ATOM 2472 N N . SER A 1 320 ? -17.051 5.239 19.695 1.00 74.94 320 SER A N 1
ATOM 2473 C CA . SER A 1 320 ? -16.994 3.887 20.277 1.00 74.94 320 SER A CA 1
ATOM 2474 C C . SER A 1 320 ? -17.966 2.907 19.622 1.00 74.94 320 SER A C 1
ATOM 2476 O O . SER A 1 320 ? -18.625 2.112 20.288 1.00 74.94 320 SER A O 1
ATOM 2478 N N . ASN A 1 321 ? -18.062 3.000 18.293 1.00 80.62 321 ASN A N 1
ATOM 2479 C CA . ASN A 1 321 ? -18.754 2.029 17.459 1.00 80.62 321 ASN A CA 1
ATOM 2480 C C . ASN A 1 321 ? -20.262 1.847 17.763 1.00 80.62 321 ASN A C 1
ATOM 2482 O O . ASN A 1 321 ? -20.838 0.796 17.480 1.00 80.62 321 ASN A O 1
ATOM 2486 N N . CYS A 1 322 ? -20.933 2.862 18.321 1.00 79.69 322 CYS A N 1
ATOM 2487 C CA . CYS A 1 322 ? -22.335 2.746 18.747 1.00 79.69 322 CYS A CA 1
ATOM 2488 C C . CYS A 1 322 ? -23.400 2.988 17.663 1.00 79.69 322 CYS A C 1
ATOM 2490 O O . CYS A 1 322 ? -24.583 2.744 17.908 1.00 79.69 322 CYS A O 1
ATOM 2492 N N . GLY A 1 323 ? -23.018 3.517 16.506 1.00 83.50 323 GLY A N 1
ATOM 2493 C CA . GLY A 1 323 ? -23.925 3.930 15.438 1.00 83.50 323 GLY A CA 1
ATOM 2494 C C . GLY A 1 323 ? -24.154 2.865 14.367 1.00 83.50 323 GLY A C 1
ATOM 2495 O O . GLY A 1 323 ? -23.665 1.743 14.446 1.00 83.50 323 GLY A O 1
ATOM 2496 N N . GLU A 1 324 ? -24.884 3.258 13.321 1.00 86.69 324 GLU A N 1
ATOM 2497 C CA . GLU A 1 324 ? -25.189 2.408 12.166 1.00 86.69 324 GLU A CA 1
ATOM 2498 C C . GLU A 1 324 ? -23.916 1.873 11.502 1.00 86.69 324 GLU A C 1
ATOM 2500 O O . GLU A 1 324 ? -22.947 2.620 11.299 1.00 86.69 324 GLU A O 1
ATOM 2505 N N . ILE A 1 325 ? -23.953 0.595 11.122 1.00 90.75 325 ILE A N 1
ATOM 2506 C CA . ILE A 1 325 ? -22.871 -0.080 10.411 1.00 90.75 325 ILE A CA 1
ATOM 2507 C C . ILE A 1 325 ? -22.987 0.207 8.917 1.00 90.75 325 ILE A C 1
ATOM 2509 O O . ILE A 1 325 ? -24.034 0.034 8.296 1.00 90.75 325 ILE A O 1
ATOM 2513 N N . ARG A 1 326 ? -21.881 0.639 8.315 1.00 91.31 326 ARG A N 1
ATOM 2514 C CA . ARG A 1 326 ? -21.814 0.999 6.898 1.00 91.31 326 ARG A CA 1
ATOM 2515 C C . ARG A 1 326 ? -20.468 0.639 6.286 1.00 91.31 326 ARG A C 1
ATOM 2517 O O . ARG A 1 326 ? -19.483 0.407 6.982 1.00 91.31 326 ARG A O 1
ATOM 2524 N N . LYS A 1 327 ? -20.400 0.689 4.957 1.00 91.81 327 LYS A N 1
ATOM 2525 C CA . LYS A 1 327 ? -19.134 0.645 4.219 1.00 91.81 327 LYS A CA 1
ATOM 2526 C C . LYS A 1 327 ? -18.244 1.842 4.580 1.00 91.81 327 LYS A C 1
ATOM 2528 O O . LYS A 1 327 ? -18.716 2.982 4.644 1.00 91.81 327 LYS A O 1
ATOM 2533 N N . ALA A 1 328 ? -16.944 1.599 4.726 1.00 91.44 328 ALA A N 1
ATOM 2534 C CA . ALA A 1 328 ? -15.945 2.649 4.845 1.00 91.44 328 ALA A CA 1
ATOM 2535 C C . ALA A 1 328 ? -15.904 3.534 3.601 1.00 91.44 328 ALA A C 1
ATOM 2537 O O . ALA A 1 328 ? -15.696 3.077 2.479 1.00 91.44 328 ALA A O 1
ATOM 2538 N N . SER A 1 329 ? -16.120 4.834 3.804 1.00 89.19 329 SER A N 1
ATOM 2539 C CA . SER A 1 329 ? -16.041 5.811 2.722 1.00 89.19 329 SER A CA 1
ATOM 2540 C C . SER A 1 329 ? -14.599 6.266 2.499 1.00 89.19 329 SER A C 1
ATOM 2542 O O . SER A 1 329 ? -13.787 6.293 3.426 1.00 89.19 329 SER A O 1
ATOM 2544 N N . SER A 1 330 ? -14.285 6.756 1.297 1.00 87.00 330 SER A N 1
ATOM 2545 C CA . SER A 1 330 ? -12.971 7.350 1.019 1.00 87.00 330 SER A CA 1
ATOM 2546 C C . SER A 1 330 ? -12.646 8.546 1.931 1.00 87.00 330 SER A C 1
ATOM 2548 O O . SER A 1 330 ? -11.466 8.849 2.130 1.00 87.00 330 SER A O 1
ATOM 2550 N N . GLY A 1 331 ? -13.673 9.214 2.481 1.00 88.75 331 GLY A N 1
ATOM 2551 C CA . GLY A 1 331 ? -13.539 10.254 3.504 1.00 88.75 331 GLY A CA 1
ATOM 2552 C C . GLY A 1 331 ? -13.038 9.694 4.834 1.00 88.75 331 GLY A C 1
ATOM 2553 O O . GLY A 1 331 ? -12.055 10.210 5.354 1.00 88.75 331 GLY A O 1
ATOM 2554 N N . ASN A 1 332 ? -13.618 8.583 5.306 1.00 91.38 332 ASN A N 1
ATOM 2555 C CA . ASN A 1 332 ? -13.170 7.891 6.521 1.00 91.38 332 ASN A CA 1
ATOM 2556 C C . ASN A 1 332 ? -11.685 7.527 6.431 1.00 91.38 332 ASN A C 1
ATOM 2558 O O . ASN A 1 332 ? -10.886 7.971 7.248 1.00 91.38 332 ASN A O 1
ATOM 2562 N N . PHE A 1 333 ? -11.292 6.829 5.364 1.00 92.38 333 PHE A N 1
ATOM 2563 C CA . PHE A 1 333 ? -9.890 6.481 5.155 1.00 92.38 333 PHE A CA 1
ATOM 2564 C C . PHE A 1 333 ? -8.974 7.696 5.042 1.00 92.38 333 PHE A C 1
ATOM 2566 O O . PHE A 1 333 ? -7.818 7.621 5.427 1.00 92.38 333 PHE A O 1
ATOM 2573 N N . ARG A 1 334 ? -9.430 8.806 4.448 1.00 91.50 334 ARG A N 1
ATOM 2574 C CA . ARG A 1 334 ? -8.608 10.017 4.328 1.00 91.50 334 ARG A CA 1
ATOM 2575 C C . ARG A 1 334 ? -8.328 10.620 5.700 1.00 91.50 334 ARG A C 1
ATOM 2577 O O . ARG A 1 334 ? -7.201 11.050 5.922 1.00 91.50 334 ARG A O 1
ATOM 2584 N N . ASP A 1 335 ? -9.342 10.700 6.548 1.00 92.56 335 ASP A N 1
ATOM 2585 C CA . ASP A 1 335 ? -9.249 11.394 7.828 1.00 92.56 335 ASP A CA 1
ATOM 2586 C C . ASP A 1 335 ? -8.456 10.534 8.826 1.00 92.56 335 ASP A C 1
ATOM 2588 O O . ASP A 1 335 ? -7.418 10.979 9.305 1.00 92.56 335 ASP A O 1
ATOM 2592 N N . TRP A 1 336 ? -8.771 9.242 8.949 1.00 93.31 336 TRP A N 1
ATOM 2593 C CA . TRP A 1 336 ? -8.008 8.319 9.804 1.00 93.31 336 TRP A CA 1
ATOM 2594 C C . TRP A 1 336 ? -6.564 8.101 9.356 1.00 93.31 336 TRP A C 1
ATOM 2596 O O . TRP A 1 336 ? -5.670 7.921 10.177 1.00 93.31 336 TRP A O 1
ATOM 2606 N N . TRP A 1 337 ? -6.296 8.159 8.048 1.00 93.94 337 TRP A N 1
ATOM 2607 C CA . TRP A 1 337 ? -4.924 8.102 7.540 1.00 93.94 337 TRP A CA 1
ATOM 2608 C C . TRP A 1 337 ? -4.104 9.310 7.996 1.00 93.94 337 TRP A C 1
ATOM 2610 O O . TRP A 1 337 ? -2.921 9.172 8.298 1.00 93.94 337 TRP A O 1
ATOM 2620 N N . LYS A 1 338 ? -4.717 10.499 8.054 1.00 93.88 338 LYS A N 1
ATOM 2621 C CA . LYS A 1 338 ? -4.054 11.689 8.597 1.00 93.88 338 LYS A CA 1
ATOM 2622 C C . LYS A 1 338 ? -3.819 11.543 10.094 1.00 93.88 338 LYS A C 1
ATOM 2624 O O . LYS A 1 338 ? -2.725 11.868 10.535 1.00 93.88 338 LYS A O 1
ATOM 2629 N N . ASP A 1 339 ? -4.797 11.032 10.834 1.00 93.62 339 ASP A N 1
ATOM 2630 C CA . ASP A 1 339 ? -4.689 10.856 12.285 1.00 93.62 339 ASP A CA 1
ATOM 2631 C C . ASP A 1 339 ? -3.609 9.832 12.659 1.00 93.62 339 ASP A C 1
ATOM 2633 O O . ASP A 1 339 ? -2.844 10.053 13.599 1.00 93.62 339 ASP A O 1
ATOM 2637 N N . MET A 1 340 ? -3.491 8.742 11.892 1.00 94.62 340 MET A N 1
ATOM 2638 C CA . MET A 1 340 ? -2.391 7.782 12.022 1.00 94.62 340 MET A CA 1
ATOM 2639 C C . MET A 1 340 ? -1.046 8.471 11.758 1.00 94.62 340 MET A C 1
ATOM 2641 O O . MET A 1 340 ? -0.147 8.407 12.585 1.00 94.62 340 MET A O 1
ATOM 2645 N N . LEU A 1 341 ? -0.902 9.206 10.651 1.00 94.06 341 LEU A N 1
ATOM 2646 C CA . LEU A 1 341 ? 0.353 9.902 10.341 1.00 94.06 341 LEU A CA 1
ATOM 2647 C C . LEU A 1 341 ? 0.704 11.015 11.339 1.00 94.06 341 LEU A C 1
ATOM 2649 O O . LEU A 1 341 ? 1.885 11.248 11.588 1.00 94.06 341 LEU A O 1
ATOM 2653 N N . ALA A 1 342 ? -0.288 11.691 11.921 1.00 94.19 342 ALA A N 1
ATOM 2654 C CA . ALA A 1 342 ? -0.076 12.725 12.931 1.00 94.19 342 ALA A CA 1
ATOM 2655 C C . ALA A 1 342 ? 0.581 12.163 14.203 1.00 94.19 342 ALA A C 1
ATOM 2657 O O . ALA A 1 342 ? 1.385 12.852 14.826 1.00 94.19 342 ALA A O 1
ATOM 2658 N N . GLN A 1 343 ? 0.314 10.897 14.543 1.00 94.38 343 GLN A N 1
ATOM 2659 C CA . GLN A 1 343 ? 0.975 10.195 15.654 1.00 94.38 343 GLN A CA 1
ATOM 2660 C C . GLN A 1 343 ? 2.454 9.884 15.367 1.00 94.38 343 GLN A C 1
ATOM 2662 O O . GLN A 1 343 ? 3.222 9.629 16.290 1.00 94.38 343 GLN A O 1
ATOM 2667 N N . HIS A 1 344 ? 2.876 9.973 14.103 1.00 94.94 344 HIS A N 1
ATOM 2668 C CA . HIS A 1 344 ? 4.249 9.739 13.652 1.00 94.94 344 HIS A CA 1
ATOM 2669 C C . HIS A 1 344 ? 4.895 11.004 13.070 1.00 94.94 344 HIS A C 1
ATOM 2671 O O . HIS A 1 344 ? 5.755 10.925 12.192 1.00 94.94 344 HIS A O 1
ATOM 2677 N N . VAL A 1 345 ? 4.491 12.189 13.545 1.00 94.62 345 VAL A N 1
ATOM 2678 C CA . VAL A 1 345 ? 5.036 13.470 13.063 1.00 94.62 345 VAL A CA 1
ATOM 2679 C C . VAL A 1 345 ? 6.550 13.592 13.281 1.00 94.62 345 VAL A C 1
ATOM 2681 O O . VAL A 1 345 ? 7.232 14.161 12.430 1.00 94.62 345 VAL A O 1
ATOM 2684 N N . GLU A 1 346 ? 7.071 12.979 14.347 1.00 94.25 346 GLU A N 1
ATOM 2685 C CA . GLU A 1 346 ? 8.499 12.950 14.698 1.00 94.25 346 GLU A CA 1
ATOM 2686 C C . GLU A 1 346 ? 9.276 11.796 14.033 1.00 94.25 346 GLU A C 1
ATOM 2688 O O . GLU A 1 346 ? 10.465 11.613 14.295 1.00 94.25 346 GLU A O 1
ATOM 2693 N N . ASP A 1 347 ? 8.639 10.985 13.178 1.00 94.50 347 ASP A N 1
ATOM 2694 C CA . ASP A 1 347 ? 9.334 9.886 12.504 1.00 94.50 347 ASP A CA 1
ATOM 2695 C C . ASP A 1 347 ? 10.429 10.423 11.554 1.00 94.50 347 ASP A C 1
ATOM 2697 O O . ASP A 1 347 ? 10.146 11.260 10.693 1.00 94.50 347 ASP A O 1
ATOM 2701 N N . PRO A 1 348 ? 11.679 9.934 11.632 1.00 93.31 348 PRO A N 1
ATOM 2702 C CA . PRO A 1 348 ? 12.787 10.509 10.867 1.00 93.31 348 PRO A CA 1
ATOM 2703 C C . PRO A 1 348 ? 12.673 10.304 9.346 1.00 93.31 348 PRO A C 1
ATOM 2705 O O . PRO A 1 348 ? 13.310 11.027 8.575 1.00 93.31 348 PRO A O 1
ATOM 2708 N N . VAL A 1 349 ? 11.884 9.327 8.888 1.00 93.38 349 VAL A N 1
ATOM 2709 C CA . VAL A 1 349 ? 11.782 8.943 7.471 1.00 93.38 349 VAL A CA 1
ATOM 2710 C C . VAL A 1 349 ? 10.542 9.550 6.816 1.00 93.38 349 VAL A C 1
ATOM 2712 O O . VAL A 1 349 ? 10.613 10.028 5.671 1.00 93.38 349 VAL A O 1
ATOM 2715 N N . ILE A 1 350 ? 9.411 9.525 7.529 1.00 93.81 350 ILE A N 1
ATOM 2716 C CA . ILE A 1 350 ? 8.108 9.956 7.006 1.00 93.81 350 ILE A CA 1
ATOM 2717 C C . ILE A 1 350 ? 7.498 11.175 7.715 1.00 93.81 350 ILE A C 1
ATOM 2719 O O . ILE A 1 350 ? 6.554 11.763 7.182 1.00 93.81 350 ILE A O 1
ATOM 2723 N N . GLY A 1 351 ? 8.033 11.572 8.869 1.00 92.50 351 GLY A N 1
ATOM 2724 C CA . GLY A 1 351 ? 7.518 12.657 9.697 1.00 92.50 351 GLY A CA 1
ATOM 2725 C C . GLY A 1 351 ? 7.475 14.004 8.974 1.00 92.50 351 GLY A C 1
ATOM 2726 O O . GLY A 1 351 ? 8.364 14.357 8.189 1.00 92.50 351 GLY A O 1
ATOM 2727 N N . GLY A 1 352 ? 6.388 14.748 9.191 1.00 87.94 352 GLY A N 1
ATOM 2728 C CA . GLY A 1 352 ? 6.135 16.054 8.572 1.00 87.94 352 GLY A CA 1
ATOM 2729 C C . GLY A 1 352 ? 5.842 16.035 7.063 1.00 87.94 352 GLY A C 1
ATOM 2730 O O . GLY A 1 352 ? 5.639 17.095 6.469 1.00 87.94 352 GLY A O 1
ATOM 2731 N N . LEU A 1 353 ? 5.808 14.866 6.413 1.00 90.81 353 LEU A N 1
ATOM 2732 C CA . LEU A 1 353 ? 5.462 14.758 4.996 1.00 90.81 353 LEU A CA 1
ATOM 2733 C C . LEU A 1 353 ? 3.944 14.703 4.803 1.00 90.81 353 LEU A C 1
ATOM 2735 O O . LEU A 1 353 ? 3.236 13.989 5.509 1.00 90.81 353 LEU A O 1
ATOM 2739 N N . GLU A 1 354 ? 3.436 15.371 3.763 1.00 91.62 354 GLU A N 1
ATOM 2740 C CA . GLU A 1 354 ? 2.019 15.292 3.386 1.00 91.62 354 GLU A CA 1
ATOM 2741 C C . GLU A 1 354 ? 1.705 13.972 2.649 1.00 91.62 354 GLU A C 1
ATOM 2743 O O . GLU A 1 354 ? 1.332 13.945 1.471 1.00 91.62 354 GLU A O 1
ATOM 2748 N N . ILE A 1 355 ? 1.901 12.836 3.320 1.00 93.81 355 ILE A N 1
ATOM 2749 C CA . ILE A 1 355 ? 1.645 11.512 2.755 1.00 93.81 355 ILE A CA 1
ATOM 2750 C C . ILE A 1 355 ? 0.136 11.289 2.628 1.00 93.81 355 ILE A C 1
ATOM 2752 O O . ILE A 1 355 ? -0.640 11.457 3.563 1.00 93.81 355 ILE A O 1
ATOM 2756 N N . ARG A 1 356 ? -0.292 10.855 1.442 1.00 94.00 356 ARG A N 1
ATOM 2757 C CA . ARG A 1 356 ? -1.676 10.501 1.127 1.00 94.00 356 ARG A CA 1
ATOM 2758 C C . ARG A 1 356 ? -1.689 9.095 0.537 1.00 94.00 356 ARG A C 1
ATOM 2760 O O . ARG A 1 356 ? -0.761 8.729 -0.180 1.00 94.00 356 ARG A O 1
ATOM 2767 N N . ARG A 1 357 ? -2.787 8.355 0.723 1.00 92.94 357 ARG A N 1
ATOM 2768 C CA . ARG A 1 357 ? -2.992 6.993 0.174 1.00 92.94 357 ARG A CA 1
ATOM 2769 C C . ARG A 1 357 ? -2.664 6.888 -1.322 1.00 92.94 357 ARG A C 1
ATOM 2771 O O . ARG A 1 357 ? -2.039 5.937 -1.778 1.00 92.94 357 ARG A O 1
ATOM 2778 N N . LYS A 1 358 ? -3.003 7.926 -2.093 1.00 91.88 358 LYS A N 1
ATOM 2779 C CA . LYS A 1 358 ? -2.726 8.003 -3.536 1.00 91.88 358 LYS A CA 1
ATOM 2780 C C . LYS A 1 358 ? -1.234 8.043 -3.913 1.00 91.88 358 LYS A C 1
ATOM 2782 O O . LYS A 1 358 ? -0.937 7.833 -5.082 1.00 91.88 358 LYS A O 1
ATOM 2787 N N . HIS A 1 359 ? -0.316 8.307 -2.976 1.00 93.88 359 HIS A N 1
ATOM 2788 C CA . HIS A 1 359 ? 1.137 8.294 -3.213 1.00 93.88 359 HIS A CA 1
ATOM 2789 C C . HIS A 1 359 ? 1.722 6.870 -3.217 1.00 93.88 359 HIS A C 1
ATOM 2791 O O . HIS A 1 359 ? 2.787 6.656 -3.795 1.00 93.88 359 HIS A O 1
ATOM 2797 N N . ILE A 1 360 ? 1.024 5.887 -2.633 1.00 93.62 360 ILE A N 1
ATOM 2798 C CA . ILE A 1 360 ? 1.498 4.497 -2.508 1.00 93.62 360 ILE A CA 1
ATOM 2799 C C . ILE A 1 360 ? 1.694 3.864 -3.890 1.00 93.62 360 ILE A C 1
ATOM 2801 O O . ILE A 1 360 ? 2.797 3.451 -4.241 1.00 93.62 360 ILE A O 1
ATOM 2805 N N . ARG A 1 361 ? 0.649 3.867 -4.724 1.00 90.06 361 ARG A N 1
ATOM 2806 C CA . ARG A 1 361 ? 0.694 3.254 -6.058 1.00 90.06 361 ARG A CA 1
ATOM 2807 C C . ARG A 1 361 ? 1.776 3.852 -6.974 1.00 90.06 361 ARG A C 1
ATOM 2809 O O . ARG A 1 361 ? 2.569 3.069 -7.487 1.00 90.06 361 ARG A O 1
ATOM 2816 N N . PRO A 1 362 ? 1.892 5.185 -7.164 1.00 91.75 362 PRO A N 1
ATOM 2817 C CA . PRO A 1 362 ? 3.014 5.771 -7.898 1.00 91.75 362 PRO A CA 1
ATOM 2818 C C . PRO A 1 362 ? 4.380 5.318 -7.377 1.00 91.75 362 PRO A C 1
ATOM 2820 O O . PRO A 1 362 ? 5.258 5.023 -8.178 1.00 91.75 362 PRO A O 1
ATOM 2823 N N . THR A 1 363 ? 4.543 5.223 -6.054 1.00 93.44 363 THR A N 1
ATOM 2824 C CA . THR A 1 363 ? 5.800 4.786 -5.430 1.00 93.44 363 THR A CA 1
ATOM 2825 C C . THR A 1 363 ? 6.155 3.359 -5.818 1.00 93.44 363 THR A C 1
ATOM 2827 O O . THR A 1 363 ? 7.264 3.112 -6.282 1.00 93.44 363 THR A O 1
ATOM 2830 N N . ILE A 1 364 ? 5.203 2.431 -5.708 1.00 90.94 364 ILE A N 1
ATOM 2831 C CA . ILE A 1 364 ? 5.426 1.027 -6.066 1.00 90.94 364 ILE A CA 1
ATOM 2832 C C . ILE A 1 364 ? 5.731 0.891 -7.557 1.00 90.94 364 ILE A C 1
ATOM 2834 O O . ILE A 1 364 ? 6.696 0.227 -7.925 1.00 90.94 364 ILE A O 1
ATOM 2838 N N . LEU A 1 365 ? 4.954 1.549 -8.423 1.00 89.44 365 LEU A N 1
ATOM 2839 C CA . LEU A 1 365 ? 5.164 1.485 -9.872 1.00 89.44 365 LEU A CA 1
ATOM 2840 C C . LEU A 1 365 ? 6.542 2.025 -10.272 1.00 89.44 365 LEU A C 1
ATOM 2842 O O . LEU A 1 365 ? 7.221 1.421 -11.099 1.00 89.44 365 LEU A O 1
ATOM 2846 N N . GLN A 1 366 ? 6.987 3.116 -9.645 1.00 89.75 366 GLN A N 1
ATOM 2847 C CA . GLN A 1 366 ? 8.322 3.671 -9.862 1.00 89.75 366 GLN A CA 1
ATOM 2848 C C . GLN A 1 366 ? 9.430 2.751 -9.341 1.00 89.75 366 GLN A C 1
ATOM 2850 O O . GLN A 1 366 ? 10.434 2.596 -10.026 1.00 89.75 366 GLN A O 1
ATOM 2855 N N . LEU A 1 367 ? 9.263 2.124 -8.170 1.00 89.38 367 LEU A N 1
ATOM 2856 C CA . LEU A 1 367 ? 10.227 1.152 -7.638 1.00 89.38 367 LEU A CA 1
ATOM 2857 C C . LEU A 1 367 ? 10.358 -0.074 -8.547 1.00 89.38 367 LEU A C 1
ATOM 2859 O O . LEU A 1 367 ? 11.467 -0.548 -8.783 1.00 89.38 367 LEU A O 1
ATOM 2863 N N . ARG A 1 368 ? 9.238 -0.565 -9.087 1.00 86.12 368 ARG A N 1
ATOM 2864 C CA . ARG A 1 368 ? 9.205 -1.720 -9.995 1.00 86.12 368 ARG A CA 1
ATOM 2865 C C . ARG A 1 368 ? 9.862 -1.404 -11.333 1.00 86.12 368 ARG A C 1
ATOM 2867 O O . ARG A 1 368 ? 10.697 -2.181 -11.778 1.00 86.12 368 ARG A O 1
ATOM 2874 N N . ALA A 1 369 ? 9.551 -0.246 -11.915 1.00 84.25 369 ALA A N 1
ATOM 2875 C CA . ALA A 1 369 ? 10.225 0.219 -13.123 1.00 84.25 369 ALA A CA 1
ATOM 2876 C C . ALA A 1 369 ? 11.727 0.437 -12.876 1.00 84.25 369 ALA A C 1
ATOM 2878 O O . ALA A 1 369 ? 12.558 -0.005 -13.663 1.00 84.25 369 ALA A O 1
ATOM 2879 N N . ALA A 1 370 ? 12.102 1.058 -11.753 1.00 84.31 370 ALA A N 1
ATOM 2880 C CA . ALA A 1 370 ? 13.502 1.292 -11.409 1.00 84.31 370 ALA A CA 1
ATOM 2881 C C . ALA A 1 370 ? 14.300 -0.007 -11.218 1.00 84.31 370 ALA A C 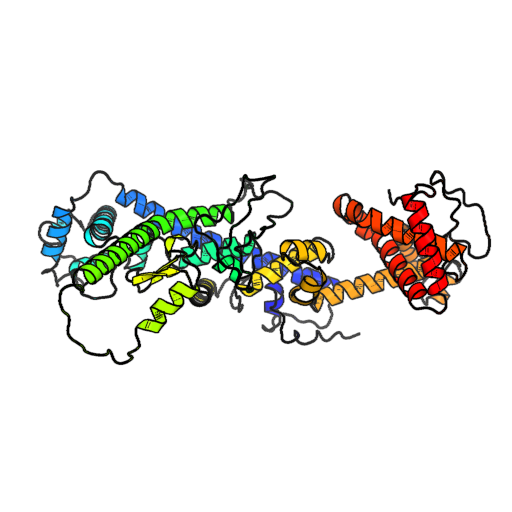1
ATOM 2883 O O . ALA A 1 370 ? 15.441 -0.077 -11.661 1.00 84.31 370 ALA A O 1
ATOM 2884 N N . GLY A 1 371 ? 13.697 -1.043 -10.625 1.00 79.38 371 GLY A N 1
ATOM 2885 C CA . GLY A 1 371 ? 14.319 -2.363 -10.469 1.00 79.38 371 GLY A CA 1
ATOM 2886 C C . GLY A 1 371 ? 14.604 -3.095 -11.786 1.00 79.38 371 GLY A C 1
ATOM 2887 O O . GLY A 1 371 ? 15.322 -4.087 -11.777 1.00 79.38 371 GLY A O 1
ATOM 2888 N N . ARG A 1 372 ? 14.065 -2.610 -12.912 1.00 73.94 372 ARG A N 1
ATOM 2889 C CA . ARG A 1 372 ? 14.306 -3.123 -14.268 1.00 73.94 372 ARG A CA 1
ATOM 2890 C C . ARG A 1 372 ? 14.794 -2.016 -15.213 1.00 73.94 372 ARG A C 1
ATOM 2892 O O . ARG A 1 372 ? 14.372 -1.940 -16.360 1.00 73.94 372 ARG A O 1
ATOM 2899 N N . ASN A 1 373 ? 15.650 -1.117 -14.722 1.00 71.06 373 ASN A N 1
ATOM 2900 C CA . ASN A 1 373 ? 16.282 -0.052 -15.517 1.00 71.06 373 ASN A CA 1
ATOM 2901 C C . ASN A 1 373 ? 15.309 0.879 -16.271 1.00 71.06 373 ASN A C 1
ATOM 2903 O O . ASN A 1 373 ? 15.659 1.435 -17.307 1.00 71.06 373 ASN A O 1
ATOM 2907 N N . GLY A 1 374 ? 14.103 1.090 -15.737 1.00 69.44 374 GLY A N 1
ATOM 2908 C CA . GLY A 1 374 ? 13.085 1.954 -16.337 1.00 69.44 374 GLY A CA 1
ATOM 2909 C C . GLY A 1 374 ? 12.028 1.221 -17.165 1.00 69.44 374 GLY A C 1
ATOM 2910 O O . GLY A 1 374 ? 11.216 1.892 -17.800 1.00 69.44 374 GLY A O 1
ATOM 2911 N N . ASP A 1 375 ? 11.996 -0.115 -17.135 1.00 72.19 375 ASP A N 1
ATOM 2912 C CA . ASP A 1 375 ? 10.973 -0.917 -17.810 1.00 72.19 375 ASP A CA 1
ATOM 2913 C C . ASP A 1 375 ? 9.550 -0.548 -17.340 1.00 72.19 375 ASP A C 1
ATOM 2915 O O . ASP A 1 375 ? 9.144 -0.763 -16.192 1.00 72.19 375 ASP A O 1
ATOM 2919 N N . ALA A 1 376 ? 8.781 0.031 -18.262 1.00 76.75 376 ALA A N 1
ATOM 2920 C CA . ALA A 1 376 ? 7.409 0.459 -18.035 1.00 76.75 376 ALA A CA 1
ATOM 2921 C C . ALA A 1 376 ? 6.387 -0.677 -18.199 1.00 76.75 376 ALA A C 1
ATOM 2923 O O . ALA A 1 376 ? 5.238 -0.508 -17.782 1.00 76.75 376 ALA A O 1
ATOM 2924 N N . GLU A 1 377 ? 6.766 -1.808 -18.798 1.00 70.69 377 GLU A N 1
ATOM 2925 C CA . GLU A 1 377 ? 5.859 -2.915 -19.092 1.00 70.69 377 GLU A CA 1
ATOM 2926 C C . GLU A 1 377 ? 5.430 -3.626 -17.810 1.00 70.69 377 GLU A C 1
ATOM 2928 O O . GLU A 1 377 ? 4.233 -3.733 -17.541 1.00 70.69 377 GLU A O 1
ATOM 2933 N N . LEU A 1 378 ? 6.383 -3.993 -16.946 1.00 71.31 378 LEU A N 1
ATOM 2934 C CA . LEU A 1 378 ? 6.066 -4.577 -15.640 1.00 71.31 378 LEU A CA 1
ATOM 2935 C C . LEU A 1 378 ? 5.180 -3.642 -14.807 1.00 71.31 378 LEU A C 1
ATOM 2937 O O . LEU A 1 378 ? 4.192 -4.064 -14.203 1.00 71.31 378 LEU A O 1
ATOM 2941 N N . ALA A 1 379 ? 5.514 -2.350 -14.783 1.00 77.81 379 ALA A N 1
ATOM 2942 C CA . ALA A 1 379 ? 4.712 -1.362 -14.076 1.00 77.81 379 ALA A CA 1
ATOM 2943 C C . ALA A 1 379 ? 3.287 -1.279 -14.657 1.00 77.81 379 ALA A C 1
ATOM 2945 O O . ALA A 1 379 ? 2.328 -1.093 -13.911 1.00 77.81 379 ALA A O 1
ATOM 2946 N N . ALA A 1 380 ? 3.115 -1.449 -15.969 1.00 75.62 380 ALA A N 1
ATOM 2947 C CA . ALA A 1 380 ? 1.804 -1.454 -16.609 1.00 75.62 380 ALA A CA 1
ATOM 2948 C C . ALA A 1 380 ? 0.980 -2.699 -16.311 1.00 75.62 380 ALA A C 1
ATOM 2950 O O . ALA A 1 380 ? -0.213 -2.570 -16.029 1.00 75.62 380 ALA A O 1
ATOM 2951 N N . GLN A 1 381 ? 1.625 -3.863 -16.277 1.00 72.88 381 GLN A N 1
ATOM 2952 C CA . GLN A 1 381 ? 1.000 -5.107 -15.847 1.00 72.88 381 GLN A CA 1
ATOM 2953 C C . GLN A 1 381 ? 0.489 -4.972 -14.404 1.00 72.88 381 GLN A C 1
ATOM 2955 O O . GLN A 1 381 ? -0.690 -5.210 -14.150 1.00 72.88 381 GLN A O 1
ATOM 2960 N N . ILE A 1 382 ? 1.321 -4.480 -13.474 1.00 73.19 382 ILE A N 1
ATOM 2961 C CA . ILE A 1 382 ? 0.922 -4.231 -12.071 1.00 73.19 382 ILE A CA 1
ATOM 2962 C C . ILE A 1 382 ? -0.202 -3.194 -11.997 1.00 73.19 382 ILE A C 1
ATOM 2964 O O . ILE A 1 382 ? -1.134 -3.299 -11.198 1.00 73.19 382 ILE A O 1
ATOM 2968 N N . ALA A 1 383 ? -0.141 -2.175 -12.851 1.00 74.31 383 ALA A N 1
ATOM 2969 C CA . ALA A 1 383 ? -1.177 -1.167 -12.922 1.00 74.31 383 ALA A CA 1
ATOM 2970 C C . ALA A 1 383 ? -2.489 -1.681 -13.553 1.00 74.31 383 ALA A C 1
ATOM 2972 O O . ALA A 1 383 ? -3.492 -0.964 -13.498 1.00 74.31 383 ALA A O 1
ATOM 2973 N N . ASN A 1 384 ? -2.517 -2.897 -14.108 1.00 73.12 384 ASN A N 1
ATOM 2974 C CA . ASN A 1 384 ? -3.623 -3.419 -14.907 1.00 73.12 384 ASN A CA 1
ATOM 2975 C C . ASN A 1 384 ? -4.028 -2.429 -16.018 1.00 73.12 384 ASN A C 1
ATOM 2977 O O . ASN A 1 384 ? -5.207 -2.130 -16.231 1.00 73.12 384 ASN A O 1
ATOM 2981 N N . HIS A 1 385 ? -3.023 -1.830 -16.657 1.00 74.88 385 HIS A N 1
ATOM 2982 C CA . HIS A 1 385 ? -3.203 -0.983 -17.824 1.00 74.88 385 HIS A CA 1
ATOM 2983 C C . HIS A 1 385 ? -2.994 -1.809 -19.088 1.00 74.88 385 HIS A C 1
ATOM 2985 O O . HIS A 1 385 ? -2.060 -2.598 -19.165 1.00 74.88 385 HIS A O 1
ATOM 2991 N N . GLU A 1 386 ? -3.831 -1.572 -20.096 1.00 70.56 386 GLU A N 1
ATOM 2992 C CA . GLU A 1 386 ? -3.722 -2.235 -21.403 1.00 70.56 386 GLU A CA 1
ATOM 2993 C C . GLU A 1 386 ? -2.434 -1.849 -22.142 1.00 70.56 386 GLU A C 1
ATOM 2995 O O . GLU A 1 386 ? -1.934 -2.618 -22.953 1.00 70.56 386 GLU A O 1
ATOM 3000 N N . THR A 1 387 ? -1.878 -0.668 -21.852 1.00 71.81 387 THR A N 1
ATOM 3001 C CA . THR A 1 387 ? -0.676 -0.149 -22.510 1.00 71.81 387 THR A CA 1
ATOM 3002 C C . THR A 1 387 ? 0.321 0.430 -21.510 1.00 71.81 387 THR A C 1
ATOM 3004 O O . THR A 1 387 ? -0.046 1.128 -20.556 1.00 71.81 387 THR A O 1
ATOM 3007 N N . SER A 1 388 ? 1.611 0.209 -21.775 1.00 73.88 388 SER A N 1
ATOM 3008 C CA . SER A 1 388 ? 2.718 0.808 -21.018 1.00 73.88 388 SER A CA 1
ATOM 3009 C C . SER A 1 388 ? 2.734 2.333 -21.103 1.00 73.88 388 SER A C 1
ATOM 3011 O O . SER A 1 388 ? 3.068 2.993 -20.120 1.00 73.88 388 SER A O 1
ATOM 3013 N N . ALA A 1 389 ? 2.253 2.903 -22.213 1.00 73.06 389 ALA A N 1
ATOM 3014 C CA . ALA A 1 389 ? 2.090 4.343 -22.403 1.00 73.06 389 ALA A CA 1
ATOM 3015 C C . ALA A 1 389 ? 1.235 4.993 -21.302 1.00 73.06 389 ALA A C 1
ATOM 3017 O O . ALA A 1 389 ? 1.624 6.021 -20.748 1.00 73.06 389 ALA A O 1
ATOM 3018 N N . THR A 1 390 ? 0.118 4.365 -20.916 1.00 74.81 390 THR A N 1
ATOM 3019 C CA . THR A 1 390 ? -0.765 4.878 -19.853 1.00 74.81 390 THR A CA 1
ATOM 3020 C C . THR A 1 390 ? -0.043 4.932 -18.508 1.00 74.81 390 THR A C 1
ATOM 3022 O O . THR A 1 390 ? -0.190 5.882 -17.738 1.00 74.81 390 THR A O 1
ATOM 3025 N N . THR A 1 391 ? 0.762 3.914 -18.205 1.00 80.50 391 THR A N 1
ATOM 3026 C CA . THR A 1 391 ? 1.561 3.866 -16.974 1.00 80.50 391 THR A CA 1
ATOM 3027 C C . THR A 1 391 ? 2.674 4.890 -17.004 1.00 80.50 391 THR A C 1
ATOM 3029 O O . THR A 1 391 ? 2.887 5.603 -16.023 1.00 80.50 391 THR A O 1
ATOM 3032 N N . PHE A 1 392 ? 3.353 4.987 -18.144 1.00 78.38 392 PHE A N 1
ATOM 3033 C CA . PHE A 1 392 ? 4.447 5.911 -18.329 1.00 78.38 392 PHE A CA 1
ATOM 3034 C C . PHE A 1 392 ? 3.964 7.347 -18.145 1.00 78.38 392 PHE A C 1
ATOM 3036 O O . PHE A 1 392 ? 4.447 8.034 -17.253 1.00 78.38 392 PHE A O 1
ATOM 3043 N N . GLN A 1 393 ? 2.934 7.766 -18.880 1.00 79.50 393 GLN A N 1
ATOM 3044 C CA . GLN A 1 393 ? 2.381 9.121 -18.809 1.00 79.50 393 GLN A CA 1
ATOM 3045 C C . GLN A 1 393 ? 1.911 9.505 -17.398 1.00 79.50 393 GLN A C 1
ATOM 3047 O O . GLN A 1 393 ? 2.186 10.613 -16.943 1.00 79.50 393 GLN A O 1
ATOM 3052 N N . ASN A 1 394 ? 1.241 8.594 -16.685 1.00 80.06 394 ASN A N 1
ATOM 3053 C CA . ASN A 1 394 ? 0.620 8.914 -15.396 1.00 80.06 394 ASN A CA 1
ATOM 3054 C C . ASN A 1 394 ? 1.554 8.758 -14.185 1.00 80.06 394 ASN A C 1
ATOM 3056 O O . ASN A 1 394 ? 1.363 9.440 -13.173 1.00 80.06 394 ASN A O 1
ATOM 3060 N N . TYR A 1 395 ? 2.535 7.852 -14.250 1.00 83.06 395 TYR A N 1
ATOM 3061 C CA . TYR A 1 395 ? 3.312 7.436 -13.076 1.00 83.06 395 TYR A CA 1
ATOM 3062 C C . TYR A 1 395 ? 4.828 7.565 -13.247 1.00 83.06 395 TYR A C 1
ATOM 3064 O O . TYR A 1 395 ? 5.493 7.975 -12.286 1.00 83.06 395 TYR A O 1
ATOM 3072 N N . LEU A 1 396 ? 5.361 7.250 -14.435 1.00 84.81 396 LEU A N 1
ATOM 3073 C CA . LEU A 1 396 ? 6.809 7.158 -14.687 1.00 84.81 396 LEU A CA 1
ATOM 3074 C C . LEU A 1 396 ? 7.394 8.377 -15.412 1.00 84.81 396 LEU A C 1
ATOM 3076 O O . LEU A 1 396 ? 8.603 8.576 -15.373 1.00 84.81 396 LEU A O 1
ATOM 3080 N N . ASN A 1 397 ? 6.563 9.228 -16.021 1.00 84.31 397 ASN A N 1
ATOM 3081 C CA . ASN A 1 397 ? 6.964 10.470 -16.682 1.00 84.31 397 ASN A CA 1
ATOM 3082 C C . ASN A 1 397 ? 7.350 11.534 -15.640 1.00 84.31 397 ASN A C 1
ATOM 3084 O O . ASN A 1 397 ? 6.686 12.553 -15.453 1.00 84.31 397 ASN A O 1
ATOM 3088 N N . ARG A 1 398 ? 8.415 11.248 -14.891 1.00 83.50 398 ARG A N 1
ATOM 3089 C CA . ARG A 1 398 ? 8.933 12.071 -13.803 1.00 83.50 398 ARG A CA 1
ATOM 3090 C C . ARG A 1 398 ? 10.237 12.718 -14.206 1.00 83.50 398 ARG A C 1
ATOM 3092 O O . ARG A 1 398 ? 11.024 12.084 -14.904 1.00 83.50 398 ARG A O 1
ATOM 3099 N N . PRO A 1 399 ? 10.532 13.932 -13.716 1.00 81.38 399 PRO A N 1
ATOM 3100 C CA . PRO A 1 399 ? 11.775 14.612 -14.053 1.00 81.38 399 PRO A CA 1
ATOM 3101 C C . PRO A 1 399 ? 13.035 13.765 -13.827 1.00 81.38 399 PRO A C 1
ATOM 3103 O O . PRO A 1 399 ? 13.918 13.767 -14.675 1.00 81.38 399 PRO A O 1
ATOM 3106 N N . TYR A 1 400 ? 13.105 13.011 -12.724 1.00 80.06 400 TYR A N 1
ATOM 3107 C CA . TYR A 1 400 ? 14.275 12.187 -12.413 1.00 80.06 400 TYR A CA 1
ATOM 3108 C C . TYR A 1 400 ? 14.373 10.936 -13.308 1.00 80.06 400 TYR A C 1
ATOM 3110 O O . TYR A 1 400 ? 15.469 10.576 -13.717 1.00 80.06 400 TYR A O 1
ATOM 3118 N N . MET A 1 401 ? 13.244 10.312 -13.677 1.00 80.81 401 MET A N 1
ATOM 3119 C CA . MET A 1 401 ? 13.245 9.198 -14.638 1.00 80.81 401 MET A CA 1
ATOM 3120 C C . MET A 1 401 ? 13.574 9.688 -16.048 1.00 80.81 401 MET A C 1
ATOM 3122 O O . MET A 1 401 ? 14.374 9.071 -16.736 1.00 80.81 401 MET A O 1
ATOM 3126 N N . ARG A 1 402 ? 13.026 10.834 -16.469 1.00 82.19 402 ARG A N 1
ATOM 3127 C CA . ARG A 1 402 ? 13.372 11.472 -17.749 1.00 82.19 402 ARG A CA 1
ATOM 3128 C C . ARG A 1 402 ? 14.856 11.797 -17.831 1.00 82.19 402 ARG A C 1
ATOM 3130 O O . ARG A 1 402 ? 15.447 11.639 -18.893 1.00 82.19 402 ARG A O 1
ATOM 3137 N N . LEU A 1 403 ? 15.440 12.268 -16.733 1.00 81.44 403 LEU A N 1
ATOM 3138 C CA . LEU A 1 403 ? 16.859 12.581 -16.666 1.00 81.44 403 LEU A CA 1
ATOM 3139 C C . LEU A 1 403 ? 17.711 11.309 -16.806 1.00 81.44 403 LEU A C 1
ATOM 3141 O O . LEU A 1 403 ? 18.594 11.297 -17.656 1.00 81.44 403 LEU A O 1
ATOM 3145 N N . GLN A 1 404 ? 17.363 10.229 -16.097 1.00 81.62 404 GLN A N 1
ATOM 3146 C CA . GLN A 1 404 ? 17.995 8.913 -16.264 1.00 81.62 404 GLN A CA 1
ATOM 3147 C C . GLN A 1 404 ? 17.898 8.405 -17.711 1.00 81.62 404 GLN A C 1
ATOM 3149 O O . GLN A 1 404 ? 18.902 8.026 -18.306 1.00 81.62 404 GLN A O 1
ATOM 3154 N N . LEU A 1 405 ? 16.702 8.448 -18.307 1.00 81.56 405 LEU A N 1
ATOM 3155 C CA . LEU A 1 405 ? 16.487 8.040 -19.700 1.00 81.56 405 LEU A CA 1
ATOM 3156 C C . LEU A 1 405 ? 17.296 8.912 -20.673 1.00 81.56 405 LEU A C 1
ATOM 3158 O O . LEU A 1 405 ? 17.855 8.410 -21.639 1.00 81.56 405 LEU A O 1
ATOM 3162 N N . THR A 1 406 ? 17.404 10.216 -20.409 1.00 83.69 406 THR A N 1
ATOM 3163 C CA . THR A 1 406 ? 18.217 11.135 -21.222 1.00 83.69 406 THR A CA 1
ATOM 3164 C C . THR A 1 406 ? 19.702 10.784 -21.142 1.00 83.69 406 THR A C 1
ATOM 3166 O O . THR A 1 406 ? 20.397 10.840 -22.153 1.00 83.69 406 THR A O 1
ATOM 3169 N N . GLU A 1 407 ? 20.203 10.424 -19.961 1.00 83.62 407 GLU A N 1
ATOM 3170 C CA . GLU A 1 407 ? 21.589 9.984 -19.779 1.00 83.62 407 GLU A CA 1
ATOM 3171 C C . GLU A 1 407 ? 21.855 8.649 -20.481 1.00 83.62 407 GLU A C 1
ATOM 3173 O O . GLU A 1 407 ? 22.854 8.536 -21.188 1.00 83.62 407 GLU A O 1
ATOM 3178 N N . GLN A 1 408 ? 20.926 7.692 -20.401 1.00 82.19 408 GLN A N 1
ATOM 3179 C CA . GLN A 1 408 ? 21.004 6.431 -21.147 1.00 82.19 408 GLN A CA 1
ATOM 3180 C C . GLN A 1 408 ? 21.011 6.656 -22.664 1.00 82.19 408 GLN A C 1
ATOM 3182 O O . GLN A 1 408 ? 21.843 6.081 -23.361 1.00 82.19 408 GLN A O 1
ATOM 3187 N N . ILE A 1 409 ? 20.143 7.536 -23.180 1.00 84.25 409 ILE A N 1
ATOM 3188 C CA . ILE A 1 409 ? 20.115 7.897 -24.606 1.00 84.25 409 ILE A CA 1
ATOM 3189 C C . ILE A 1 409 ? 21.446 8.524 -25.033 1.00 84.25 409 ILE A C 1
ATOM 3191 O O . ILE A 1 409 ? 21.985 8.157 -26.072 1.00 84.25 409 ILE A O 1
ATOM 3195 N N . ARG A 1 410 ? 22.001 9.447 -24.237 1.00 86.56 410 ARG A N 1
ATOM 3196 C CA . ARG A 1 410 ? 23.298 10.075 -24.539 1.00 86.56 410 ARG A CA 1
ATOM 3197 C C . ARG A 1 410 ? 24.436 9.067 -24.528 1.00 86.56 410 ARG A C 1
ATOM 3199 O O . ARG A 1 410 ? 25.250 9.079 -25.441 1.00 86.56 410 ARG A O 1
ATOM 3206 N N . SER A 1 411 ? 24.473 8.194 -23.523 1.00 85.56 411 SER A N 1
ATOM 3207 C CA . SER A 1 411 ? 25.460 7.118 -23.440 1.00 85.56 411 SER A CA 1
ATOM 3208 C C . SER A 1 411 ? 25.378 6.221 -24.674 1.00 85.56 411 SER A C 1
ATOM 3210 O O . SER A 1 411 ? 26.387 6.020 -25.344 1.00 85.56 411 SER A O 1
ATOM 3212 N N . PHE A 1 412 ? 24.172 5.789 -25.053 1.00 85.88 412 PHE A N 1
ATOM 3213 C CA . PHE A 1 412 ? 23.950 5.027 -26.278 1.00 85.88 412 PHE A CA 1
ATOM 3214 C C . PHE A 1 412 ? 24.442 5.769 -27.529 1.00 85.88 412 PHE A C 1
ATOM 3216 O O . PHE A 1 412 ? 25.155 5.186 -28.338 1.00 85.88 412 PHE A O 1
ATOM 3223 N N . GLN A 1 413 ? 24.121 7.058 -27.676 1.00 86.31 413 GLN A N 1
ATOM 3224 C CA . GLN A 1 413 ? 24.580 7.872 -28.806 1.00 86.31 413 GLN A CA 1
ATOM 3225 C C . GLN A 1 413 ? 26.109 7.968 -28.871 1.00 86.31 413 GLN A C 1
ATOM 3227 O O . GLN A 1 413 ? 26.667 7.842 -29.957 1.00 86.31 413 GLN A O 1
ATOM 3232 N N . SER A 1 414 ? 26.792 8.149 -27.737 1.00 88.88 414 SER A N 1
ATOM 3233 C CA . SER A 1 414 ? 28.259 8.177 -27.687 1.00 88.88 414 SER A CA 1
ATOM 3234 C C . SER A 1 414 ? 28.875 6.830 -28.065 1.00 88.88 414 SER A C 1
ATOM 3236 O O . SER A 1 414 ? 29.816 6.795 -28.856 1.00 88.88 414 SER A O 1
ATOM 3238 N N . LEU A 1 415 ? 28.327 5.722 -27.556 1.00 87.50 415 LEU A N 1
ATOM 3239 C CA . LEU A 1 415 ? 28.788 4.378 -27.917 1.00 87.50 415 LEU A CA 1
ATOM 3240 C C . LEU A 1 415 ? 28.562 4.093 -29.406 1.00 87.50 415 LEU A C 1
ATOM 3242 O O . LEU A 1 415 ? 29.454 3.584 -30.079 1.00 87.50 415 LEU A O 1
ATOM 3246 N N . LEU A 1 416 ? 27.400 4.474 -29.939 1.00 84.38 416 LEU A N 1
ATOM 3247 C CA . LEU A 1 416 ? 27.075 4.308 -31.351 1.00 84.38 416 LEU A CA 1
ATOM 3248 C C . LEU A 1 416 ? 27.997 5.135 -32.255 1.00 84.38 416 LEU A C 1
ATOM 3250 O O . LEU A 1 416 ? 28.472 4.629 -33.266 1.00 84.38 416 LEU A O 1
ATOM 3254 N N . GLN A 1 417 ? 28.282 6.389 -31.893 1.00 84.31 417 GLN A N 1
ATOM 3255 C CA . GLN A 1 417 ? 29.201 7.245 -32.649 1.00 84.31 417 GLN A CA 1
ATOM 3256 C C . GLN A 1 417 ? 30.586 6.609 -32.775 1.00 84.31 417 GLN A C 1
ATOM 3258 O O . GLN A 1 417 ? 31.142 6.579 -33.869 1.00 84.31 417 GLN A O 1
ATOM 3263 N N . VAL A 1 418 ? 31.123 6.063 -31.682 1.00 85.56 418 VAL A N 1
ATOM 3264 C CA . VAL A 1 418 ? 32.432 5.398 -31.701 1.00 85.56 418 VAL A CA 1
ATOM 3265 C C . VAL A 1 418 ? 32.378 4.066 -32.456 1.00 85.56 418 VAL A C 1
ATOM 3267 O O . VAL A 1 418 ? 33.313 3.760 -33.188 1.00 85.56 418 VAL A O 1
ATOM 3270 N N . ALA A 1 419 ? 31.281 3.309 -32.351 1.00 79.75 419 ALA A N 1
ATOM 3271 C CA . ALA A 1 419 ? 31.102 2.055 -33.089 1.00 79.75 419 ALA A CA 1
ATOM 3272 C C . ALA A 1 419 ? 31.074 2.249 -34.615 1.00 79.75 419 ALA A C 1
ATOM 3274 O O . ALA A 1 419 ? 31.584 1.413 -35.354 1.00 79.75 419 ALA A O 1
ATOM 3275 N N . VAL A 1 420 ? 30.484 3.348 -35.094 1.00 75.69 420 VAL A N 1
ATOM 3276 C CA . VAL A 1 420 ? 30.339 3.630 -36.534 1.00 75.69 420 VAL A CA 1
ATOM 3277 C C . VAL A 1 420 ? 31.622 4.215 -37.146 1.00 75.69 420 VAL A C 1
ATOM 3279 O O . VAL A 1 420 ? 31.854 4.096 -38.350 1.00 75.69 420 VAL A O 1
ATOM 3282 N N . VAL A 1 421 ? 32.490 4.840 -36.346 1.00 77.75 421 VAL A N 1
ATOM 3283 C CA . VAL A 1 421 ? 33.745 5.430 -36.834 1.00 77.75 421 VAL A CA 1
ATOM 3284 C C . VAL A 1 421 ? 34.818 4.347 -37.007 1.00 77.75 421 VAL A C 1
ATOM 3286 O O . VAL A 1 421 ? 35.470 3.930 -36.055 1.00 77.75 421 VAL A O 1
ATOM 3289 N N . ARG A 1 422 ? 35.025 3.915 -38.259 1.00 67.12 422 ARG A N 1
ATOM 3290 C CA . ARG A 1 422 ? 35.967 2.835 -38.624 1.00 67.12 422 ARG A CA 1
ATOM 3291 C C . ARG A 1 422 ? 37.442 3.186 -38.441 1.00 67.12 422 ARG A C 1
ATOM 3293 O O . ARG A 1 422 ? 38.243 2.344 -38.040 1.00 67.12 422 ARG A O 1
ATOM 3300 N N . ASP A 1 423 ? 37.803 4.422 -38.772 1.00 73.12 423 ASP A N 1
ATOM 3301 C CA . ASP A 1 423 ? 39.186 4.887 -38.736 1.00 73.12 423 ASP A CA 1
ATOM 3302 C C . ASP A 1 423 ? 39.615 5.110 -37.284 1.00 73.12 423 ASP A C 1
ATOM 3304 O O . ASP A 1 423 ? 39.304 6.138 -36.687 1.00 73.12 423 ASP A O 1
ATOM 3308 N N . ALA A 1 424 ? 40.306 4.122 -36.712 1.00 69.94 424 ALA A N 1
ATOM 3309 C CA . ALA A 1 424 ? 40.796 4.185 -35.340 1.00 69.94 424 ALA A CA 1
ATOM 3310 C C . ALA A 1 424 ? 41.777 5.348 -35.128 1.00 69.94 424 ALA A C 1
ATOM 3312 O O . ALA A 1 424 ? 41.790 5.929 -34.052 1.00 69.94 424 ALA A O 1
ATOM 3313 N N . ALA A 1 425 ? 42.561 5.702 -36.153 1.00 75.00 425 ALA A N 1
ATOM 3314 C CA . ALA A 1 425 ? 43.617 6.703 -36.052 1.00 75.00 425 ALA A CA 1
ATOM 3315 C C . ALA A 1 425 ? 43.079 8.138 -36.189 1.00 75.00 425 ALA A C 1
ATOM 3317 O O . ALA A 1 425 ? 43.522 9.033 -35.474 1.00 75.00 425 ALA A O 1
ATOM 3318 N N . ALA A 1 426 ? 42.107 8.379 -37.078 1.00 81.31 426 ALA A N 1
ATOM 3319 C CA . ALA A 1 426 ? 41.484 9.702 -37.233 1.00 81.31 426 ALA A CA 1
ATOM 3320 C C . ALA A 1 426 ? 40.177 9.875 -36.439 1.00 81.31 426 ALA A C 1
ATOM 3322 O O . ALA A 1 426 ? 39.657 10.989 -36.325 1.00 81.31 426 ALA A O 1
ATOM 3323 N N . GLY A 1 427 ? 39.609 8.789 -35.919 1.00 82.19 427 GLY A N 1
ATOM 3324 C CA . GLY A 1 427 ? 38.330 8.766 -35.215 1.00 82.19 427 GLY A CA 1
ATOM 3325 C C . GLY A 1 427 ? 38.257 9.656 -33.971 1.00 82.19 427 GLY A C 1
ATOM 3326 O O . GLY A 1 427 ? 37.311 10.445 -33.878 1.00 82.19 427 GLY A O 1
ATOM 3327 N N . PRO A 1 428 ? 39.252 9.621 -33.063 1.00 87.88 428 PRO A N 1
ATOM 3328 C CA . PRO A 1 428 ? 39.306 10.516 -31.909 1.00 87.88 428 PRO A CA 1
ATOM 3329 C C . PRO A 1 428 ? 39.227 11.992 -32.319 1.00 87.88 428 PRO A C 1
ATOM 3331 O O . PRO A 1 428 ? 38.394 12.737 -31.801 1.00 87.88 428 PRO A O 1
ATOM 3334 N N . ALA A 1 429 ? 40.007 12.399 -33.328 1.00 88.19 429 ALA A N 1
ATOM 3335 C CA . ALA A 1 429 ? 40.007 13.770 -33.837 1.00 88.19 429 ALA A CA 1
ATOM 3336 C C . ALA A 1 429 ? 38.652 14.169 -34.451 1.00 88.19 429 ALA A C 1
ATOM 3338 O O . ALA A 1 429 ? 38.162 15.267 -34.191 1.00 88.19 429 ALA A O 1
ATOM 3339 N N . LYS A 1 430 ? 38.011 13.270 -35.215 1.00 86.81 430 LYS A N 1
ATOM 3340 C CA . LYS A 1 430 ? 36.686 13.505 -35.825 1.00 86.81 430 LYS A CA 1
ATOM 3341 C C . LYS A 1 430 ? 35.573 13.682 -34.791 1.00 86.81 430 LYS A C 1
ATOM 3343 O O . LYS A 1 430 ? 34.650 14.458 -35.025 1.00 86.81 430 LYS A O 1
ATOM 3348 N N . LEU A 1 431 ? 35.651 12.973 -33.665 1.00 86.50 431 LEU A N 1
ATOM 3349 C CA . LEU A 1 431 ? 34.658 13.044 -32.588 1.00 86.50 431 LEU A CA 1
ATOM 3350 C C . LEU A 1 431 ? 35.004 14.079 -31.506 1.00 86.50 431 LEU A C 1
ATOM 3352 O O . LEU A 1 431 ? 34.217 14.275 -30.581 1.00 86.50 431 LEU A O 1
ATOM 3356 N N . GLY A 1 432 ? 36.161 14.742 -31.604 1.00 91.00 432 GLY A N 1
ATOM 3357 C CA . GLY A 1 432 ? 36.641 15.665 -30.574 1.00 91.00 432 GLY A CA 1
ATOM 3358 C C . GLY A 1 432 ? 36.930 14.971 -29.238 1.00 91.00 432 GLY A C 1
ATOM 3359 O O . GLY A 1 432 ? 36.741 15.569 -28.179 1.00 91.00 432 GLY A O 1
ATOM 3360 N N . LEU A 1 433 ? 37.347 13.704 -29.280 1.00 91.25 433 LEU A N 1
ATOM 3361 C CA . LEU A 1 433 ? 37.678 12.882 -28.117 1.00 91.25 433 LEU A CA 1
ATOM 3362 C C . LEU A 1 433 ? 39.194 12.697 -28.013 1.00 91.25 433 LEU A C 1
ATOM 3364 O O . LEU A 1 433 ? 39.905 12.683 -29.016 1.00 91.25 433 LEU A O 1
ATOM 3368 N N . SER A 1 434 ? 39.697 12.518 -26.792 1.00 93.50 434 SER A N 1
ATOM 3369 C CA . SER A 1 434 ? 41.074 12.062 -26.601 1.00 93.50 434 SER A CA 1
ATOM 3370 C C . SER A 1 434 ? 41.193 10.571 -26.929 1.00 93.50 434 SER A C 1
ATOM 3372 O O . SER A 1 434 ? 40.235 9.816 -26.746 1.00 93.50 434 SER A O 1
ATOM 3374 N N . GLU A 1 435 ? 42.379 10.136 -27.359 1.00 90.56 435 GLU A N 1
ATOM 3375 C CA . GLU A 1 435 ? 42.668 8.726 -27.672 1.00 90.56 435 GLU A CA 1
ATOM 3376 C C . GLU A 1 435 ? 42.240 7.751 -26.555 1.00 90.56 435 GLU A C 1
ATOM 3378 O O . GLU A 1 435 ? 41.547 6.773 -26.852 1.00 90.56 435 GLU A O 1
ATOM 3383 N N . PRO A 1 436 ? 42.534 8.016 -25.260 1.00 93.25 436 PRO A N 1
ATOM 3384 C CA . PRO A 1 436 ? 42.131 7.103 -24.191 1.00 93.25 436 PRO A CA 1
ATOM 3385 C C . PRO A 1 436 ? 40.609 7.011 -24.023 1.00 93.25 436 PRO A C 1
ATOM 3387 O O . PRO A 1 436 ? 40.082 5.939 -23.735 1.00 93.25 436 PRO A O 1
ATOM 3390 N N . VAL A 1 437 ? 39.887 8.122 -24.215 1.00 91.69 437 VAL A N 1
ATOM 3391 C CA . VAL A 1 437 ? 38.420 8.152 -24.103 1.00 91.69 437 VAL A CA 1
ATOM 3392 C C . VAL A 1 437 ? 37.776 7.436 -25.288 1.00 91.69 437 VAL A C 1
ATOM 3394 O O . VAL A 1 437 ? 36.829 6.677 -25.096 1.00 91.69 437 VAL A O 1
ATOM 3397 N N . PHE A 1 438 ? 38.299 7.642 -26.499 1.00 89.69 438 PHE A N 1
ATOM 3398 C CA . PHE A 1 438 ? 37.834 6.950 -27.699 1.00 89.69 438 PHE A CA 1
ATOM 3399 C C . PHE A 1 438 ? 38.028 5.434 -27.578 1.00 89.69 438 PHE A C 1
ATOM 3401 O O . PHE A 1 438 ? 37.080 4.683 -27.796 1.00 89.69 438 PHE A O 1
ATOM 3408 N N . SER A 1 439 ? 39.216 4.994 -27.153 1.00 87.94 439 SER A N 1
ATOM 3409 C CA . SER A 1 439 ? 39.527 3.574 -26.944 1.00 87.94 439 SER A CA 1
ATOM 3410 C C . SER A 1 439 ? 38.589 2.927 -25.921 1.00 87.94 439 SER A C 1
ATOM 3412 O O . SER A 1 439 ? 37.984 1.895 -26.205 1.00 87.94 439 SER A O 1
ATOM 3414 N N . LEU A 1 440 ? 38.369 3.584 -24.776 1.00 90.81 440 LEU A N 1
ATOM 3415 C CA . LEU A 1 440 ? 37.449 3.101 -23.742 1.00 90.81 440 LEU A CA 1
ATOM 3416 C C . LEU A 1 440 ? 36.005 2.978 -24.253 1.00 90.81 440 LEU A C 1
ATOM 3418 O O . LEU A 1 440 ? 35.348 1.961 -24.035 1.00 90.81 440 LEU A O 1
ATOM 3422 N N . LEU A 1 441 ? 35.491 4.008 -24.931 1.00 89.25 441 LEU A N 1
ATOM 3423 C CA . LEU A 1 441 ? 34.134 3.981 -25.483 1.00 89.25 441 LEU A CA 1
ATOM 3424 C C . LEU A 1 441 ? 33.991 2.921 -26.578 1.00 89.25 441 LEU A C 1
ATOM 3426 O O . LEU A 1 441 ? 32.926 2.319 -26.702 1.00 89.25 441 LEU A O 1
ATOM 3430 N N . ARG A 1 442 ? 35.055 2.661 -27.345 1.00 86.50 442 ARG A N 1
ATOM 3431 C CA . ARG A 1 442 ? 35.076 1.611 -28.364 1.00 86.50 442 ARG A CA 1
ATOM 3432 C C . ARG A 1 442 ? 34.963 0.236 -27.726 1.00 86.50 442 ARG A C 1
ATOM 3434 O O . ARG A 1 442 ? 34.089 -0.528 -28.119 1.00 86.50 442 ARG A O 1
ATOM 3441 N N . GLU A 1 443 ? 35.766 -0.059 -26.707 1.00 87.12 443 GLU A N 1
ATOM 3442 C CA . GLU A 1 443 ? 35.659 -1.310 -25.945 1.00 87.12 443 GLU A CA 1
ATOM 3443 C C . GLU A 1 443 ? 34.257 -1.497 -25.348 1.00 87.12 443 GLU A C 1
ATOM 3445 O O . GLU A 1 443 ? 33.666 -2.574 -25.449 1.00 87.12 443 GLU A O 1
ATOM 3450 N N . GLN A 1 444 ? 33.680 -0.434 -24.780 1.00 87.94 444 GLN A N 1
ATOM 3451 C CA . GLN A 1 444 ? 32.319 -0.463 -24.243 1.00 87.94 444 GLN A CA 1
ATOM 3452 C C . GLN A 1 444 ? 31.265 -0.705 -25.325 1.00 87.94 444 GLN A C 1
ATOM 3454 O O . GLN A 1 444 ? 30.325 -1.465 -25.098 1.00 87.94 444 GLN A O 1
ATOM 3459 N N . ALA A 1 445 ? 31.416 -0.092 -26.499 1.00 83.94 445 ALA A N 1
ATOM 3460 C CA . ALA A 1 445 ? 30.511 -0.294 -27.620 1.00 83.94 445 ALA A CA 1
ATOM 3461 C C . ALA A 1 445 ? 30.574 -1.743 -28.124 1.00 83.94 445 ALA A C 1
ATOM 3463 O O . ALA A 1 445 ? 29.529 -2.358 -28.345 1.00 83.94 445 ALA A O 1
ATOM 3464 N N . LEU A 1 446 ? 31.779 -2.321 -28.219 1.00 78.56 446 LEU A N 1
ATOM 3465 C CA . LEU A 1 446 ? 31.963 -3.729 -28.571 1.00 78.56 446 LEU A CA 1
ATOM 3466 C C . LEU A 1 446 ? 31.268 -4.646 -27.552 1.00 78.56 446 LEU A C 1
ATOM 3468 O O . LEU A 1 446 ? 30.470 -5.505 -27.926 1.00 78.56 446 LEU A O 1
ATOM 3472 N N . ALA A 1 447 ? 31.494 -4.405 -26.258 1.00 80.38 447 ALA A N 1
ATOM 3473 C CA . ALA A 1 447 ? 30.875 -5.163 -25.172 1.00 80.38 447 ALA A CA 1
ATOM 3474 C C . ALA A 1 447 ? 29.342 -5.008 -25.107 1.00 80.38 447 ALA A C 1
ATOM 3476 O O . ALA A 1 447 ? 28.649 -5.905 -24.624 1.00 80.38 447 ALA A O 1
ATOM 3477 N N . ALA A 1 448 ? 28.807 -3.885 -25.590 1.00 77.25 448 ALA A N 1
ATOM 3478 C CA . ALA A 1 448 ? 27.375 -3.618 -25.702 1.00 77.25 448 ALA A CA 1
ATOM 3479 C C . ALA A 1 448 ? 26.747 -4.202 -26.981 1.00 77.25 448 ALA A C 1
ATOM 3481 O O . ALA A 1 448 ? 25.621 -3.847 -27.314 1.00 77.25 448 ALA A O 1
ATOM 3482 N N . GLY A 1 449 ? 27.463 -5.056 -27.724 1.00 72.50 449 GLY A N 1
ATOM 3483 C CA . GLY A 1 449 ? 26.954 -5.671 -28.952 1.00 72.50 449 GLY A CA 1
ATOM 3484 C C . GLY A 1 449 ? 26.870 -4.708 -30.139 1.00 72.50 449 GLY A C 1
ATOM 3485 O O . GLY A 1 449 ? 26.344 -5.072 -31.186 1.00 72.50 449 GLY A O 1
ATOM 3486 N N . LEU A 1 450 ? 27.412 -3.491 -30.023 1.00 74.38 450 LEU A N 1
ATOM 3487 C CA . LEU A 1 450 ? 27.502 -2.558 -31.148 1.00 74.38 450 LEU A CA 1
ATOM 3488 C C . LEU A 1 450 ? 28.681 -2.889 -32.078 1.00 74.38 450 LEU A C 1
ATOM 3490 O O . LEU A 1 450 ? 28.795 -2.281 -33.135 1.00 74.38 450 LEU A O 1
ATOM 3494 N N . ALA A 1 451 ? 29.510 -3.886 -31.735 1.00 63.84 451 ALA A N 1
ATOM 3495 C CA . ALA A 1 451 ? 30.549 -4.454 -32.605 1.00 63.84 451 ALA A CA 1
ATOM 3496 C C . ALA A 1 451 ? 30.013 -4.944 -33.952 1.00 63.84 451 ALA A C 1
ATOM 3498 O O . ALA A 1 451 ? 30.678 -4.784 -34.975 1.00 63.84 451 ALA A O 1
ATOM 3499 N N . PHE A 1 452 ? 28.776 -5.457 -33.955 1.00 61.44 452 PHE A N 1
ATOM 3500 C CA . PHE A 1 452 ? 28.069 -5.825 -35.178 1.00 61.44 452 PHE A CA 1
ATOM 3501 C C . PHE A 1 452 ? 27.994 -4.663 -36.176 1.00 61.44 452 PHE A C 1
ATOM 3503 O O . PHE A 1 452 ? 27.783 -4.926 -37.348 1.00 61.44 452 PHE A O 1
ATOM 3510 N N . TYR A 1 453 ? 28.190 -3.407 -35.747 1.00 58.25 453 TYR A N 1
ATOM 3511 C CA . TYR A 1 453 ? 28.254 -2.235 -36.622 1.00 58.25 453 TYR A CA 1
ATOM 3512 C C . TYR A 1 453 ? 29.658 -1.861 -37.107 1.00 58.25 453 TYR A C 1
ATOM 3514 O O . TYR A 1 453 ? 29.789 -1.294 -38.191 1.00 58.25 453 TYR A O 1
ATOM 3522 N N . SER A 1 454 ? 30.707 -2.148 -36.334 1.00 49.03 454 SER A N 1
ATOM 3523 C CA . SER A 1 454 ? 32.075 -1.718 -36.660 1.00 49.03 454 SER A CA 1
ATOM 3524 C C . SER A 1 454 ? 32.758 -2.588 -37.718 1.00 49.03 454 SER A C 1
ATOM 3526 O O . SER A 1 454 ? 33.673 -2.116 -38.387 1.00 49.03 454 SER A O 1
ATOM 3528 N N . GLU A 1 455 ? 32.311 -3.835 -37.880 1.00 47.75 455 GLU A N 1
ATOM 3529 C CA . GLU A 1 455 ? 32.845 -4.805 -38.852 1.00 47.75 455 GLU A CA 1
ATOM 3530 C C . GLU A 1 455 ? 32.029 -4.869 -40.154 1.00 47.75 455 GLU A C 1
ATOM 3532 O O . GLU A 1 455 ? 32.343 -5.642 -41.054 1.00 47.75 455 GLU A O 1
ATOM 3537 N N . LEU A 1 456 ? 30.987 -4.040 -40.280 1.00 48.00 456 LEU A N 1
ATOM 3538 C CA . LEU A 1 456 ? 30.214 -3.915 -41.511 1.00 48.00 456 LEU A CA 1
ATOM 3539 C C . LEU A 1 456 ? 31.115 -3.254 -42.557 1.00 48.00 456 LEU A C 1
ATOM 3541 O O . LEU A 1 456 ? 31.319 -2.047 -42.470 1.00 48.00 456 LEU A O 1
ATOM 3545 N N . ASP A 1 457 ? 31.658 -3.980 -43.530 1.00 41.31 457 ASP A N 1
ATOM 3546 C CA . ASP A 1 457 ? 32.221 -3.355 -44.726 1.00 41.31 457 ASP A CA 1
ATOM 3547 C C . ASP A 1 457 ? 31.053 -2.871 -45.607 1.00 41.31 457 ASP A C 1
ATOM 3549 O O . ASP A 1 457 ? 30.137 -3.630 -45.911 1.00 41.31 457 ASP A O 1
ATOM 3553 N N . LEU A 1 458 ? 31.016 -1.575 -45.933 1.00 45.19 458 LEU A N 1
ATOM 3554 C CA . LEU A 1 458 ? 29.944 -0.986 -46.764 1.00 45.19 458 LEU A CA 1
ATOM 3555 C C . LEU A 1 458 ? 30.346 -0.976 -48.243 1.00 45.19 458 LEU A C 1
ATOM 3557 O O . LEU A 1 458 ? 29.478 -0.818 -49.097 1.00 45.19 458 LEU A O 1
ATOM 3561 N N . ASP A 1 459 ? 31.641 -1.150 -48.524 1.00 37.75 459 ASP A N 1
ATOM 3562 C CA . ASP A 1 459 ? 32.226 -0.985 -49.855 1.00 37.75 459 ASP A CA 1
ATOM 3563 C C . ASP A 1 459 ? 32.687 -2.316 -50.466 1.00 37.75 459 ASP A C 1
ATOM 3565 O O . ASP A 1 459 ? 33.074 -2.357 -51.633 1.00 37.75 459 ASP A O 1
ATOM 3569 N N . SER A 1 460 ? 32.600 -3.415 -49.712 1.00 36.81 460 SER A N 1
ATOM 3570 C CA . SER A 1 460 ? 32.939 -4.749 -50.193 1.00 36.81 460 SER A CA 1
ATOM 3571 C C . SER A 1 460 ? 31.806 -5.727 -49.869 1.00 36.81 460 SER A C 1
ATOM 3573 O O . SER A 1 460 ? 31.462 -5.887 -48.697 1.00 36.81 460 SER A O 1
ATOM 3575 N N . PRO A 1 461 ? 31.209 -6.406 -50.867 1.00 36.41 461 PRO A N 1
ATOM 3576 C CA . PRO A 1 461 ? 30.390 -7.586 -50.633 1.00 36.41 461 PRO A CA 1
ATOM 3577 C C . PRO A 1 461 ? 31.335 -8.737 -50.267 1.00 36.41 461 PRO A C 1
ATOM 3579 O O . PRO A 1 461 ? 31.568 -9.638 -51.067 1.00 36.41 461 PRO A O 1
ATOM 3582 N N . SER A 1 462 ? 31.977 -8.658 -49.103 1.00 35.19 462 SER A N 1
ATOM 3583 C CA . SER A 1 462 ? 32.834 -9.732 -48.626 1.00 35.19 462 SER A CA 1
ATOM 3584 C C . SER A 1 462 ? 31.991 -10.755 -47.875 1.00 35.19 462 SER A C 1
ATOM 3586 O O . SER A 1 462 ? 31.184 -10.431 -47.001 1.00 35.19 462 SER A O 1
ATOM 3588 N N . GLU A 1 463 ? 32.181 -12.007 -48.276 1.00 34.69 463 GLU A N 1
ATOM 3589 C CA . GLU A 1 463 ? 31.744 -13.220 -47.602 1.00 34.69 463 GLU A CA 1
ATOM 3590 C C . GLU A 1 463 ? 32.335 -13.244 -46.185 1.00 34.69 463 GLU A C 1
ATOM 3592 O O . GLU A 1 463 ? 33.388 -13.818 -45.921 1.00 34.69 463 GLU A O 1
ATOM 3597 N N . LEU A 1 464 ? 31.677 -12.571 -45.246 1.00 36.53 464 LEU A N 1
ATOM 3598 C CA . LEU A 1 464 ? 31.828 -12.894 -43.838 1.00 36.53 464 LEU A CA 1
ATOM 3599 C C . LEU A 1 464 ? 31.109 -14.229 -43.646 1.00 36.53 464 LEU A C 1
ATOM 3601 O O . LEU A 1 464 ? 29.882 -14.267 -43.558 1.00 36.53 464 LEU A O 1
ATOM 3605 N N . GLU A 1 465 ? 31.875 -15.323 -43.605 1.00 33.69 465 GLU A N 1
ATOM 3606 C CA . GLU A 1 465 ? 31.430 -16.596 -43.036 1.00 33.69 465 GLU A CA 1
ATOM 3607 C C . GLU A 1 465 ? 31.050 -16.349 -41.568 1.00 33.69 465 GLU A C 1
ATOM 3609 O O . GLU A 1 465 ? 31.826 -16.551 -40.631 1.00 33.69 465 GLU A O 1
ATOM 3614 N N . VAL A 1 466 ? 29.823 -15.874 -41.356 1.00 38.81 466 VAL A N 1
ATOM 3615 C CA . VAL A 1 466 ? 29.159 -15.899 -40.060 1.00 38.81 466 VAL A CA 1
ATOM 3616 C C . VAL A 1 466 ? 28.880 -17.366 -39.784 1.00 38.81 466 VAL A C 1
ATOM 3618 O O . VAL A 1 466 ? 27.869 -17.928 -40.206 1.00 38.81 466 VAL A O 1
ATOM 3621 N N . ALA A 1 467 ? 29.835 -18.006 -39.116 1.00 32.66 467 ALA A N 1
ATOM 3622 C CA . ALA A 1 467 ? 29.744 -19.393 -38.714 1.00 32.66 467 ALA A CA 1
ATOM 3623 C C . ALA A 1 467 ? 28.363 -19.679 -38.089 1.00 32.66 467 ALA A C 1
ATOM 3625 O O . ALA A 1 467 ? 28.018 -19.185 -37.016 1.00 32.66 467 ALA A O 1
ATOM 3626 N N . SER A 1 468 ? 27.599 -20.529 -38.779 1.00 33.91 468 SER A N 1
ATOM 3627 C CA . SER A 1 468 ? 26.394 -21.253 -38.339 1.00 33.91 468 SER A CA 1
ATOM 3628 C C . SER A 1 468 ? 25.029 -20.546 -38.266 1.00 33.91 468 SER A C 1
ATOM 3630 O O . SER A 1 468 ? 24.070 -21.161 -37.798 1.00 33.91 468 SER A O 1
ATOM 3632 N N . CYS A 1 469 ? 24.859 -19.352 -38.836 1.00 35.03 469 CYS A N 1
ATOM 3633 C CA . CYS A 1 469 ? 23.520 -18.825 -39.140 1.00 35.03 469 CYS A CA 1
ATOM 3634 C C . CYS A 1 469 ? 23.340 -18.841 -40.659 1.00 35.03 469 CYS A C 1
ATOM 3636 O O . CYS A 1 469 ? 23.868 -17.963 -41.324 1.00 35.03 469 CYS A O 1
ATOM 3638 N N . GLY A 1 470 ? 22.653 -19.851 -41.208 1.00 33.53 470 GLY A N 1
ATOM 3639 C CA . GLY A 1 470 ? 22.471 -20.084 -42.652 1.00 33.53 470 GLY A CA 1
ATOM 3640 C C . GLY A 1 470 ? 21.637 -19.023 -43.380 1.00 33.53 470 GLY A C 1
ATOM 3641 O O . GLY A 1 470 ? 20.599 -19.333 -43.956 1.00 33.53 470 GLY A O 1
ATOM 3642 N N . VAL A 1 471 ? 22.077 -17.772 -43.328 1.00 37.91 471 VAL A N 1
ATOM 3643 C CA . VAL A 1 471 ? 21.554 -16.653 -44.097 1.00 37.91 471 VAL A CA 1
ATOM 3644 C C . VAL A 1 471 ? 22.769 -15.929 -44.670 1.00 37.91 471 VAL A C 1
ATOM 3646 O O . VAL A 1 471 ? 23.521 -15.317 -43.917 1.00 37.91 471 VAL A O 1
ATOM 3649 N N . ASP A 1 472 ? 22.923 -15.940 -45.997 1.00 35.44 472 ASP A N 1
ATOM 3650 C CA . ASP A 1 472 ? 23.871 -15.108 -46.770 1.00 35.44 472 ASP A CA 1
ATOM 3651 C C . ASP A 1 472 ? 23.542 -13.597 -46.670 1.00 35.44 472 ASP A C 1
ATOM 3653 O O . ASP A 1 472 ? 23.759 -12.805 -47.589 1.00 35.44 472 ASP A O 1
ATOM 3657 N N . SER A 1 473 ? 22.932 -13.163 -45.566 1.00 40.28 473 SER A N 1
ATOM 3658 C CA . SER A 1 473 ? 22.652 -11.766 -45.292 1.00 40.28 473 SER A CA 1
ATOM 3659 C C . SER A 1 473 ? 23.928 -11.135 -44.773 1.00 40.28 473 SER A C 1
ATOM 3661 O O . SER A 1 473 ? 24.256 -11.244 -43.590 1.00 40.28 473 SER A O 1
ATOM 3663 N N . GLY A 1 474 ? 24.626 -10.467 -45.684 1.00 42.91 474 GLY A N 1
ATOM 3664 C CA . GLY A 1 474 ? 25.715 -9.573 -45.352 1.00 42.91 474 GLY A CA 1
ATOM 3665 C C . GLY A 1 474 ? 25.335 -8.519 -44.295 1.00 42.91 474 GLY A C 1
ATOM 3666 O O . GLY A 1 474 ? 24.159 -8.365 -43.930 1.00 42.91 474 GLY A O 1
ATOM 3667 N N . PRO A 1 475 ? 26.343 -7.781 -43.808 1.00 45.56 475 PRO A N 1
ATOM 3668 C CA . PRO A 1 475 ? 26.223 -6.761 -42.771 1.00 45.56 475 PRO A CA 1
ATOM 3669 C C . PRO A 1 475 ? 24.973 -5.863 -42.923 1.00 45.56 475 PRO A C 1
ATOM 3671 O O . PRO A 1 475 ? 24.639 -5.437 -44.028 1.00 45.56 475 PRO A O 1
ATOM 3674 N N . ILE A 1 476 ? 24.272 -5.548 -41.820 1.00 52.38 476 ILE A N 1
ATOM 3675 C CA . ILE A 1 476 ? 23.137 -4.600 -41.794 1.00 52.38 476 ILE A CA 1
ATOM 3676 C C . ILE A 1 476 ? 23.625 -3.211 -42.226 1.00 52.38 476 ILE A C 1
ATOM 3678 O O . ILE A 1 476 ? 24.065 -2.396 -41.418 1.00 52.38 476 ILE A O 1
ATOM 3682 N N . ALA A 1 477 ? 23.564 -2.946 -43.524 1.00 51.94 477 ALA A N 1
ATOM 3683 C CA . ALA A 1 477 ? 23.885 -1.657 -44.103 1.00 51.94 477 ALA A CA 1
ATOM 3684 C C . ALA A 1 477 ? 22.686 -0.709 -43.980 1.00 51.94 477 ALA A C 1
ATOM 3686 O O . ALA A 1 477 ? 21.546 -1.079 -44.258 1.00 51.94 477 ALA A O 1
ATOM 3687 N N . TYR A 1 478 ? 22.942 0.550 -43.624 1.00 61.06 478 TYR A N 1
ATOM 3688 C CA . TYR A 1 478 ? 21.955 1.625 -43.732 1.00 61.06 478 TYR A CA 1
ATOM 3689 C C . TYR A 1 478 ? 22.078 2.281 -45.099 1.00 61.06 478 TYR A C 1
ATOM 3691 O O . TYR A 1 478 ? 22.615 3.374 -45.251 1.00 61.06 478 TYR A O 1
ATOM 3699 N N . SER A 1 479 ? 21.619 1.550 -46.107 1.00 66.19 479 SER A N 1
ATOM 3700 C CA . SER A 1 479 ? 21.590 1.975 -47.502 1.00 66.19 479 SER A CA 1
ATOM 3701 C C . SER A 1 479 ? 20.152 1.925 -48.017 1.00 66.19 479 SER A C 1
ATOM 3703 O O . SER A 1 479 ? 19.323 1.167 -47.512 1.00 66.19 479 SER A O 1
ATOM 3705 N N . ASP A 1 480 ? 19.841 2.738 -49.026 1.00 70.56 480 ASP A N 1
ATOM 3706 C CA . ASP A 1 480 ? 18.542 2.721 -49.699 1.00 70.56 480 ASP A CA 1
ATOM 3707 C C . ASP A 1 480 ? 18.402 1.567 -50.711 1.00 70.56 480 ASP A C 1
ATOM 3709 O O . ASP A 1 480 ? 17.404 1.477 -51.430 1.00 70.56 480 ASP A O 1
ATOM 3713 N N . THR A 1 481 ? 19.388 0.672 -50.759 1.00 82.88 481 THR A N 1
ATOM 3714 C CA . THR A 1 481 ? 19.372 -0.525 -51.595 1.00 82.88 481 THR A CA 1
ATOM 3715 C C . THR A 1 481 ? 18.444 -1.602 -51.028 1.00 82.88 481 THR A C 1
ATOM 3717 O O . THR A 1 481 ? 18.264 -1.753 -49.818 1.00 82.88 481 THR A O 1
ATOM 3720 N N . VAL A 1 482 ? 17.856 -2.399 -51.921 1.00 83.56 482 VAL A N 1
ATOM 3721 C CA . VAL A 1 482 ? 16.937 -3.488 -51.551 1.00 83.56 482 VAL A CA 1
ATOM 3722 C C . VAL A 1 482 ? 17.588 -4.536 -50.628 1.00 83.56 482 VAL A C 1
ATOM 3724 O O . VAL A 1 482 ? 16.941 -4.913 -49.650 1.00 83.56 482 VAL A O 1
ATOM 3727 N N . PRO A 1 483 ? 18.847 -4.981 -50.841 1.00 82.31 483 PRO A N 1
ATOM 3728 C CA . PRO A 1 483 ? 19.510 -5.907 -49.917 1.00 82.31 483 PRO A CA 1
ATOM 3729 C C . PRO A 1 483 ? 19.671 -5.332 -48.503 1.00 82.31 483 PRO A C 1
ATOM 3731 O O . PRO A 1 483 ? 19.363 -6.008 -47.525 1.00 82.31 483 PRO A O 1
ATOM 3734 N N . ALA A 1 484 ? 20.057 -4.059 -48.388 1.00 78.50 484 ALA A N 1
ATOM 3735 C CA . ALA A 1 484 ? 20.199 -3.370 -47.108 1.00 78.50 484 ALA A CA 1
ATOM 3736 C C . ALA A 1 484 ? 18.858 -3.243 -46.364 1.00 78.50 484 ALA A C 1
ATOM 3738 O O . ALA A 1 484 ? 18.752 -3.574 -45.181 1.00 78.50 484 ALA A O 1
ATOM 3739 N N . MET A 1 485 ? 17.801 -2.851 -47.084 1.00 85.81 485 MET A N 1
ATOM 3740 C CA . MET A 1 485 ? 16.427 -2.838 -46.575 1.00 85.81 485 MET A CA 1
ATOM 3741 C C . MET A 1 485 ? 15.984 -4.218 -46.078 1.00 85.81 485 MET A C 1
ATOM 3743 O O . MET A 1 485 ? 15.342 -4.321 -45.032 1.00 85.81 485 MET A O 1
ATOM 3747 N N . ARG A 1 486 ? 16.340 -5.282 -46.804 1.00 86.75 486 ARG A N 1
ATOM 3748 C CA . ARG A 1 486 ? 16.000 -6.663 -46.445 1.00 86.75 486 ARG A CA 1
ATOM 3749 C C . ARG A 1 486 ? 16.715 -7.098 -45.169 1.00 86.75 486 ARG A C 1
ATOM 3751 O O . ARG A 1 486 ? 16.047 -7.623 -44.279 1.00 86.75 486 ARG A O 1
ATOM 3758 N N . SER A 1 487 ? 18.009 -6.808 -45.028 1.00 81.69 487 SER A N 1
ATOM 3759 C CA . SER A 1 487 ? 18.772 -7.072 -43.798 1.00 81.69 487 SER A CA 1
ATOM 3760 C C . SER A 1 487 ? 18.220 -6.292 -42.599 1.00 81.69 487 SER A C 1
ATOM 3762 O O . SER A 1 487 ? 18.037 -6.863 -41.524 1.00 81.69 487 SER A O 1
ATOM 3764 N N . ALA A 1 488 ? 17.874 -5.012 -42.777 1.00 83.69 488 ALA A N 1
ATOM 3765 C CA . ALA A 1 488 ? 17.249 -4.205 -41.728 1.00 83.69 488 ALA A CA 1
ATOM 3766 C C . ALA A 1 488 ? 15.877 -4.767 -41.309 1.00 83.69 488 ALA A C 1
ATOM 3768 O O . ALA A 1 488 ? 15.575 -4.852 -40.115 1.00 83.69 488 ALA A O 1
ATOM 3769 N N . ALA A 1 489 ? 15.061 -5.197 -42.278 1.00 88.94 489 ALA A N 1
ATOM 3770 C CA . ALA A 1 489 ? 13.765 -5.809 -42.011 1.00 88.94 489 ALA A CA 1
ATOM 3771 C C . ALA A 1 489 ? 13.899 -7.148 -41.268 1.00 88.94 489 ALA A C 1
ATOM 3773 O O . ALA A 1 489 ? 13.172 -7.383 -40.299 1.00 88.94 489 ALA A O 1
ATOM 3774 N N . LEU A 1 490 ? 14.850 -7.992 -41.685 1.00 87.88 490 LEU A N 1
ATOM 3775 C CA . LEU A 1 490 ? 15.151 -9.274 -41.051 1.00 87.88 490 LEU A CA 1
ATOM 3776 C C . LEU A 1 490 ? 15.605 -9.076 -39.604 1.00 87.88 490 LEU A C 1
ATOM 3778 O O . LEU A 1 490 ? 15.037 -9.703 -38.706 1.00 87.88 490 LEU A O 1
ATOM 3782 N N . LEU A 1 491 ? 16.564 -8.173 -39.360 1.00 85.81 491 LEU A N 1
ATOM 3783 C CA . LEU A 1 491 ? 17.027 -7.866 -38.007 1.00 85.81 491 LEU A CA 1
ATOM 3784 C C . LEU A 1 491 ? 15.863 -7.390 -37.135 1.00 85.81 491 LEU A C 1
ATOM 3786 O O . LEU A 1 491 ? 15.665 -7.922 -36.046 1.00 85.81 491 LEU A O 1
ATOM 3790 N N . ARG A 1 492 ? 15.071 -6.417 -37.604 1.00 89.38 492 ARG A N 1
ATOM 3791 C CA . ARG A 1 492 ? 13.955 -5.864 -36.827 1.00 89.38 492 ARG A CA 1
ATOM 3792 C C . ARG A 1 492 ? 12.939 -6.938 -36.441 1.00 89.38 492 ARG A C 1
ATOM 3794 O O . ARG A 1 492 ? 12.589 -7.038 -35.268 1.00 89.38 492 ARG A O 1
ATOM 3801 N N . CYS A 1 493 ? 12.489 -7.742 -37.406 1.00 89.31 493 CYS A N 1
ATOM 3802 C CA . CYS A 1 493 ? 11.504 -8.797 -37.157 1.00 89.31 493 CYS A CA 1
ATOM 3803 C C . CYS A 1 493 ? 12.048 -9.854 -36.189 1.00 89.31 493 CYS A C 1
ATOM 3805 O O . CYS A 1 493 ? 11.339 -10.295 -35.288 1.00 89.31 493 CYS A O 1
ATOM 3807 N N . SER A 1 494 ? 13.322 -10.213 -36.339 1.00 86.94 494 SER A N 1
ATOM 3808 C CA . SER A 1 494 ? 13.984 -11.190 -35.476 1.00 86.94 494 SER A CA 1
ATOM 3809 C C . SER A 1 494 ? 14.156 -10.677 -34.046 1.00 86.94 494 SER A C 1
ATOM 3811 O O . SER A 1 494 ? 13.865 -11.393 -33.091 1.00 86.94 494 SER A O 1
ATOM 3813 N N . MET A 1 495 ? 14.565 -9.415 -33.883 1.00 87.69 495 MET A N 1
ATOM 3814 C CA . MET A 1 495 ? 14.698 -8.780 -32.572 1.00 87.69 495 MET A CA 1
ATOM 3815 C C . MET A 1 495 ? 13.340 -8.613 -31.887 1.00 87.69 495 MET A C 1
ATOM 3817 O O . MET A 1 495 ? 13.256 -8.829 -30.685 1.00 87.69 495 MET A O 1
ATOM 3821 N N . ASP A 1 496 ? 12.272 -8.287 -32.623 1.00 87.19 496 ASP A N 1
ATOM 3822 C CA . ASP A 1 496 ? 10.910 -8.228 -32.074 1.00 87.19 496 ASP A CA 1
ATOM 3823 C C . ASP A 1 496 ? 10.414 -9.595 -31.597 1.00 87.19 496 ASP A C 1
ATOM 3825 O O . ASP A 1 496 ? 9.837 -9.691 -30.513 1.00 87.19 496 ASP A O 1
ATOM 3829 N N . ALA A 1 497 ? 10.682 -10.653 -32.365 1.00 85.00 497 ALA A N 1
ATOM 3830 C CA . ALA A 1 497 ? 10.349 -12.017 -31.969 1.00 85.00 497 ALA A CA 1
ATOM 3831 C C . ALA A 1 497 ? 11.137 -12.459 -30.721 1.00 85.00 497 ALA A C 1
ATOM 3833 O O . ALA A 1 497 ? 10.570 -13.062 -29.810 1.00 85.00 497 ALA A O 1
ATOM 3834 N N . ALA A 1 498 ? 12.429 -12.122 -30.650 1.00 83.81 498 ALA A N 1
ATOM 3835 C CA . ALA A 1 498 ? 13.299 -12.499 -29.539 1.00 83.81 498 ALA A CA 1
ATOM 3836 C C . ALA A 1 498 ? 13.103 -11.638 -28.277 1.00 83.81 498 ALA A C 1
ATOM 3838 O O . ALA A 1 498 ? 13.356 -12.118 -27.170 1.00 83.81 498 ALA A O 1
ATOM 3839 N N . ALA A 1 499 ? 12.650 -10.385 -28.413 1.00 81.62 499 ALA A N 1
ATOM 3840 C CA . ALA A 1 499 ? 12.604 -9.407 -27.323 1.00 81.62 499 ALA A CA 1
ATOM 3841 C C . ALA A 1 499 ? 11.813 -9.905 -26.112 1.00 81.62 499 ALA A C 1
ATOM 3843 O O . ALA A 1 499 ? 12.292 -9.800 -24.984 1.00 81.62 499 ALA A O 1
ATOM 3844 N N . HIS A 1 500 ? 10.627 -10.479 -26.334 1.00 74.00 500 HIS A N 1
ATOM 3845 C CA . HIS A 1 500 ? 9.784 -10.950 -25.236 1.00 74.00 500 HIS A CA 1
ATOM 3846 C C . HIS A 1 500 ? 10.443 -12.104 -24.470 1.00 74.00 500 HIS A C 1
ATOM 3848 O O . HIS A 1 500 ? 10.513 -12.087 -23.243 1.00 74.00 500 HIS A O 1
ATOM 3854 N N . GLU A 1 501 ? 10.984 -13.089 -25.189 1.00 74.06 501 GLU A N 1
ATOM 3855 C CA . GLU A 1 501 ? 11.625 -14.253 -24.577 1.00 74.06 501 GLU A CA 1
ATOM 3856 C C . GLU A 1 501 ? 12.897 -13.866 -23.804 1.00 74.06 501 GLU A C 1
ATOM 3858 O O . GLU A 1 501 ? 13.105 -14.320 -22.675 1.00 74.06 501 GLU A O 1
ATOM 3863 N N . PHE A 1 502 ? 13.727 -12.985 -24.368 1.00 76.00 502 PHE A N 1
ATOM 3864 C CA . PHE A 1 502 ? 14.973 -12.542 -23.740 1.00 76.00 502 PHE A CA 1
ATOM 3865 C C . PHE A 1 502 ? 14.753 -11.607 -22.557 1.00 76.00 502 PHE A C 1
ATOM 3867 O O . PHE A 1 502 ? 15.432 -1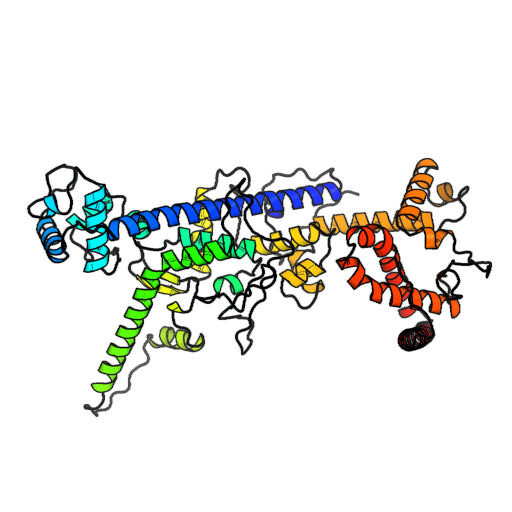1.757 -21.539 1.00 76.00 502 PHE A O 1
ATOM 3874 N N . ALA A 1 503 ? 13.795 -10.682 -22.652 1.00 67.81 503 ALA A N 1
ATOM 3875 C CA . ALA A 1 503 ? 13.438 -9.812 -21.537 1.00 67.81 503 ALA A CA 1
ATOM 3876 C C . ALA A 1 503 ? 12.965 -10.620 -20.315 1.00 67.81 503 ALA A C 1
ATOM 3878 O O . ALA A 1 503 ? 13.153 -10.183 -19.180 1.00 67.81 503 ALA A O 1
ATOM 3879 N N . VAL A 1 504 ? 12.406 -11.818 -20.531 1.00 66.88 504 VAL A N 1
ATOM 3880 C CA . VAL A 1 504 ? 12.007 -12.739 -19.459 1.00 66.88 504 VAL A CA 1
ATOM 3881 C C . VAL A 1 504 ? 13.177 -13.599 -18.971 1.00 66.88 504 VAL A C 1
ATOM 3883 O O . VAL A 1 504 ? 13.398 -13.688 -17.765 1.00 66.88 504 VAL A O 1
ATOM 3886 N N . LYS A 1 505 ? 13.928 -14.246 -19.875 1.00 73.75 505 LYS A N 1
ATOM 3887 C CA . LYS A 1 505 ? 14.960 -15.237 -19.505 1.00 73.75 505 LYS A CA 1
ATOM 3888 C C . LYS A 1 505 ? 16.288 -14.622 -19.057 1.00 73.75 505 LYS A C 1
ATOM 3890 O O . LYS A 1 505 ? 16.957 -15.191 -18.200 1.00 73.75 505 LYS A O 1
ATOM 3895 N N . ALA A 1 506 ? 16.689 -13.497 -19.645 1.00 76.44 506 ALA A N 1
ATOM 3896 C CA . ALA A 1 506 ? 17.987 -12.866 -19.413 1.00 76.44 506 ALA A CA 1
ATOM 3897 C C . ALA A 1 506 ? 17.888 -11.324 -19.472 1.00 76.44 506 ALA A C 1
ATOM 3899 O O . ALA A 1 506 ? 18.530 -10.698 -20.324 1.00 76.44 506 ALA A O 1
ATOM 3900 N N . PRO A 1 507 ? 17.112 -10.688 -18.570 1.00 70.69 507 PRO A N 1
ATOM 3901 C CA . PRO A 1 507 ? 16.796 -9.256 -18.631 1.00 70.69 507 PRO A CA 1
ATOM 3902 C C . PRO A 1 507 ? 18.034 -8.352 -18.601 1.00 70.69 507 PRO A C 1
ATOM 3904 O O . PRO A 1 507 ? 18.089 -7.353 -19.315 1.00 70.69 507 PRO A O 1
ATOM 3907 N N . GLU A 1 508 ? 19.051 -8.706 -17.812 1.00 75.00 508 GLU A N 1
ATOM 3908 C CA . GLU A 1 508 ? 20.286 -7.919 -17.708 1.00 75.00 508 GLU A CA 1
ATOM 3909 C C . GLU A 1 508 ? 21.096 -7.951 -19.008 1.00 75.00 508 GLU A C 1
ATOM 3911 O O . GLU A 1 508 ? 21.539 -6.908 -19.492 1.00 75.00 508 GLU A O 1
ATOM 3916 N N . ARG A 1 509 ? 21.249 -9.138 -19.613 1.00 77.88 509 ARG A N 1
ATOM 3917 C CA . ARG A 1 509 ? 21.952 -9.297 -20.894 1.00 77.88 509 ARG A CA 1
ATOM 3918 C C . ARG A 1 509 ? 21.174 -8.632 -22.024 1.00 77.88 509 ARG A C 1
ATOM 3920 O O . ARG A 1 509 ? 21.789 -7.962 -22.848 1.00 77.88 509 ARG A O 1
ATOM 3927 N N . TRP A 1 510 ? 19.844 -8.755 -22.034 1.00 80.69 510 TRP A N 1
ATOM 3928 C CA . TRP A 1 510 ? 18.989 -8.036 -22.977 1.00 80.69 510 TRP A CA 1
ATOM 3929 C C . TRP A 1 510 ? 19.223 -6.528 -22.887 1.00 80.69 510 TRP A C 1
ATOM 3931 O O . TRP A 1 510 ? 19.594 -5.914 -23.882 1.00 80.69 510 TRP A O 1
ATOM 3941 N N . ALA A 1 511 ? 19.103 -5.943 -21.693 1.00 75.56 511 ALA A N 1
ATOM 3942 C CA . ALA A 1 511 ? 19.283 -4.508 -21.492 1.00 75.56 511 ALA A CA 1
ATOM 3943 C C . ALA A 1 511 ? 20.695 -4.017 -21.864 1.00 75.56 511 ALA A C 1
ATOM 3945 O O . ALA A 1 511 ? 20.832 -2.930 -22.420 1.00 75.56 511 ALA A O 1
ATOM 3946 N N . LYS A 1 512 ? 21.738 -4.803 -21.561 1.00 75.62 512 LYS A N 1
ATOM 3947 C CA . LYS A 1 512 ? 23.138 -4.402 -21.762 1.00 75.62 512 LYS A CA 1
ATOM 3948 C C . LYS A 1 512 ? 23.642 -4.590 -23.197 1.00 75.62 512 LYS A C 1
ATOM 3950 O O . LYS A 1 512 ? 24.415 -3.762 -23.662 1.00 75.62 512 LYS A O 1
ATOM 3955 N N . VAL A 1 513 ? 23.252 -5.676 -23.866 1.00 77.50 513 VAL A N 1
ATOM 3956 C CA . VAL A 1 513 ? 23.850 -6.106 -25.147 1.00 77.50 513 VAL A CA 1
ATOM 3957 C C . VAL A 1 513 ? 22.888 -5.927 -26.319 1.00 77.50 513 VAL A C 1
ATOM 3959 O O . VAL A 1 513 ? 23.279 -5.495 -27.396 1.00 77.50 513 VAL A O 1
ATOM 3962 N N . TRP A 1 514 ? 21.609 -6.245 -26.131 1.00 82.06 514 TRP A N 1
ATOM 3963 C CA . TRP A 1 514 ? 20.678 -6.391 -27.254 1.00 82.06 514 TRP A CA 1
ATOM 3964 C C . TRP A 1 514 ? 19.705 -5.225 -27.400 1.00 82.06 514 TRP A C 1
ATOM 3966 O O . TRP A 1 514 ? 19.321 -4.881 -28.515 1.00 82.06 514 TRP A O 1
ATOM 3976 N N . LEU A 1 515 ? 19.347 -4.563 -26.302 1.00 81.50 515 LEU A N 1
ATOM 3977 C CA . LEU A 1 515 ? 18.482 -3.389 -26.310 1.00 81.50 515 LEU A CA 1
ATOM 3978 C C . LEU A 1 515 ? 19.076 -2.217 -27.119 1.00 81.50 515 LEU A C 1
ATOM 3980 O O . LEU A 1 515 ? 18.317 -1.619 -27.881 1.00 81.50 515 LEU A O 1
ATOM 3984 N N . PRO A 1 516 ? 20.391 -1.904 -27.049 1.00 79.25 516 PRO A N 1
ATOM 3985 C CA . PRO A 1 516 ? 21.011 -0.924 -27.945 1.00 79.25 516 PRO A CA 1
ATOM 3986 C C . PRO A 1 516 ? 20.800 -1.256 -29.430 1.00 79.25 516 PRO A C 1
ATOM 3988 O O . PRO A 1 516 ? 20.397 -0.397 -30.216 1.00 79.25 516 PRO A O 1
ATOM 3991 N N . LEU A 1 517 ? 21.013 -2.523 -29.803 1.00 79.06 517 LEU A N 1
ATOM 3992 C CA . LEU A 1 517 ? 20.826 -3.012 -31.168 1.00 79.06 517 LEU A CA 1
ATOM 3993 C C . LEU A 1 517 ? 19.353 -2.937 -31.600 1.00 79.06 517 LEU A C 1
ATOM 3995 O O . LEU A 1 517 ? 19.043 -2.501 -32.709 1.00 79.06 517 LEU A O 1
ATOM 3999 N N . HIS A 1 518 ? 18.435 -3.311 -30.707 1.00 84.81 518 HIS A N 1
ATOM 4000 C CA . HIS A 1 518 ? 16.996 -3.249 -30.949 1.00 84.81 518 HIS A CA 1
ATOM 4001 C C . HIS A 1 518 ? 16.524 -1.811 -31.149 1.00 84.81 518 HIS A C 1
ATOM 4003 O O . HIS A 1 518 ? 15.829 -1.532 -32.124 1.00 84.81 518 HIS A O 1
ATOM 4009 N N . ALA A 1 519 ? 16.952 -0.889 -30.284 1.00 82.62 519 ALA A N 1
ATOM 4010 C CA . ALA A 1 519 ? 16.629 0.531 -30.380 1.00 82.62 519 ALA A CA 1
ATOM 4011 C C . ALA A 1 519 ? 17.093 1.129 -31.715 1.00 82.62 519 ALA A C 1
ATOM 4013 O O . ALA A 1 519 ? 16.352 1.877 -32.354 1.00 82.62 519 ALA A O 1
ATOM 4014 N N . LEU A 1 520 ? 18.284 0.750 -32.177 1.00 80.69 520 LEU A N 1
ATOM 4015 C CA . LEU A 1 520 ? 18.788 1.181 -33.474 1.00 80.69 520 LEU A CA 1
ATOM 4016 C C . LEU A 1 520 ? 17.974 0.598 -34.639 1.00 80.69 520 LEU A C 1
ATOM 4018 O O . LEU A 1 520 ? 17.617 1.335 -35.557 1.00 80.69 520 LEU A O 1
ATOM 4022 N N . SER A 1 521 ? 17.595 -0.685 -34.568 1.00 85.38 521 SER A N 1
ATOM 4023 C CA . SER A 1 521 ? 16.727 -1.309 -35.579 1.00 85.38 521 SER A CA 1
ATOM 4024 C C . SER A 1 521 ? 15.371 -0.597 -35.708 1.00 85.38 521 SER A C 1
ATOM 4026 O O . SER A 1 521 ? 14.867 -0.454 -36.820 1.00 85.38 521 SER A O 1
ATOM 4028 N N . ILE A 1 522 ? 14.808 -0.098 -34.595 1.00 86.75 522 ILE A N 1
ATOM 4029 C CA . ILE A 1 522 ? 13.579 0.720 -34.585 1.00 86.75 522 ILE A CA 1
ATOM 4030 C C . ILE A 1 522 ? 13.820 2.033 -35.313 1.00 86.75 522 ILE A C 1
ATOM 4032 O O . ILE A 1 522 ? 13.080 2.373 -36.229 1.00 86.75 522 ILE A O 1
ATOM 4036 N N . ALA A 1 523 ? 14.865 2.763 -34.916 1.00 83.50 523 ALA A N 1
ATOM 4037 C CA . ALA A 1 523 ? 15.149 4.084 -35.464 1.00 83.50 523 ALA A CA 1
ATOM 4038 C C . ALA A 1 523 ? 15.328 4.041 -36.989 1.00 83.50 523 ALA A C 1
ATOM 4040 O O . ALA A 1 523 ? 14.846 4.917 -37.706 1.00 83.50 523 ALA A O 1
ATOM 4041 N N . VAL A 1 524 ? 15.982 2.996 -37.492 1.00 83.00 524 VAL A N 1
ATOM 4042 C CA . VAL A 1 524 ? 16.201 2.804 -38.930 1.00 83.00 524 VAL A CA 1
ATOM 4043 C C . VAL A 1 524 ? 14.914 2.419 -39.631 1.00 83.00 524 VAL A C 1
ATOM 4045 O O . VAL A 1 524 ? 14.610 2.965 -40.691 1.00 83.00 524 VAL A O 1
ATOM 4048 N N . TRP A 1 525 ? 14.158 1.488 -39.051 1.00 88.31 525 TRP A N 1
ATOM 4049 C CA . TRP A 1 525 ? 12.862 1.099 -39.584 1.00 88.31 525 TRP A CA 1
ATOM 4050 C C . TRP A 1 525 ? 11.954 2.321 -39.753 1.00 88.31 525 TRP A C 1
ATOM 4052 O O . TRP A 1 525 ? 11.385 2.523 -40.825 1.00 88.31 525 TRP A O 1
ATOM 4062 N N . ASP A 1 526 ? 11.879 3.178 -38.736 1.00 86.69 526 ASP A N 1
ATOM 4063 C CA . ASP A 1 526 ? 11.087 4.407 -38.765 1.00 86.69 526 ASP A CA 1
ATOM 4064 C C . ASP A 1 526 ? 11.605 5.403 -39.815 1.00 86.69 526 ASP A C 1
ATOM 4066 O O . ASP A 1 526 ? 10.809 6.008 -40.541 1.00 86.69 526 ASP A O 1
ATOM 4070 N N . ALA A 1 527 ? 12.926 5.548 -39.962 1.00 84.56 527 ALA A N 1
ATOM 4071 C CA . ALA A 1 527 ? 13.529 6.391 -40.995 1.00 84.56 527 ALA A CA 1
ATOM 4072 C C . ALA A 1 527 ? 13.190 5.901 -42.418 1.00 84.56 527 ALA A C 1
ATOM 4074 O O . ALA A 1 527 ? 12.782 6.693 -43.268 1.00 84.56 527 ALA A O 1
ATOM 4075 N N . LEU A 1 528 ? 13.279 4.593 -42.679 1.00 86.12 528 LEU A N 1
ATOM 4076 C CA . LEU A 1 528 ? 12.923 4.002 -43.976 1.00 86.12 528 LEU A CA 1
ATOM 4077 C C . LEU A 1 528 ? 11.413 4.081 -44.253 1.00 86.12 528 LEU A C 1
ATOM 4079 O O . LEU A 1 528 ? 11.001 4.346 -45.384 1.00 86.12 528 LEU A O 1
ATOM 4083 N N . MET A 1 529 ? 10.580 3.915 -43.220 1.00 88.44 529 MET A N 1
ATOM 4084 C CA . MET A 1 529 ? 9.119 4.028 -43.311 1.00 88.44 529 MET A CA 1
ATOM 4085 C C . MET A 1 529 ? 8.623 5.466 -43.488 1.00 88.44 529 MET A C 1
ATOM 4087 O O . MET A 1 529 ? 7.520 5.667 -44.000 1.00 88.44 529 MET A O 1
ATOM 4091 N N . SER A 1 530 ? 9.400 6.463 -43.071 1.00 85.94 530 SER A N 1
ATOM 4092 C CA . SER A 1 530 ? 9.075 7.886 -43.239 1.00 85.94 530 SER A CA 1
ATOM 4093 C C . SER A 1 530 ? 9.735 8.526 -44.467 1.00 85.94 530 SER A C 1
ATOM 4095 O O . SER A 1 530 ? 9.314 9.603 -44.887 1.00 85.94 530 SER A O 1
ATOM 4097 N N . GLY A 1 531 ? 10.730 7.865 -45.067 1.00 86.06 531 GLY A N 1
ATOM 4098 C CA . GLY A 1 531 ? 11.489 8.365 -46.211 1.00 86.06 531 GLY A CA 1
ATOM 4099 C C . GLY A 1 531 ? 10.830 8.166 -47.583 1.00 86.06 531 GLY A C 1
ATOM 4100 O O . GLY A 1 531 ? 9.767 7.562 -47.739 1.00 86.06 531 GLY A O 1
ATOM 4101 N N . SER A 1 532 ? 11.519 8.643 -48.625 1.00 86.69 532 SER A N 1
ATOM 4102 C CA . SER A 1 532 ? 11.077 8.582 -50.031 1.00 86.69 532 SER A CA 1
ATOM 4103 C C . SER A 1 532 ? 10.923 7.156 -50.581 1.00 86.69 532 SER A C 1
ATOM 4105 O O . SER A 1 532 ? 10.177 6.938 -51.534 1.00 86.69 532 SER A O 1
ATOM 4107 N N . ARG A 1 533 ? 11.589 6.172 -49.964 1.00 85.88 533 ARG A N 1
ATOM 4108 C CA . ARG A 1 533 ? 11.558 4.749 -50.342 1.00 85.88 533 ARG A CA 1
ATOM 4109 C C . ARG A 1 533 ? 10.547 3.913 -49.552 1.00 85.88 533 ARG A C 1
ATOM 4111 O O . ARG A 1 533 ? 10.563 2.690 -49.667 1.00 85.88 533 ARG A O 1
ATOM 4118 N N . ARG A 1 534 ? 9.640 4.541 -48.791 1.00 92.56 534 ARG A N 1
ATOM 4119 C CA . ARG A 1 534 ? 8.640 3.853 -47.954 1.00 92.56 534 ARG A CA 1
ATOM 4120 C C . ARG A 1 534 ? 7.933 2.699 -48.671 1.00 92.56 534 ARG A C 1
ATOM 4122 O O . ARG A 1 534 ? 7.771 1.641 -48.079 1.00 92.56 534 ARG A O 1
ATOM 4129 N N . ARG A 1 535 ? 7.501 2.898 -49.923 1.00 94.00 535 ARG A N 1
ATOM 4130 C CA . ARG A 1 535 ? 6.763 1.879 -50.695 1.00 94.00 535 ARG A CA 1
ATOM 4131 C C . ARG A 1 535 ? 7.606 0.623 -50.923 1.00 94.00 535 ARG A C 1
ATOM 4133 O O . ARG A 1 535 ? 7.182 -0.465 -50.559 1.00 94.00 535 ARG A O 1
ATOM 4140 N N . THR A 1 536 ? 8.824 0.805 -51.427 1.00 93.56 536 THR A N 1
ATOM 4141 C CA . THR A 1 536 ? 9.790 -0.282 -51.632 1.00 93.56 536 THR A CA 1
ATOM 4142 C C . THR A 1 536 ? 10.119 -0.979 -50.316 1.00 93.56 536 THR A C 1
ATOM 4144 O O . THR A 1 536 ? 10.128 -2.202 -50.252 1.00 93.56 536 THR A O 1
ATOM 4147 N N . PHE A 1 537 ? 10.324 -0.222 -49.235 1.00 93.56 537 PHE A N 1
ATOM 4148 C CA . PHE A 1 537 ? 10.601 -0.820 -47.933 1.00 93.56 537 PHE A CA 1
ATOM 4149 C C . PHE A 1 537 ? 9.415 -1.638 -47.399 1.00 93.56 537 PHE A C 1
ATOM 4151 O O . PHE A 1 537 ? 9.617 -2.728 -46.877 1.00 93.56 537 PHE A O 1
ATOM 4158 N N . GLN A 1 538 ? 8.174 -1.172 -47.578 1.00 95.38 538 GLN A N 1
ATOM 4159 C CA . GLN A 1 538 ? 6.973 -1.928 -47.202 1.00 95.38 538 GLN A CA 1
ATOM 4160 C C . GLN A 1 538 ? 6.858 -3.259 -47.957 1.00 95.38 538 GLN A C 1
ATOM 4162 O O . GLN A 1 538 ? 6.502 -4.267 -47.350 1.00 95.38 538 GLN A O 1
ATOM 4167 N N . GLU A 1 539 ? 7.180 -3.271 -49.253 1.00 96.06 539 GLU A N 1
ATOM 4168 C CA . GLU A 1 539 ? 7.214 -4.491 -50.070 1.00 96.06 539 GLU A CA 1
ATOM 4169 C C . GLU A 1 539 ? 8.280 -5.468 -49.561 1.00 96.06 539 GLU A C 1
ATOM 4171 O O . GLU A 1 539 ? 7.983 -6.641 -49.333 1.00 96.06 539 GLU A O 1
ATOM 4176 N N . VAL A 1 540 ? 9.492 -4.969 -49.289 1.00 94.00 540 VAL A N 1
ATOM 4177 C CA . VAL A 1 540 ? 10.588 -5.765 -48.716 1.00 94.00 540 VAL A CA 1
ATOM 4178 C C . VAL A 1 540 ? 10.199 -6.343 -47.356 1.00 94.00 540 VAL A C 1
ATOM 4180 O O . VAL A 1 540 ? 10.394 -7.529 -47.120 1.00 94.00 540 VAL A O 1
ATOM 4183 N N . VAL A 1 541 ? 9.594 -5.544 -46.475 1.00 94.69 541 VAL A N 1
ATOM 4184 C CA . VAL A 1 541 ? 9.103 -6.001 -45.168 1.00 94.69 541 VAL A CA 1
ATOM 4185 C C . VAL A 1 541 ? 8.065 -7.112 -45.315 1.00 94.69 541 VAL A C 1
ATOM 4187 O O . VAL A 1 541 ? 8.122 -8.096 -44.577 1.00 94.69 541 VAL A O 1
ATOM 4190 N N . GLY A 1 542 ? 7.119 -6.961 -46.246 1.00 95.19 542 GLY A N 1
ATOM 4191 C CA . GLY A 1 542 ? 6.105 -7.977 -46.524 1.00 95.19 542 GLY A CA 1
ATOM 4192 C C . GLY A 1 542 ? 6.727 -9.296 -46.980 1.00 95.19 542 GLY A C 1
ATOM 4193 O O . GLY A 1 542 ? 6.407 -10.343 -46.419 1.00 95.19 542 GLY A O 1
ATOM 4194 N N . ALA A 1 543 ? 7.664 -9.232 -47.930 1.00 94.31 543 ALA A N 1
ATOM 4195 C CA . ALA A 1 543 ? 8.386 -10.401 -48.426 1.00 94.31 543 ALA A CA 1
ATOM 4196 C C . ALA A 1 543 ? 9.207 -11.085 -47.320 1.00 94.31 543 ALA A C 1
ATOM 4198 O O . ALA A 1 543 ? 9.056 -12.282 -47.098 1.00 94.31 543 ALA A O 1
ATOM 4199 N N . THR A 1 544 ? 10.002 -10.325 -46.559 1.00 90.50 544 THR A N 1
ATOM 4200 C CA . THR A 1 544 ? 10.822 -10.864 -45.461 1.00 90.50 544 THR A CA 1
ATOM 4201 C C . THR A 1 544 ? 9.970 -11.551 -44.392 1.00 90.50 544 THR A C 1
ATOM 4203 O O . THR A 1 544 ? 10.345 -12.612 -43.899 1.00 90.50 544 THR A O 1
ATOM 4206 N N . LYS A 1 545 ? 8.812 -10.984 -44.027 1.00 93.81 545 LYS A N 1
ATOM 4207 C CA . LYS A 1 545 ? 7.898 -11.618 -43.062 1.00 93.81 545 LYS A CA 1
ATOM 4208 C C . LYS A 1 545 ? 7.316 -12.925 -43.592 1.00 93.81 545 LYS A C 1
ATOM 4210 O O . LYS A 1 545 ? 7.336 -13.913 -42.868 1.00 93.81 545 LYS A O 1
ATOM 4215 N N . ALA A 1 546 ? 6.858 -12.940 -44.844 1.00 92.38 546 ALA A N 1
ATOM 4216 C CA . ALA A 1 546 ? 6.316 -14.146 -45.466 1.00 92.38 546 ALA A CA 1
ATOM 4217 C C . ALA A 1 546 ? 7.365 -15.269 -45.539 1.00 92.38 546 ALA A C 1
ATOM 4219 O O . ALA A 1 546 ? 7.061 -16.425 -45.261 1.00 92.38 546 ALA A O 1
ATOM 4220 N N . GLU A 1 547 ? 8.615 -14.932 -45.856 1.00 89.88 547 GLU A N 1
ATOM 4221 C CA . GLU A 1 547 ? 9.712 -15.900 -45.897 1.00 89.88 547 GLU A CA 1
ATOM 4222 C C . GLU A 1 547 ? 10.115 -16.413 -44.504 1.00 89.88 547 GLU A C 1
ATOM 4224 O O . GLU A 1 547 ? 10.425 -17.596 -44.368 1.00 89.88 547 GLU A O 1
ATOM 4229 N N . LEU A 1 548 ? 10.080 -15.562 -43.467 1.00 86.00 548 LEU A N 1
ATOM 4230 C CA . LEU A 1 548 ? 10.280 -15.978 -42.071 1.00 86.00 548 LEU A CA 1
ATOM 4231 C C . LEU A 1 548 ? 9.176 -16.938 -41.607 1.00 86.00 548 LEU A C 1
ATOM 4233 O O . LEU A 1 548 ? 9.467 -17.957 -40.985 1.00 86.00 548 LEU A O 1
ATOM 4237 N N . GLU A 1 549 ? 7.915 -16.633 -41.922 1.00 90.44 549 GLU A N 1
ATOM 4238 C CA . GLU A 1 549 ? 6.759 -17.478 -41.590 1.00 90.44 549 GLU A CA 1
ATOM 4239 C C . GLU A 1 549 ? 6.793 -18.817 -42.337 1.00 90.44 549 GLU A C 1
ATOM 4241 O O . GLU A 1 549 ? 6.456 -19.856 -41.770 1.00 90.44 549 GLU A O 1
ATOM 4246 N N . ALA A 1 550 ? 7.253 -18.807 -43.590 1.00 89.88 550 ALA A N 1
ATOM 4247 C CA . ALA A 1 550 ? 7.441 -20.005 -44.400 1.00 89.88 550 ALA A CA 1
ATOM 4248 C C . ALA A 1 550 ? 8.697 -20.817 -44.020 1.00 89.88 550 ALA A C 1
ATOM 4250 O O . ALA A 1 550 ? 8.896 -21.907 -44.553 1.00 89.88 550 ALA A O 1
ATOM 4251 N N . GLY A 1 551 ? 9.556 -20.302 -43.130 1.00 87.56 551 GLY A N 1
ATOM 4252 C CA . GLY A 1 551 ? 10.820 -20.938 -42.751 1.00 87.56 551 GLY A CA 1
ATOM 4253 C C . GLY A 1 551 ? 11.867 -20.967 -43.872 1.00 87.56 551 GLY A C 1
ATOM 4254 O O . GLY A 1 551 ? 12.809 -21.752 -43.804 1.00 87.56 551 GLY A O 1
ATOM 4255 N N . VAL A 1 552 ? 11.701 -20.129 -44.901 1.00 86.44 552 VAL A N 1
ATOM 4256 C CA . VAL A 1 552 ? 12.636 -19.995 -46.033 1.00 86.44 552 VAL A CA 1
ATOM 4257 C C . VAL A 1 552 ? 13.921 -19.306 -45.584 1.00 86.44 552 VAL A C 1
ATOM 4259 O O . VAL A 1 552 ? 15.008 -19.682 -46.012 1.00 86.44 552 VAL A O 1
ATOM 4262 N N . ILE A 1 553 ? 13.795 -18.317 -44.698 1.00 82.75 553 ILE A N 1
ATOM 4263 C CA . ILE A 1 553 ? 14.926 -17.668 -44.035 1.00 82.75 553 ILE A CA 1
ATOM 4264 C C . ILE A 1 553 ? 14.829 -17.870 -42.527 1.00 82.75 553 ILE A C 1
ATOM 4266 O O . ILE A 1 553 ? 13.739 -17.895 -41.952 1.00 82.75 553 ILE A O 1
ATOM 4270 N N . LEU A 1 554 ? 15.982 -18.017 -41.876 1.00 79.56 554 LEU A N 1
ATOM 4271 C CA . LEU A 1 554 ? 16.051 -18.184 -40.430 1.00 79.56 554 LEU A CA 1
ATOM 4272 C C . LEU A 1 554 ? 16.061 -16.816 -39.735 1.00 79.56 554 LEU A C 1
ATOM 4274 O O . LEU A 1 554 ? 16.757 -15.906 -40.192 1.00 79.56 554 LEU A O 1
ATOM 4278 N N . PRO A 1 555 ? 15.329 -16.651 -38.617 1.00 80.75 555 PRO A N 1
ATOM 4279 C CA . PRO A 1 555 ? 15.424 -15.431 -37.831 1.00 80.75 555 PRO A CA 1
ATOM 4280 C C . PRO A 1 555 ? 16.838 -15.284 -37.261 1.00 80.75 555 PRO A C 1
ATOM 4282 O O . PRO A 1 555 ? 17.494 -16.276 -36.938 1.00 80.75 555 PRO A O 1
ATOM 4285 N N . PHE A 1 556 ? 17.280 -14.042 -37.084 1.00 76.56 556 PHE A N 1
ATOM 4286 C CA . PHE A 1 556 ? 18.445 -13.732 -36.264 1.00 76.56 556 PHE A CA 1
ATOM 4287 C C . PHE A 1 556 ? 18.168 -14.106 -34.802 1.00 76.56 556 PHE A C 1
ATOM 4289 O O . PHE A 1 556 ? 17.084 -13.872 -34.262 1.00 76.56 556 PHE A O 1
ATOM 4296 N N . LYS A 1 557 ? 19.161 -14.711 -34.160 1.00 74.81 557 LYS A N 1
ATOM 4297 C CA . LYS A 1 557 ? 19.012 -15.396 -32.881 1.00 74.81 557 LYS A CA 1
ATOM 4298 C C . LYS A 1 557 ? 20.050 -14.857 -31.887 1.00 74.81 557 LYS A C 1
ATOM 4300 O O . LYS A 1 557 ? 21.210 -15.237 -31.985 1.00 74.81 557 LYS A O 1
ATOM 4305 N N . PRO A 1 558 ? 19.672 -13.962 -30.953 1.00 66.19 558 PRO A N 1
ATOM 4306 C CA . PRO A 1 558 ? 20.621 -13.263 -30.074 1.00 66.19 558 PRO A CA 1
ATOM 4307 C C . PRO A 1 558 ? 21.237 -14.107 -28.922 1.00 66.19 558 PRO A C 1
ATOM 4309 O O . PRO A 1 558 ? 21.514 -13.562 -27.849 1.00 66.19 558 PRO A O 1
ATOM 4312 N N . TRP A 1 559 ? 21.444 -15.425 -29.076 1.00 62.25 559 TRP A N 1
ATOM 4313 C CA . TRP A 1 559 ? 21.962 -16.304 -28.002 1.00 62.25 559 TRP A CA 1
ATOM 4314 C C . TRP A 1 559 ? 23.445 -16.637 -28.101 1.00 62.25 559 TRP A C 1
ATOM 4316 O O . TRP A 1 559 ? 23.840 -17.229 -29.125 1.00 62.25 559 TRP A O 1
#